Protein AF-0000000078267523 (afdb_homodimer)

Solvent-accessible surface area (backbone atoms only — not comparable to full-atom values): 20537 Å² total; per-residue (Å²): 127,81,77,72,89,49,56,43,57,51,33,45,69,64,46,47,78,36,63,54,32,31,98,45,80,74,54,69,67,59,55,50,52,24,51,49,39,18,60,44,37,68,32,66,91,68,55,65,40,46,35,38,35,40,23,37,68,65,48,26,46,52,48,18,49,51,38,39,59,53,18,70,79,46,56,67,56,54,17,58,54,30,40,52,49,17,51,22,37,53,38,20,49,34,31,38,34,37,30,32,55,49,54,49,38,63,55,44,52,71,53,39,86,57,58,67,69,58,33,49,55,50,32,47,52,40,47,47,28,21,48,23,20,15,49,42,34,24,49,44,37,32,36,66,70,68,33,28,32,29,86,41,50,71,56,51,83,47,26,68,60,50,24,54,74,68,71,40,82,68,53,42,62,58,37,37,33,26,30,26,37,52,66,61,92,79,79,60,81,85,63,77,60,64,78,79,34,49,45,79,83,126,82,77,71,88,51,56,42,58,52,32,46,69,64,48,46,77,35,64,55,30,32,99,45,80,73,54,68,66,58,53,48,51,23,50,49,40,18,60,43,36,69,31,65,90,69,54,64,43,46,38,38,36,40,21,36,69,64,48,25,45,51,48,18,48,50,38,40,60,54,19,70,79,44,56,69,55,56,18,56,53,28,40,52,49,17,51,23,37,54,38,21,49,34,30,39,35,36,31,32,56,47,53,50,39,62,55,43,50,73,53,40,86,56,56,67,69,59,34,49,56,50,33,48,51,40,46,47,29,21,48,24,20,14,49,42,34,24,49,44,40,32,38,66,70,68,33,28,31,29,86,43,52,70,56,50,82,47,27,68,60,49,25,54,76,68,71,41,80,68,51,42,62,58,36,38,33,26,31,26,37,50,66,63,92,79,79,62,81,85,62,78,60,63,80,78,34,50,46,79,82

InterPro domains:
  IPR000415 Nitroreductase-like [G3DSA:3.40.109.10] (6-201)
  IPR000415 Nitroreductase-like [SSF55469] (6-200)
  IPR029479 Nitroreductase [PF00881] (12-181)
  IPR050627 Nitroreductase/BluB [PTHR23026] (2-198)

Foldseek 3Di:
DPCPCDPLVVLVQQQAAFQAADPDADDPVLVVQLQVLLQPFDAVVSPSQKDKDKDADPLLLVVLVVLLVVLVVDDPPLSVLSNSNSSSSNRFRMKIWMFGQCPQLVVQCVPPPDDNVVSNVVRVVRSLVRSVRSVVSSSSSQSSVQKHKHWRQSCQVVFCVVCVSRVNNGTTTGTMMGMHHHPDDDDHDDDDDPVVVDDDD/DPCPCDPLVVLVQQQAAFQAADPDADDPVLVVQLQVLLQPFDAVVSPSQKDKDKDADPLLLVVLVVLLVVLVVDDPPLSVLSNSNSSSSNRFRMKIWMWGQCPQLVVQCVVPPDDNVVSNVVRVVRSLVRSVRSVVSSSSSQSSVQKHKHWRQSCQVVFCVVCVSRVNNGTTTGTMMGMHHHPDDDDHDDDDPPVVVDDDD

Radius of gyration: 20.14 Å; Cα contacts (8 Å, |Δi|>4): 789; chains: 2; bounding box: 50×58×43 Å

Structure (mmCIF, N/CA/C/O backbone):
data_AF-0000000078267523-model_v1
#
loop_
_entity.id
_entity.type
_entity.pdbx_description
1 polymer Nitroreductase
#
loop_
_atom_site.group_PDB
_atom_site.id
_atom_site.type_symbol
_atom_site.label_atom_id
_atom_site.label_alt_id
_atom_site.label_comp_id
_atom_site.label_asym_id
_atom_site.label_entity_id
_atom_site.label_seq_id
_atom_site.pdbx_PDB_ins_code
_atom_site.Cartn_x
_atom_site.Cartn_y
_atom_site.Cartn_z
_atom_site.occupancy
_atom_site.B_iso_or_equiv
_atom_site.auth_seq_id
_atom_site.auth_comp_id
_atom_site.auth_asym_id
_atom_site.auth_atom_id
_atom_site.pdbx_PDB_model_num
ATOM 1 N N . MET A 1 1 ? 23.984 17.078 3.061 1 28.72 1 MET A N 1
ATOM 2 C CA . MET A 1 1 ? 24.125 15.617 3.094 1 28.72 1 MET A CA 1
ATOM 3 C C . MET A 1 1 ? 24.125 15.039 1.682 1 28.72 1 MET A C 1
ATOM 5 O O . MET A 1 1 ? 23.234 15.328 0.885 1 28.72 1 MET A O 1
ATOM 9 N N . ASN A 1 2 ? 25.109 14.883 1.026 1 34.84 2 ASN A N 1
ATOM 10 C CA . ASN A 1 2 ? 25.312 14.414 -0.343 1 34.84 2 ASN A CA 1
ATOM 11 C C . ASN A 1 2 ? 24.438 13.211 -0.659 1 34.84 2 ASN A C 1
ATOM 13 O O . ASN A 1 2 ? 24.672 12.117 -0.144 1 34.84 2 ASN A O 1
ATOM 17 N N . HIS A 1 3 ? 23.141 13.266 -0.64 1 45.66 3 HIS A N 1
ATOM 18 C CA . HIS A 1 3 ? 22.281 12.086 -0.724 1 45.66 3 HIS A CA 1
ATOM 19 C C . HIS A 1 3 ? 22.797 11.109 -1.782 1 45.66 3 HIS A C 1
ATOM 21 O O . HIS A 1 3 ? 22.094 10.828 -2.758 1 45.66 3 HIS A O 1
ATOM 27 N N . SER A 1 4 ? 24.109 11.094 -2.139 1 52.91 4 SER A N 1
ATOM 28 C CA . SER A 1 4 ? 24.688 10.43 -3.299 1 52.91 4 SER A CA 1
ATOM 29 C C . SER A 1 4 ? 24.078 9.047 -3.51 1 52.91 4 SER A C 1
ATOM 31 O O . SER A 1 4 ? 23.578 8.742 -4.598 1 52.91 4 SER A O 1
ATOM 33 N N . HIS A 1 5 ? 24.484 7.848 -2.73 1 83.25 5 HIS A N 1
ATOM 34 C CA . HIS A 1 5 ? 23.969 6.559 -3.172 1 83.25 5 HIS A CA 1
ATOM 35 C C . HIS A 1 5 ? 22.891 6.043 -2.221 1 83.25 5 HIS A C 1
ATOM 37 O O . HIS A 1 5 ? 23.188 5.602 -1.11 1 83.25 5 HIS A O 1
ATOM 43 N N . ASN A 1 6 ? 21.594 6.602 -2.244 1 96.62 6 ASN A N 1
ATOM 44 C CA . ASN A 1 6 ? 20.484 6.082 -1.453 1 96.62 6 ASN A CA 1
ATOM 45 C C . ASN A 1 6 ? 19.969 4.758 -2.012 1 96.62 6 ASN A C 1
ATOM 47 O O . ASN A 1 6 ? 19.234 4.742 -3.004 1 96.62 6 ASN A O 1
ATOM 51 N N . GLU A 1 7 ? 20.328 3.746 -1.313 1 97.62 7 GLU A N 1
ATOM 52 C CA . GLU A 1 7 ? 20.016 2.41 -1.822 1 97.62 7 GLU A CA 1
ATOM 53 C C . GLU A 1 7 ? 18.531 2.129 -1.789 1 97.62 7 GLU A C 1
ATOM 55 O O . GLU A 1 7 ? 18 1.388 -2.627 1 97.62 7 GLU A O 1
ATOM 60 N N . THR A 1 8 ? 17.859 2.742 -0.815 1 98.69 8 THR A N 1
ATOM 61 C CA . THR A 1 8 ? 16.406 2.57 -0.739 1 98.69 8 THR A CA 1
ATOM 62 C C . THR A 1 8 ? 15.727 3.191 -1.954 1 98.69 8 THR A C 1
ATOM 64 O O . THR A 1 8 ? 14.891 2.553 -2.598 1 98.69 8 THR A O 1
ATOM 67 N N . LEU A 1 9 ? 16.109 4.406 -2.318 1 98.75 9 LEU A N 1
ATOM 68 C CA . LEU A 1 9 ? 15.547 5.051 -3.502 1 98.75 9 LEU A CA 1
ATOM 69 C C . LEU A 1 9 ? 15.891 4.27 -4.766 1 98.75 9 LEU A C 1
ATOM 71 O O . LEU A 1 9 ? 15.055 4.121 -5.66 1 98.75 9 LEU A O 1
ATOM 75 N N . ALA A 1 10 ? 17.125 3.797 -4.812 1 98.5 10 ALA A N 1
ATOM 76 C CA . ALA A 1 10 ? 17.531 3.004 -5.965 1 98.5 10 ALA A CA 1
ATOM 77 C C . ALA A 1 10 ? 16.688 1.746 -6.102 1 98.5 10 ALA A C 1
ATOM 79 O O . ALA A 1 10 ? 16.281 1.373 -7.211 1 98.5 10 ALA A O 1
ATOM 80 N N . THR A 1 11 ? 16.422 1.058 -4.965 1 98.69 11 THR A N 1
ATOM 81 C CA . THR A 1 11 ? 15.586 -0.141 -4.965 1 98.69 11 THR A CA 1
ATOM 82 C C . THR A 1 11 ? 14.172 0.178 -5.449 1 98.69 11 THR A C 1
ATOM 84 O O . THR A 1 11 ? 13.609 -0.559 -6.258 1 98.69 11 THR A O 1
ATOM 87 N N . ILE A 1 12 ? 13.609 1.291 -4.98 1 98.81 12 ILE A N 1
ATOM 88 C CA . ILE A 1 12 ? 12.273 1.711 -5.375 1 98.81 12 ILE A CA 1
ATOM 89 C C . ILE A 1 12 ? 12.219 1.928 -6.887 1 98.81 12 ILE A C 1
ATOM 91 O O . ILE A 1 12 ? 11.289 1.479 -7.555 1 98.81 12 ILE A O 1
ATOM 95 N N . HIS A 1 13 ? 13.195 2.492 -7.449 1 98.19 13 HIS A N 1
ATOM 96 C CA . HIS A 1 13 ? 13.227 2.787 -8.875 1 98.19 13 HIS A CA 1
ATOM 97 C C . HIS A 1 13 ? 13.461 1.524 -9.695 1 98.19 13 HIS A C 1
ATOM 99 O O . HIS A 1 13 ? 13.023 1.433 -10.844 1 98.19 13 HIS A O 1
ATOM 105 N N . ALA A 1 14 ? 14.109 0.586 -9.086 1 98.06 14 ALA A N 1
ATOM 106 C CA . ALA A 1 14 ? 14.453 -0.637 -9.812 1 98.06 14 ALA A CA 1
ATOM 107 C C . ALA A 1 14 ? 13.289 -1.627 -9.797 1 98.06 14 ALA A C 1
ATOM 109 O O . ALA A 1 14 ? 13.234 -2.539 -10.625 1 98.06 14 ALA A O 1
ATOM 110 N N . ARG A 1 15 ? 12.438 -1.496 -8.773 1 98.69 15 ARG A N 1
ATOM 111 C CA . ARG A 1 15 ? 11.352 -2.463 -8.625 1 98.69 15 ARG A CA 1
ATOM 112 C C . ARG A 1 15 ? 10.391 -2.396 -9.805 1 98.69 15 ARG A C 1
ATOM 114 O O . ARG A 1 15 ? 9.82 -1.343 -10.094 1 98.69 15 ARG A O 1
ATOM 121 N N . HIS A 1 16 ? 10.234 -3.467 -10.523 1 98.5 16 HIS A N 1
ATOM 122 C CA . HIS A 1 16 ? 9.195 -3.668 -11.523 1 98.5 16 HIS A CA 1
ATOM 123 C C . HIS A 1 16 ? 8.719 -5.117 -11.547 1 98.5 16 HIS A C 1
ATOM 125 O O . HIS A 1 16 ? 9.336 -5.984 -10.93 1 98.5 16 HIS A O 1
ATOM 131 N N . SER A 1 17 ? 7.609 -5.336 -12.242 1 98.62 17 SER A N 1
ATOM 132 C CA . SER A 1 17 ? 7.016 -6.668 -12.242 1 98.62 17 SER A CA 1
ATOM 133 C C . SER A 1 17 ? 7.859 -7.648 -13.055 1 98.62 17 SER A C 1
ATOM 135 O O . SER A 1 17 ? 8.164 -7.398 -14.219 1 98.62 17 SER A O 1
ATOM 137 N N . ILE A 1 18 ? 8.281 -8.68 -12.383 1 98.62 18 ILE A N 1
ATOM 138 C CA . ILE A 1 18 ? 8.922 -9.828 -13.016 1 98.62 18 ILE A CA 1
ATOM 139 C C . ILE A 1 18 ? 7.965 -11.016 -13.016 1 98.62 18 ILE A C 1
ATOM 141 O O . ILE A 1 18 ? 7.473 -11.43 -11.969 1 98.62 18 ILE A O 1
ATOM 145 N N . ARG A 1 19 ? 7.746 -11.625 -14.156 1 98.06 19 ARG A N 1
ATOM 146 C CA . ARG A 1 19 ? 6.648 -12.578 -14.258 1 98.06 19 ARG A CA 1
ATOM 147 C C . ARG A 1 19 ? 7.156 -13.953 -14.68 1 98.06 19 ARG A C 1
ATOM 149 O O . ARG A 1 19 ? 6.367 -14.883 -14.852 1 98.06 19 ARG A O 1
ATOM 156 N N . GLN A 1 20 ? 8.422 -14.039 -14.914 1 97.81 20 GLN A N 1
ATOM 157 C CA . GLN A 1 20 ? 9.07 -15.312 -15.234 1 97.81 20 GLN A CA 1
ATOM 158 C C . GLN A 1 20 ? 10.297 -15.539 -14.359 1 97.81 20 GLN A C 1
ATOM 160 O O . GLN A 1 20 ? 11.133 -14.641 -14.203 1 97.81 20 GLN A O 1
ATOM 165 N N . PHE A 1 21 ? 10.469 -16.766 -13.891 1 98.44 21 PHE A N 1
ATOM 166 C CA . PHE A 1 21 ? 11.484 -17.031 -12.875 1 98.44 21 PHE A CA 1
ATOM 167 C C . PHE A 1 21 ? 12.328 -18.234 -13.258 1 98.44 21 PHE A C 1
ATOM 169 O O . PHE A 1 21 ? 11.805 -19.203 -13.812 1 98.44 21 PHE A O 1
ATOM 176 N N . ALA A 1 22 ? 13.578 -18.141 -12.914 1 97.56 22 ALA A N 1
ATOM 177 C CA . ALA A 1 22 ? 14.492 -19.266 -13.109 1 97.56 22 ALA A CA 1
ATOM 178 C C . ALA A 1 22 ? 14.188 -20.391 -12.125 1 97.56 22 ALA A C 1
ATOM 180 O O . ALA A 1 22 ? 13.68 -20.156 -11.031 1 97.56 22 ALA A O 1
ATOM 181 N N . PRO A 1 23 ? 14.555 -21.594 -12.57 1 95.12 23 PRO A N 1
ATOM 182 C CA . PRO A 1 23 ? 14.328 -22.734 -11.68 1 95.12 23 PRO A CA 1
ATOM 183 C C . PRO A 1 23 ? 15.359 -22.812 -10.555 1 95.12 23 PRO A C 1
ATOM 185 O O . PRO A 1 23 ? 16.125 -23.781 -10.492 1 95.12 23 PRO A O 1
ATOM 188 N N . ARG A 1 24 ? 15.477 -21.875 -9.766 1 96.31 24 ARG A N 1
ATOM 189 C CA . ARG A 1 24 ? 16.359 -21.797 -8.609 1 96.31 24 ARG A CA 1
ATOM 190 C C . ARG A 1 24 ? 15.57 -21.531 -7.332 1 96.31 24 ARG A C 1
ATOM 192 O O . ARG A 1 24 ? 14.789 -20.578 -7.262 1 96.31 24 ARG A O 1
ATOM 199 N N . ASP A 1 25 ? 15.836 -22.391 -6.395 1 96.75 25 ASP A N 1
ATOM 200 C CA . ASP A 1 25 ? 15.094 -22.281 -5.145 1 96.75 25 ASP A CA 1
ATOM 201 C C . ASP A 1 25 ? 15.508 -21.031 -4.367 1 96.75 25 ASP A C 1
ATOM 203 O O . ASP A 1 25 ? 16.578 -20.469 -4.609 1 96.75 25 ASP A O 1
ATOM 207 N N . LEU A 1 26 ? 14.648 -20.609 -3.535 1 97.75 26 LEU A N 1
ATOM 208 C CA . LEU A 1 26 ? 14.984 -19.578 -2.559 1 97.75 26 LEU A CA 1
ATOM 209 C C . LEU A 1 26 ? 15.328 -20.203 -1.208 1 97.75 26 LEU A C 1
ATOM 211 O O . LEU A 1 26 ? 14.695 -21.172 -0.792 1 97.75 26 LEU A O 1
ATOM 215 N N . SER A 1 27 ? 16.266 -19.609 -0.563 1 97.25 27 SER A N 1
ATOM 216 C CA . SER A 1 27 ? 16.531 -20.047 0.799 1 97.25 27 SER A CA 1
ATOM 217 C C . SER A 1 27 ? 15.422 -19.625 1.749 1 97.25 27 SER A C 1
ATOM 219 O O . SER A 1 27 ? 14.727 -18.641 1.501 1 97.25 27 SER A O 1
ATOM 221 N N . GLU A 1 28 ? 15.305 -20.391 2.775 1 96.94 28 GLU A N 1
ATOM 222 C CA . GLU A 1 28 ? 14.328 -20.031 3.801 1 96.94 28 GLU A CA 1
ATOM 223 C C . GLU A 1 28 ? 14.602 -18.641 4.348 1 96.94 28 GLU A C 1
ATOM 225 O O . GLU A 1 28 ? 13.664 -17.891 4.633 1 96.94 28 GLU A O 1
ATOM 230 N N . ASP A 1 29 ? 15.828 -18.328 4.5 1 97.56 29 ASP A N 1
ATOM 231 C CA . ASP A 1 29 ? 16.219 -17.016 5.023 1 97.56 29 ASP A CA 1
ATOM 232 C C . ASP A 1 29 ? 15.719 -15.891 4.121 1 97.56 29 ASP A C 1
ATOM 234 O O . ASP A 1 29 ? 15.281 -14.852 4.605 1 97.56 29 ASP A O 1
ATOM 238 N N . MET A 1 30 ? 15.789 -16.062 2.811 1 97.75 30 MET A N 1
ATOM 239 C CA . MET A 1 30 ? 15.312 -15.055 1.858 1 97.75 30 MET A CA 1
ATOM 240 C C . MET A 1 30 ? 13.805 -14.867 1.983 1 97.75 30 MET A C 1
ATOM 242 O O . MET A 1 30 ? 13.32 -13.734 2.018 1 97.75 30 MET A O 1
ATOM 246 N N . VAL A 1 31 ? 13.125 -15.992 2.111 1 98.56 31 VAL A N 1
ATOM 247 C CA . VAL A 1 31 ? 11.672 -15.945 2.219 1 98.56 31 VAL A CA 1
ATOM 248 C C . VAL A 1 31 ? 11.273 -15.25 3.516 1 98.56 31 VAL A C 1
ATOM 250 O O . VAL A 1 31 ? 10.422 -14.359 3.51 1 98.56 31 VAL A O 1
ATOM 253 N N . MET A 1 32 ? 11.938 -15.578 4.574 1 98.56 32 MET A N 1
ATOM 254 C CA . MET A 1 32 ? 11.602 -15.008 5.875 1 98.56 32 MET A CA 1
ATOM 255 C C . MET A 1 32 ? 11.953 -13.523 5.926 1 98.56 32 MET A C 1
ATOM 257 O O . MET A 1 32 ? 11.242 -12.734 6.562 1 98.56 32 MET A O 1
ATOM 261 N N . ALA A 1 33 ? 13.031 -13.133 5.289 1 98.5 33 ALA A N 1
ATOM 262 C CA . ALA A 1 33 ? 13.398 -11.719 5.246 1 98.5 33 ALA A CA 1
ATOM 263 C C . ALA A 1 33 ? 12.336 -10.898 4.527 1 98.5 33 ALA A C 1
ATOM 265 O O . ALA A 1 33 ? 11.992 -9.797 4.961 1 98.5 33 ALA A O 1
ATOM 266 N N . MET A 1 34 ? 11.82 -11.414 3.436 1 98.75 34 MET A N 1
ATOM 267 C CA . MET A 1 34 ? 10.766 -10.734 2.697 1 98.75 34 MET A CA 1
ATOM 268 C C . MET A 1 34 ? 9.5 -10.609 3.547 1 98.75 34 MET A C 1
ATOM 270 O O . MET A 1 34 ? 8.883 -9.547 3.59 1 98.75 34 MET A O 1
ATOM 274 N N . LEU A 1 35 ? 9.18 -11.68 4.227 1 98.88 35 LEU A N 1
ATOM 275 C CA . LEU A 1 35 ? 7.961 -11.688 5.031 1 98.88 35 LEU A CA 1
ATOM 276 C C . LEU A 1 35 ? 8.117 -10.812 6.27 1 98.88 35 LEU A C 1
ATOM 278 O O . LEU A 1 35 ? 7.156 -10.18 6.711 1 98.88 35 LEU A O 1
ATOM 282 N N . ASP A 1 36 ? 9.289 -10.852 6.812 1 98.75 36 ASP A N 1
ATOM 283 C CA . ASP A 1 36 ? 9.562 -9.938 7.918 1 98.75 36 ASP A CA 1
ATOM 284 C C . ASP A 1 36 ? 9.422 -8.484 7.477 1 98.75 36 ASP A C 1
ATOM 286 O O . ASP A 1 36 ? 8.836 -7.664 8.195 1 98.75 36 ASP A O 1
ATOM 290 N N . ALA A 1 37 ? 9.969 -8.117 6.305 1 98.88 37 ALA A N 1
ATOM 291 C CA . ALA A 1 37 ? 9.812 -6.773 5.758 1 98.88 37 ALA A CA 1
ATOM 292 C C . ALA A 1 37 ? 8.336 -6.418 5.586 1 98.88 37 ALA A C 1
ATOM 294 O O . ALA A 1 37 ? 7.914 -5.316 5.941 1 98.88 37 ALA A O 1
ATOM 295 N N . ALA A 1 38 ? 7.57 -7.34 5.059 1 98.94 38 ALA A N 1
ATOM 296 C CA . ALA A 1 38 ? 6.133 -7.129 4.91 1 98.94 38 ALA A CA 1
ATOM 297 C C . ALA A 1 38 ? 5.477 -6.852 6.262 1 98.94 38 ALA A C 1
ATOM 299 O O . ALA A 1 38 ? 4.66 -5.934 6.387 1 98.94 38 ALA A O 1
ATOM 300 N N . ASN A 1 39 ? 5.879 -7.59 7.227 1 98.81 39 ASN A N 1
ATOM 301 C CA . ASN A 1 39 ? 5.285 -7.527 8.555 1 98.81 39 ASN A CA 1
ATOM 302 C C . ASN A 1 39 ? 5.641 -6.227 9.273 1 98.81 39 ASN A C 1
ATOM 304 O O . ASN A 1 39 ? 5.062 -5.906 10.312 1 98.81 39 ASN A O 1
ATOM 308 N N . GLN A 1 40 ? 6.578 -5.465 8.742 1 98.75 40 GLN A N 1
ATOM 309 C CA . GLN A 1 40 ? 6.984 -4.199 9.352 1 98.75 40 GLN A CA 1
ATOM 310 C C . GLN A 1 40 ? 6.16 -3.039 8.805 1 98.75 40 GLN A C 1
ATOM 312 O O . GLN A 1 40 ? 6.359 -1.889 9.195 1 98.75 40 GLN A O 1
ATOM 317 N N . ALA A 1 41 ? 5.238 -3.316 7.902 1 98.88 41 ALA A N 1
ATOM 318 C CA . ALA A 1 41 ? 4.461 -2.256 7.27 1 98.88 41 ALA A CA 1
ATOM 319 C C . ALA A 1 41 ? 3.633 -1.493 8.297 1 98.88 41 ALA A C 1
ATOM 321 O O . ALA A 1 41 ? 3.301 -2.027 9.359 1 98.88 41 ALA A O 1
ATOM 322 N N . PRO A 1 42 ? 3.354 -0.196 8.031 1 98.75 42 PRO A N 1
ATOM 323 C CA . PRO A 1 42 ? 2.33 0.465 8.844 1 98.75 42 PRO A CA 1
ATOM 324 C C . PRO A 1 42 ? 0.96 -0.201 8.719 1 98.75 42 PRO A C 1
ATOM 326 O O . PRO A 1 42 ? 0.658 -0.816 7.695 1 98.75 42 PRO A O 1
ATOM 329 N N . SER A 1 43 ? 0.208 -0.122 9.773 1 98.31 43 SER A N 1
ATOM 330 C CA . SER A 1 43 ? -1.17 -0.603 9.766 1 98.31 43 SER A CA 1
ATOM 331 C C . SER A 1 43 ? -2.072 0.291 10.609 1 98.31 43 SER A C 1
ATOM 333 O O . SER A 1 43 ? -1.655 0.794 11.656 1 98.31 43 SER A O 1
ATOM 335 N N . ALA A 1 44 ? -3.271 0.506 10.055 1 97.12 44 ALA A N 1
ATOM 336 C CA . ALA A 1 44 ? -4.238 1.33 10.773 1 97.12 44 ALA A CA 1
ATOM 337 C C . ALA A 1 44 ? -4.453 0.809 12.195 1 97.12 44 ALA A C 1
ATOM 339 O O . ALA A 1 44 ? -4.73 -0.377 12.391 1 97.12 44 ALA A O 1
ATOM 340 N N . HIS A 1 45 ? -4.23 1.767 13.148 1 93.69 45 HIS A N 1
ATOM 341 C CA . HIS A 1 45 ? -4.395 1.457 14.57 1 93.69 45 HIS A CA 1
ATOM 342 C C . HIS A 1 45 ? -3.457 0.333 15 1 93.69 45 HIS A C 1
ATOM 344 O O . HIS A 1 45 ? -3.748 -0.392 15.953 1 93.69 45 HIS A O 1
ATOM 350 N N . ASN A 1 46 ? -2.42 0.101 14.211 1 95.94 46 ASN A N 1
ATOM 351 C CA . ASN A 1 46 ? -1.449 -0.966 14.438 1 95.94 46 ASN A CA 1
ATOM 352 C C . ASN A 1 46 ? -2.135 -2.318 14.602 1 95.94 46 ASN A C 1
ATOM 354 O O . ASN A 1 46 ? -1.707 -3.139 15.422 1 95.94 46 ASN A O 1
ATOM 358 N N . ARG A 1 47 ? -3.129 -2.525 13.852 1 96.06 47 ARG A N 1
ATOM 359 C CA . ARG A 1 47 ? -3.912 -3.744 14.016 1 96.06 47 ARG A CA 1
ATOM 360 C C . ARG A 1 47 ? -3.236 -4.926 13.328 1 96.06 47 ARG A C 1
ATOM 362 O O . ARG A 1 47 ? -3.492 -6.082 13.664 1 96.06 47 ARG A O 1
ATOM 369 N N . GLN A 1 48 ? -2.445 -4.566 12.297 1 97.94 48 GLN A N 1
ATOM 370 C CA . GLN A 1 48 ? -1.679 -5.605 11.617 1 97.94 48 GLN A CA 1
ATOM 371 C C . GLN A 1 48 ? -2.582 -6.754 11.172 1 97.94 48 GLN A C 1
ATOM 373 O O . GLN A 1 48 ? -2.295 -7.918 11.445 1 97.94 48 GLN A O 1
ATOM 378 N N . SER A 1 49 ? -3.682 -6.379 10.477 1 96.88 49 SER A N 1
ATOM 379 C CA . SER A 1 49 ? -4.746 -7.305 10.102 1 96.88 49 SER A CA 1
ATOM 380 C C . SER A 1 49 ? -4.418 -8.023 8.797 1 96.88 49 SER A C 1
ATOM 382 O O . SER A 1 49 ? -5.184 -7.945 7.832 1 96.88 49 SER A O 1
ATOM 384 N N . TRP A 1 50 ? -3.311 -8.703 8.75 1 98.38 50 TRP A N 1
ATOM 385 C CA . TRP A 1 50 ? -2.898 -9.445 7.566 1 98.38 50 TRP A CA 1
ATOM 386 C C . TRP A 1 50 ? -2.451 -10.859 7.93 1 98.38 50 TRP A C 1
ATOM 388 O O . TRP A 1 50 ? -2.125 -11.133 9.086 1 98.38 50 TRP A O 1
ATOM 398 N N . LYS A 1 51 ? -2.51 -11.727 6.992 1 98.31 51 LYS A N 1
ATOM 399 C CA . LYS A 1 51 ? -1.923 -13.062 7.004 1 98.31 51 LYS A CA 1
ATOM 400 C C . LYS A 1 51 ? -1.179 -13.344 5.699 1 98.31 51 LYS A C 1
ATOM 402 O O . LYS A 1 51 ? -1.65 -12.992 4.617 1 98.31 51 LYS A O 1
ATOM 407 N N . PHE A 1 52 ? -0.057 -13.945 5.863 1 98.81 52 PHE A N 1
ATOM 408 C CA . PHE A 1 52 ? 0.746 -14.359 4.719 1 98.81 52 PHE A CA 1
ATOM 409 C C . PHE A 1 52 ? 0.766 -15.875 4.598 1 98.81 52 PHE A C 1
ATOM 411 O O . PHE A 1 52 ? 1.146 -16.578 5.539 1 98.81 52 PHE A O 1
ATOM 418 N N . VAL A 1 53 ? 0.406 -16.375 3.465 1 98.81 53 VAL A N 1
ATOM 419 C CA . VAL A 1 53 ? 0.422 -17.812 3.232 1 98.81 53 VAL A CA 1
ATOM 420 C C . VAL A 1 53 ? 1.508 -18.156 2.217 1 98.81 53 VAL A C 1
ATOM 422 O O . VAL A 1 53 ? 1.496 -17.656 1.09 1 98.81 53 VAL A O 1
ATOM 425 N N . ILE A 1 54 ? 2.389 -19 2.592 1 98.81 54 ILE A N 1
ATOM 426 C CA . ILE A 1 54 ? 3.504 -19.422 1.747 1 98.81 54 ILE A CA 1
ATOM 427 C C . ILE A 1 54 ? 3.133 -20.688 0.989 1 98.81 54 ILE A C 1
ATOM 429 O O . ILE A 1 54 ? 2.75 -21.688 1.597 1 98.81 54 ILE A O 1
ATOM 433 N N . LEU A 1 55 ? 3.209 -20.609 -0.292 1 98.62 55 LEU A N 1
ATOM 434 C CA . LEU A 1 55 ? 2.955 -21.781 -1.134 1 98.62 55 LEU A CA 1
ATOM 435 C C . LEU A 1 55 ? 4.211 -22.188 -1.899 1 98.62 55 LEU A C 1
ATOM 437 O O . LEU A 1 55 ? 4.785 -21.375 -2.627 1 98.62 55 LEU A O 1
ATOM 441 N N . GLU A 1 56 ? 4.621 -23.438 -1.782 1 97.25 56 GLU A N 1
ATOM 442 C CA . GLU A 1 56 ? 5.758 -24.031 -2.486 1 97.25 56 GLU A CA 1
ATOM 443 C C . GLU A 1 56 ? 5.418 -25.438 -3 1 97.25 56 GLU A C 1
ATOM 445 O O . GLU A 1 56 ? 4.402 -26.016 -2.611 1 97.25 56 GLU A O 1
ATOM 450 N N . GLY A 1 57 ? 6.191 -25.891 -3.969 1 96.44 57 GLY A N 1
ATOM 451 C CA . GLY A 1 57 ? 6.027 -27.25 -4.461 1 96.44 57 GLY A CA 1
ATOM 452 C C . GLY A 1 57 ? 4.629 -27.531 -4.984 1 96.44 57 GLY A C 1
ATOM 453 O O . GLY A 1 57 ? 4.113 -26.781 -5.82 1 96.44 57 GLY A O 1
ATOM 454 N N . GLU A 1 58 ? 4.047 -28.516 -4.414 1 97.75 58 GLU A N 1
ATOM 455 C CA . GLU A 1 58 ? 2.752 -28.969 -4.902 1 97.75 58 GLU A CA 1
ATOM 456 C C . GLU A 1 58 ? 1.664 -27.938 -4.66 1 97.75 58 GLU A C 1
ATOM 458 O O . GLU A 1 58 ? 0.788 -27.734 -5.504 1 97.75 58 GLU A O 1
ATOM 463 N N . ALA A 1 59 ? 1.717 -27.312 -3.498 1 98 59 ALA A N 1
ATOM 464 C CA . ALA A 1 59 ? 0.707 -26.297 -3.188 1 98 59 ALA A CA 1
ATOM 465 C C . ALA A 1 59 ? 0.714 -25.188 -4.223 1 98 59 ALA A C 1
ATOM 467 O O . ALA A 1 59 ? -0.345 -24.734 -4.668 1 98 59 ALA A O 1
ATOM 468 N N . ARG A 1 60 ? 1.878 -24.75 -4.543 1 97.94 60 ARG A N 1
ATOM 469 C CA . ARG A 1 60 ? 2.023 -23.719 -5.559 1 97.94 60 ARG A CA 1
ATOM 470 C C . ARG A 1 60 ? 1.512 -24.203 -6.91 1 97.94 60 ARG A C 1
ATOM 472 O O . ARG A 1 60 ? 0.795 -23.469 -7.605 1 97.94 60 ARG A O 1
ATOM 479 N N . SER A 1 61 ? 1.871 -25.406 -7.297 1 98.12 61 SER A N 1
ATOM 480 C CA . SER A 1 61 ? 1.429 -25.984 -8.57 1 98.12 61 SER A CA 1
ATOM 481 C C . SER A 1 61 ? -0.09 -26.109 -8.609 1 98.12 61 SER A C 1
ATOM 483 O O . SER A 1 61 ? -0.714 -25.844 -9.641 1 98.12 61 SER A O 1
ATOM 485 N N . ASN A 1 62 ? -0.642 -26.562 -7.508 1 98.62 62 ASN A N 1
ATOM 486 C CA . ASN A 1 62 ? -2.092 -26.703 -7.422 1 98.62 62 ASN A CA 1
ATOM 487 C C . ASN A 1 62 ? -2.799 -25.359 -7.535 1 98.62 62 ASN A C 1
ATOM 489 O O . ASN A 1 62 ? -3.877 -25.266 -8.125 1 98.62 62 ASN A O 1
ATOM 493 N N . LEU A 1 63 ? -2.244 -24.312 -6.957 1 98.75 63 LEU A N 1
ATOM 494 C CA . LEU A 1 63 ? -2.812 -22.969 -7.102 1 98.75 63 LEU A CA 1
ATOM 495 C C . LEU A 1 63 ? -2.791 -22.531 -8.562 1 98.75 63 LEU A C 1
ATOM 497 O O . LEU A 1 63 ? -3.781 -21.984 -9.062 1 98.75 63 LEU A O 1
ATOM 501 N N . ALA A 1 64 ? -1.662 -22.719 -9.188 1 98.81 64 ALA A N 1
ATOM 502 C CA . ALA A 1 64 ? -1.55 -22.359 -10.602 1 98.81 64 ALA A CA 1
ATOM 503 C C . ALA A 1 64 ? -2.617 -23.062 -11.43 1 98.81 64 ALA A C 1
ATOM 505 O O . ALA A 1 64 ? -3.229 -22.453 -12.312 1 98.81 64 ALA A O 1
ATOM 506 N N . GLU A 1 65 ? -2.832 -24.297 -11.148 1 98.75 65 GLU A N 1
ATOM 507 C CA . GLU A 1 65 ? -3.838 -25.062 -11.859 1 98.75 65 GLU A CA 1
ATOM 508 C C . GLU A 1 65 ? -5.242 -24.531 -11.602 1 98.75 65 GLU A C 1
ATOM 510 O O . GLU A 1 65 ? -6.062 -24.453 -12.516 1 98.75 65 GLU A O 1
ATOM 515 N N . LEU A 1 66 ? -5.508 -24.25 -10.352 1 98.69 66 LEU A N 1
ATOM 516 C CA . LEU A 1 66 ? -6.801 -23.672 -9.992 1 98.69 66 LEU A CA 1
ATOM 517 C C . LEU A 1 66 ? -7.059 -22.391 -10.773 1 98.69 66 LEU A C 1
ATOM 519 O O . LEU A 1 66 ? -8.141 -22.203 -11.328 1 98.69 66 LEU A O 1
ATOM 523 N N . VAL A 1 67 ? -6.066 -21.531 -10.805 1 98.75 67 VAL A N 1
ATOM 524 C CA . VAL A 1 67 ? -6.191 -20.25 -11.477 1 98.75 67 VAL A CA 1
ATOM 525 C C . VAL A 1 67 ? -6.375 -20.453 -12.977 1 98.75 67 VAL A C 1
ATOM 527 O O . VAL A 1 67 ? -7.215 -19.812 -13.602 1 98.75 67 VAL A O 1
ATOM 530 N N . SER A 1 68 ? -5.625 -21.375 -13.508 1 98.69 68 SER A N 1
ATOM 531 C CA . SER A 1 68 ? -5.754 -21.703 -14.922 1 98.69 68 SER A CA 1
ATOM 532 C C . SER A 1 68 ? -7.152 -22.219 -15.242 1 98.69 68 SER A C 1
ATOM 534 O O . SER A 1 68 ? -7.754 -21.812 -16.234 1 98.69 68 SER A O 1
ATOM 536 N N . SER A 1 69 ? -7.625 -23.078 -14.461 1 98.62 69 SER A N 1
ATOM 537 C CA . SER A 1 69 ? -8.961 -23.641 -14.672 1 98.62 69 SER A CA 1
ATOM 538 C C . SER A 1 69 ? -10.031 -22.562 -14.562 1 98.62 69 SER A C 1
ATOM 540 O O . SER A 1 69 ? -10.969 -22.531 -15.359 1 98.62 69 SER A O 1
ATOM 542 N N . ALA A 1 70 ? -9.883 -21.719 -13.578 1 97.88 70 ALA A N 1
ATOM 543 C CA . ALA A 1 70 ? -10.852 -20.656 -13.359 1 97.88 70 ALA A CA 1
ATOM 544 C C . ALA A 1 70 ? -10.867 -19.688 -14.539 1 97.88 70 ALA A C 1
ATOM 546 O O . ALA A 1 70 ? -11.906 -19.094 -14.859 1 97.88 70 ALA A O 1
ATOM 547 N N . SER A 1 71 ? -9.734 -19.516 -15.172 1 97.75 71 SER A N 1
ATOM 548 C CA . SER A 1 71 ? -9.633 -18.578 -16.297 1 97.75 71 SER A CA 1
ATOM 549 C C . SER A 1 71 ? -10.633 -18.938 -17.391 1 97.75 71 SER A C 1
ATOM 551 O O . SER A 1 71 ? -11.102 -18.047 -18.109 1 97.75 71 SER A O 1
ATOM 553 N N . LYS A 1 72 ? -11.031 -20.141 -17.484 1 97.56 72 LYS A N 1
ATOM 554 C CA . LYS 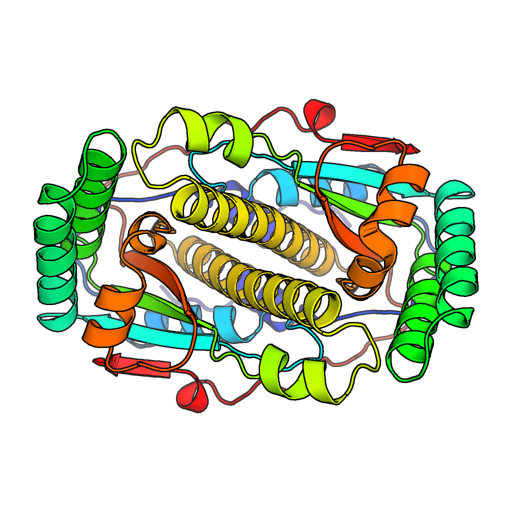A 1 72 ? -11.914 -20.625 -18.531 1 97.56 72 LYS A CA 1
ATOM 555 C C . LYS A 1 72 ? -13.344 -20.125 -18.328 1 97.56 72 LYS A C 1
ATOM 557 O O . LYS A 1 72 ? -14.164 -20.172 -19.25 1 97.56 72 LYS A O 1
ATOM 562 N N . THR A 1 73 ? -13.664 -19.703 -17.172 1 95.31 73 THR A N 1
ATOM 563 C CA . THR A 1 73 ? -15.023 -19.266 -16.875 1 95.31 73 THR A CA 1
ATOM 564 C C . THR A 1 73 ? -15.188 -17.781 -17.125 1 95.31 73 THR A C 1
ATOM 566 O O . THR A 1 73 ? -16.266 -17.219 -16.938 1 95.31 73 THR A O 1
ATOM 569 N N . PHE A 1 74 ? -14.141 -17.125 -17.5 1 95.19 74 PHE A N 1
ATOM 570 C CA . PHE A 1 74 ? -14.172 -15.695 -17.797 1 95.19 74 PHE A CA 1
ATOM 571 C C . PHE A 1 74 ? -13.938 -15.43 -19.281 1 95.19 74 PHE A C 1
ATOM 573 O O . PHE A 1 74 ? -13.414 -16.281 -19.984 1 95.19 74 PHE A O 1
ATOM 580 N N . GLN A 1 75 ? -14.352 -14.281 -19.703 1 94.06 75 GLN A N 1
ATOM 581 C CA . GLN A 1 75 ? -14.023 -13.805 -21.047 1 94.06 75 GLN A CA 1
ATOM 582 C C . GLN A 1 75 ? -12.82 -12.875 -21.016 1 94.06 75 GLN A C 1
ATOM 584 O O . GLN A 1 75 ? -12.383 -12.445 -19.953 1 94.06 75 GLN A O 1
ATOM 589 N N . LYS A 1 76 ? -12.328 -12.594 -22.172 1 93.19 76 LYS A N 1
ATOM 590 C CA . LYS A 1 76 ? -11.258 -11.609 -22.266 1 93.19 76 LYS A CA 1
ATOM 591 C C . LYS A 1 76 ? -11.742 -10.227 -21.844 1 93.19 76 LYS A C 1
ATOM 593 O O . LYS A 1 76 ? -12.883 -9.852 -22.125 1 93.19 76 LYS A O 1
ATOM 598 N N . PRO A 1 77 ? -10.852 -9.562 -21.234 1 93.62 77 PRO A N 1
ATOM 599 C CA . PRO A 1 77 ? -9.422 -9.797 -21.031 1 93.62 77 PRO A CA 1
ATOM 600 C C . PRO A 1 77 ? -9.133 -10.57 -19.75 1 93.62 77 PRO A C 1
ATOM 602 O O . PRO A 1 77 ? -7.988 -10.977 -19.516 1 93.62 77 PRO A O 1
ATOM 605 N N . ALA A 1 78 ? -10.164 -10.766 -18.891 1 94.62 78 ALA A N 1
ATOM 606 C CA . ALA A 1 78 ? -9.969 -11.422 -17.609 1 94.62 78 ALA A CA 1
ATOM 607 C C . ALA A 1 78 ? -9.375 -12.82 -17.781 1 94.62 78 ALA A C 1
ATOM 609 O O . ALA A 1 78 ? -8.469 -13.211 -17.047 1 94.62 78 ALA A O 1
ATOM 610 N N . SER A 1 79 ? -9.867 -13.531 -18.719 1 96.75 79 SER A N 1
ATOM 611 C CA . SER A 1 79 ? -9.375 -14.883 -18.969 1 96.75 79 SER A CA 1
ATOM 612 C C . SER A 1 79 ? -7.887 -14.891 -19.281 1 96.75 79 SER A C 1
ATOM 614 O O . SER A 1 79 ? -7.133 -15.703 -18.734 1 96.75 79 SER A O 1
ATOM 616 N N . SER A 1 80 ? -7.43 -13.977 -20.078 1 97.31 80 SER A N 1
ATOM 617 C CA . SER A 1 80 ? -6.031 -13.891 -20.469 1 97.31 80 SER A CA 1
ATOM 618 C C . SER A 1 80 ? -5.145 -13.516 -19.281 1 97.31 80 SER A C 1
ATOM 620 O O . SER A 1 80 ? -4.059 -14.078 -19.109 1 97.31 80 SER A O 1
ATOM 622 N N . LEU A 1 81 ? -5.566 -12.594 -18.516 1 97.06 81 LEU A N 1
ATOM 623 C CA . LEU A 1 81 ? -4.801 -12.141 -17.375 1 97.06 81 LEU A CA 1
ATOM 624 C C . LEU A 1 81 ? -4.684 -13.25 -16.328 1 97.06 81 LEU A C 1
ATOM 626 O O . LEU A 1 81 ? -3.631 -13.414 -15.703 1 97.06 81 LEU A O 1
ATOM 630 N N . LEU A 1 82 ? -5.742 -13.984 -16.125 1 98.06 82 LEU A N 1
ATOM 631 C CA . LEU A 1 82 ? -5.711 -15.117 -15.203 1 98.06 82 LEU A CA 1
ATOM 632 C C . LEU A 1 82 ? -4.742 -16.188 -15.695 1 98.06 82 LEU A C 1
ATOM 634 O O . LEU A 1 82 ? -4 -16.766 -14.898 1 98.06 82 LEU A O 1
ATOM 638 N N . ARG A 1 83 ? -4.723 -16.438 -16.922 1 98.5 83 ARG A N 1
ATOM 639 C CA . ARG A 1 83 ? -3.799 -17.422 -17.484 1 98.5 83 ARG A CA 1
ATOM 640 C C . ARG A 1 83 ? -2.352 -16.969 -17.312 1 98.5 83 ARG A C 1
ATOM 642 O O . ARG A 1 83 ? -1.479 -17.781 -16.984 1 98.5 83 ARG A O 1
ATOM 649 N N . MET A 1 84 ? -2.152 -15.727 -17.562 1 98.25 84 MET A N 1
ATOM 650 C CA . MET A 1 84 ? -0.817 -15.172 -17.359 1 98.25 84 MET A CA 1
ATOM 651 C C . MET A 1 84 ? -0.393 -15.297 -15.898 1 98.25 84 MET A C 1
ATOM 653 O O . MET A 1 84 ? 0.756 -15.641 -15.609 1 98.25 84 MET A O 1
ATOM 657 N N . ALA A 1 85 ? -1.332 -15.016 -15.039 1 98.75 85 ALA A N 1
ATOM 658 C CA . ALA A 1 85 ? -1.055 -15.156 -13.609 1 98.75 85 ALA A CA 1
ATOM 659 C C . ALA A 1 85 ? -0.695 -16.594 -13.258 1 98.75 85 ALA A C 1
ATOM 661 O O . ALA A 1 85 ? 0.25 -16.844 -12.508 1 98.75 85 ALA A O 1
ATOM 662 N N . ALA A 1 86 ? -1.426 -17.516 -13.82 1 98.88 86 ALA A N 1
ATOM 663 C CA . ALA A 1 86 ? -1.163 -18.938 -13.57 1 98.88 86 ALA A CA 1
ATOM 664 C C . ALA A 1 86 ? 0.253 -19.312 -13.992 1 98.88 86 ALA A C 1
ATOM 666 O O . ALA A 1 86 ? 0.941 -20.06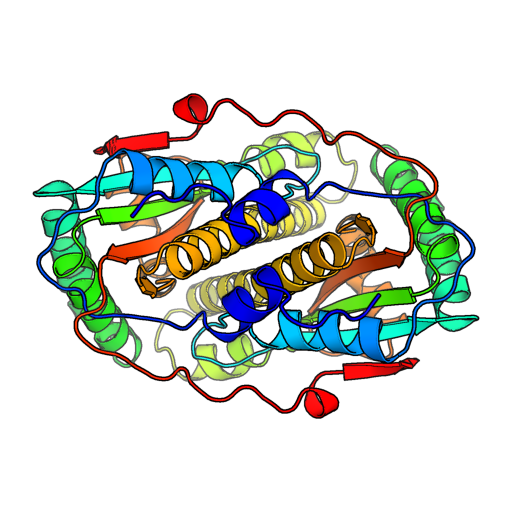2 -13.289 1 98.88 86 ALA A O 1
ATOM 667 N N . ARG A 1 87 ? 0.687 -18.797 -15.055 1 98.62 87 ARG A N 1
ATOM 668 C CA . ARG A 1 87 ? 2.023 -19.094 -15.562 1 98.62 87 ARG A CA 1
ATOM 669 C C . ARG A 1 87 ? 3.096 -18.516 -14.641 1 98.62 87 ARG A C 1
ATOM 671 O O . ARG A 1 87 ? 4.117 -19.156 -14.391 1 98.62 87 ARG A O 1
ATOM 678 N N . SER A 1 88 ? 2.873 -17.297 -14.188 1 98.75 88 SER A N 1
ATOM 679 C CA . SER A 1 88 ? 3.814 -16.688 -13.258 1 98.75 88 SER A CA 1
ATOM 680 C C . SER A 1 88 ? 3.914 -17.5 -11.969 1 98.75 88 SER A C 1
ATOM 682 O O . SER A 1 88 ? 5.016 -17.734 -11.469 1 98.75 88 SER A O 1
ATOM 684 N N . ILE A 1 89 ? 2.752 -17.906 -11.453 1 98.81 89 ILE A N 1
ATOM 685 C CA . ILE A 1 89 ? 2.719 -18.703 -10.234 1 98.81 89 ILE A CA 1
ATOM 686 C C . ILE A 1 89 ? 3.465 -20.016 -10.461 1 98.81 89 ILE A C 1
ATOM 688 O O . ILE A 1 89 ? 4.277 -20.422 -9.625 1 98.81 89 ILE A O 1
ATOM 692 N N . ALA A 1 90 ? 3.277 -20.625 -11.555 1 98.38 90 ALA A N 1
ATOM 693 C CA . ALA A 1 90 ? 3.863 -21.922 -11.859 1 98.38 90 ALA A CA 1
ATOM 694 C C . ALA A 1 90 ? 5.383 -21.828 -11.969 1 98.38 90 ALA A C 1
ATOM 696 O O . ALA A 1 90 ? 6.098 -22.766 -11.602 1 98.38 90 ALA A O 1
ATOM 697 N N . SER A 1 91 ? 5.879 -20.766 -12.453 1 98 91 SER A N 1
ATOM 698 C CA . SER A 1 91 ? 7.305 -20.656 -12.734 1 98 91 SER A CA 1
ATOM 699 C C . SER A 1 91 ? 8.078 -20.234 -11.484 1 98 91 SER A C 1
ATOM 701 O O . SER A 1 91 ? 9.305 -20.344 -11.445 1 98 91 SER A O 1
ATOM 703 N N . ALA A 1 92 ? 7.414 -19.656 -10.469 1 98.56 92 ALA A N 1
ATOM 704 C CA . ALA A 1 92 ? 8.078 -19.156 -9.273 1 98.56 92 ALA A CA 1
ATOM 705 C C . ALA A 1 92 ? 8.352 -20.281 -8.281 1 98.56 92 ALA A C 1
ATOM 707 O O . ALA A 1 92 ? 7.508 -21.172 -8.094 1 98.56 92 ALA A O 1
ATOM 708 N N . PRO A 1 93 ? 9.484 -20.297 -7.613 1 98.44 93 PRO A N 1
ATOM 709 C CA . PRO A 1 93 ? 9.734 -21.312 -6.594 1 98.44 93 PRO A CA 1
ATOM 710 C C . PRO A 1 93 ? 8.883 -21.125 -5.344 1 98.44 93 PRO A C 1
ATOM 712 O O . PRO A 1 93 ? 8.617 -22.078 -4.617 1 98.44 93 PRO A O 1
ATOM 715 N N . VAL A 1 94 ? 8.5 -19.875 -5.047 1 98.5 94 VAL A N 1
ATOM 716 C CA . VAL A 1 94 ? 7.668 -19.547 -3.9 1 98.5 94 VAL A CA 1
ATOM 717 C C . VAL A 1 94 ? 6.586 -18.547 -4.324 1 98.5 94 VAL A C 1
ATOM 719 O O . VAL A 1 94 ? 6.84 -17.641 -5.125 1 98.5 94 VAL A O 1
ATOM 722 N N . THR A 1 95 ? 5.422 -18.719 -3.834 1 98.81 95 THR A N 1
ATOM 723 C CA . THR A 1 95 ? 4.32 -17.781 -3.98 1 98.81 95 THR A CA 1
ATOM 724 C C . THR A 1 95 ? 3.738 -17.422 -2.617 1 98.81 95 THR A C 1
ATOM 726 O O . THR A 1 95 ? 3.492 -18.297 -1.788 1 98.81 95 THR A O 1
ATOM 729 N N . ILE A 1 96 ? 3.582 -16.156 -2.389 1 98.94 96 ILE A N 1
ATOM 730 C CA . ILE A 1 96 ? 3.02 -15.68 -1.131 1 98.94 96 ILE A CA 1
ATOM 731 C C . ILE A 1 96 ? 1.62 -15.117 -1.37 1 98.94 96 ILE A C 1
ATOM 733 O O . ILE A 1 96 ? 1.437 -14.219 -2.197 1 98.94 96 ILE A O 1
ATOM 737 N N . ALA A 1 97 ? 0.627 -15.633 -0.708 1 98.88 97 ALA A N 1
ATOM 738 C CA . ALA A 1 97 ? -0.718 -15.062 -0.719 1 98.88 97 ALA A CA 1
ATOM 739 C C . ALA A 1 97 ? -0.931 -14.133 0.473 1 98.88 97 ALA A C 1
ATOM 741 O O . ALA A 1 97 ? -0.442 -14.406 1.573 1 98.88 97 ALA A O 1
ATOM 742 N N . VAL A 1 98 ? -1.636 -13.109 0.277 1 98.88 98 VAL A N 1
ATOM 743 C CA . VAL A 1 98 ? -1.9 -12.117 1.314 1 98.88 98 VAL A CA 1
ATOM 744 C C . VAL A 1 98 ? -3.404 -12.008 1.556 1 98.88 98 VAL A C 1
ATOM 746 O O . VAL A 1 98 ? -4.184 -11.852 0.61 1 98.88 98 VAL A O 1
ATOM 749 N N . ILE A 1 99 ? -3.801 -12.086 2.77 1 98.62 99 ILE A N 1
ATOM 750 C CA . ILE A 1 99 ? -5.195 -12.055 3.191 1 98.62 99 ILE A CA 1
ATOM 751 C C . ILE A 1 99 ? -5.379 -11 4.285 1 98.62 99 ILE A C 1
ATOM 753 O O . ILE A 1 99 ? -4.555 -10.898 5.195 1 98.62 99 ILE A O 1
ATOM 757 N N . ASN A 1 100 ? -6.371 -10.172 4.125 1 98.44 100 ASN A N 1
ATOM 758 C CA . ASN A 1 100 ? -6.824 -9.359 5.25 1 98.44 100 ASN A CA 1
ATOM 759 C C . ASN A 1 100 ? -7.711 -10.164 6.199 1 98.44 100 ASN A C 1
ATOM 761 O O . ASN A 1 100 ? -8.664 -10.812 5.766 1 98.44 100 ASN A O 1
ATOM 765 N N . THR A 1 101 ? -7.508 -10.086 7.469 1 97 101 THR A N 1
ATOM 766 C CA . THR A 1 101 ? -8.203 -10.938 8.43 1 97 101 THR A CA 1
ATOM 767 C C . THR A 1 101 ? -9.57 -10.359 8.766 1 97 101 THR A C 1
ATOM 769 O O . THR A 1 101 ? -10.445 -11.07 9.273 1 97 101 THR A O 1
ATOM 772 N N . GLY A 1 102 ? -9.734 -9.047 8.57 1 95.75 102 GLY A N 1
ATOM 773 C CA . GLY A 1 102 ? -10.977 -8.398 8.969 1 95.75 102 GLY A CA 1
ATOM 774 C C . GLY A 1 102 ? -10.977 -7.949 10.414 1 95.75 102 GLY A C 1
ATOM 775 O O . GLY A 1 102 ? -11.984 -7.426 10.906 1 95.75 102 GLY A O 1
ATOM 776 N N . ASP A 1 103 ? -9.875 -8.078 11.031 1 94.38 103 ASP A N 1
ATOM 777 C CA . ASP A 1 103 ? -9.789 -7.766 12.453 1 94.38 103 ASP A CA 1
ATOM 778 C C . ASP A 1 103 ? -10.062 -6.285 12.711 1 94.38 103 ASP A C 1
ATOM 780 O O . ASP A 1 103 ? -10.758 -5.938 13.672 1 94.38 103 ASP A O 1
ATOM 784 N N . LEU A 1 104 ? -9.555 -5.457 11.898 1 94.12 104 LEU A N 1
ATOM 785 C CA . LEU A 1 104 ? -9.773 -4.023 12.055 1 94.12 104 LEU A CA 1
ATOM 786 C C . LEU A 1 104 ? -11.234 -3.67 11.828 1 94.12 104 LEU A C 1
ATOM 788 O O . LEU A 1 104 ? -11.805 -2.85 12.555 1 94.12 104 LEU A O 1
ATOM 792 N N . ILE A 1 105 ? -11.797 -4.258 10.852 1 93.44 105 ILE A N 1
ATOM 793 C CA . ILE A 1 105 ? -13.195 -4 10.539 1 93.44 105 ILE A CA 1
ATOM 794 C C . ILE A 1 105 ? -14.07 -4.391 11.727 1 93.44 105 ILE A C 1
ATOM 796 O O . ILE A 1 105 ? -14.922 -3.611 12.164 1 93.44 105 ILE A O 1
ATOM 800 N N . SER A 1 106 ? -13.867 -5.574 12.227 1 90.81 106 SER A N 1
ATOM 801 C CA . SER A 1 106 ? -14.664 -6.086 13.336 1 90.81 106 SER A CA 1
ATOM 802 C C . SER A 1 106 ? -14.508 -5.215 14.578 1 90.81 106 SER A C 1
ATOM 804 O O . SER A 1 106 ? -15.5 -4.828 15.203 1 90.81 106 SER A O 1
ATOM 806 N N . HIS A 1 107 ? -13.336 -4.801 14.922 1 88.88 107 HIS A N 1
ATOM 807 C CA . HIS A 1 107 ? -13.07 -4.035 16.125 1 88.88 107 HIS A CA 1
ATOM 808 C C . HIS A 1 107 ? -13.414 -2.561 15.938 1 88.88 107 HIS A C 1
ATOM 810 O O . HIS A 1 107 ? -13.914 -1.911 16.859 1 88.88 107 HIS A O 1
ATOM 816 N N . GLY A 1 108 ? -13.117 -2.061 14.773 1 87.12 108 GLY A N 1
ATOM 817 C CA . GLY A 1 108 ? -13.32 -0.646 14.508 1 87.12 108 GLY A CA 1
ATOM 818 C C . GLY A 1 108 ? -14.789 -0.253 14.461 1 87.12 108 GLY A C 1
ATOM 819 O O . GLY A 1 108 ? -15.18 0.755 15.047 1 87.12 108 GLY A O 1
ATOM 820 N N . THR A 1 109 ? -15.562 -1.063 13.828 1 83.06 109 THR A N 1
ATOM 821 C CA . THR A 1 109 ? -16.984 -0.764 13.68 1 83.06 109 THR A CA 1
ATOM 822 C C . THR A 1 109 ? -17.688 -0.742 15.039 1 83.06 109 THR A C 1
ATOM 824 O O . THR A 1 109 ? -18.641 0.002 15.234 1 83.06 109 THR A O 1
ATOM 827 N N . GLU A 1 110 ? -17.172 -1.407 15.922 1 81.06 110 GLU A N 1
ATOM 828 C CA . GLU A 1 110 ? -17.734 -1.447 17.266 1 81.06 110 GLU A CA 1
ATOM 829 C C . GLU A 1 110 ? -17.328 -0.215 18.062 1 81.06 110 GLU A C 1
ATOM 831 O O . GLU A 1 110 ? -18.094 0.262 18.906 1 81.06 110 GLU A O 1
ATOM 836 N N . LEU A 1 111 ? -16.25 0.299 17.719 1 81.75 111 LEU A N 1
ATOM 837 C CA . LEU A 1 111 ? -15.672 1.331 18.562 1 81.75 111 LEU A CA 1
ATOM 838 C C . LEU A 1 111 ? -16 2.723 18.031 1 81.75 111 LEU A C 1
ATOM 840 O O . LEU A 1 111 ? -16.109 3.676 18.812 1 81.75 111 LEU A O 1
ATOM 844 N N . PHE A 1 112 ? -16.172 2.717 16.766 1 83.25 112 PHE A N 1
ATOM 845 C CA . PHE A 1 112 ? -16.344 4.027 16.156 1 83.25 112 PHE A CA 1
ATOM 846 C C . PHE A 1 112 ? -17.828 4.395 16.078 1 83.25 112 PHE A C 1
ATOM 848 O O . PHE A 1 112 ? -18.656 3.576 15.656 1 83.25 112 PHE A O 1
ATOM 855 N N . HIS A 1 113 ? -18.391 5.211 16.656 1 83.12 113 HIS A N 1
ATOM 856 C CA . HIS A 1 113 ? -19.766 5.684 16.719 1 83.12 113 HIS A CA 1
ATOM 857 C C . HIS A 1 113 ? -20.141 6.445 15.445 1 83.12 113 HIS A C 1
ATOM 859 O O . HIS A 1 113 ? -20.641 7.566 15.523 1 83.12 113 HIS A O 1
ATOM 865 N N . VAL A 1 114 ? -19.891 5.816 14.32 1 85.25 114 VAL A N 1
ATOM 866 C CA . VAL A 1 114 ? -20.297 6.359 13.023 1 85.25 114 VAL A CA 1
ATOM 867 C C . VAL A 1 114 ? -21.312 5.422 12.375 1 85.25 114 VAL A C 1
ATOM 869 O O . VAL A 1 114 ? -21.5 4.289 12.82 1 85.25 114 VAL A O 1
ATOM 872 N N . ASP A 1 115 ? -21.938 5.926 11.367 1 88.19 115 ASP A N 1
ATOM 873 C CA . ASP A 1 115 ? -22.875 5.105 10.602 1 88.19 115 ASP A CA 1
ATOM 874 C C . ASP A 1 115 ? -22.219 3.812 10.133 1 88.19 115 ASP A C 1
ATOM 876 O O . ASP A 1 115 ? -21.031 3.803 9.797 1 88.19 115 ASP A O 1
ATOM 880 N N . ARG A 1 116 ? -22.984 2.75 10.18 1 87.81 116 ARG A N 1
ATOM 881 C CA . ARG A 1 116 ? -22.469 1.41 9.914 1 87.81 116 ARG A CA 1
ATOM 882 C C . ARG A 1 116 ? -21.812 1.329 8.539 1 87.81 116 ARG A C 1
ATOM 884 O O . ARG A 1 116 ? -20.75 0.731 8.375 1 87.81 116 ARG A O 1
ATOM 891 N N . GLU A 1 117 ? -22.453 1.857 7.59 1 91.31 117 GLU A N 1
ATOM 892 C CA . GLU A 1 117 ? -21.953 1.802 6.223 1 91.31 117 GLU A CA 1
ATOM 893 C C . GLU A 1 117 ? -20.672 2.627 6.078 1 91.31 117 GLU A C 1
ATOM 895 O O . GLU A 1 117 ? -19.719 2.193 5.43 1 91.31 117 GLU A O 1
ATOM 900 N N . MET A 1 118 ? -20.672 3.768 6.703 1 90.56 118 MET A N 1
ATOM 901 C CA . MET A 1 118 ? -19.5 4.625 6.711 1 90.56 118 MET A CA 1
ATOM 902 C C . MET A 1 118 ? -18.344 3.953 7.438 1 90.56 118 MET A C 1
ATOM 904 O O . MET A 1 118 ? -17.203 3.984 6.969 1 90.56 118 MET A O 1
ATOM 908 N N . GLY A 1 119 ? -18.688 3.363 8.492 1 92.56 119 GLY A N 1
ATOM 909 C CA . GLY A 1 119 ? -17.688 2.654 9.258 1 92.56 119 GLY A CA 1
ATOM 910 C C . GLY A 1 119 ? -17.062 1.497 8.5 1 92.56 119 GLY A C 1
ATOM 911 O O . GLY A 1 119 ? -15.836 1.35 8.484 1 92.56 119 GLY A O 1
ATOM 912 N N . PHE A 1 120 ? -17.875 0.705 7.883 1 93.88 120 PHE A N 1
ATOM 913 C CA . PHE A 1 120 ? -17.375 -0.432 7.113 1 93.88 120 PHE A CA 1
ATOM 914 C C . PHE A 1 120 ? -16.484 0.033 5.977 1 93.88 120 PHE A C 1
ATOM 916 O O . PHE A 1 120 ? -15.398 -0.516 5.77 1 93.88 120 PHE A O 1
ATOM 923 N N . ASP A 1 121 ? -16.922 1.014 5.215 1 95.75 121 ASP A N 1
ATOM 924 C CA . ASP A 1 121 ? -16.141 1.543 4.105 1 95.75 121 ASP A CA 1
ATOM 925 C C . ASP A 1 121 ? -14.789 2.08 4.59 1 95.75 121 ASP A C 1
ATOM 927 O O . ASP A 1 121 ? -13.758 1.815 3.98 1 95.75 121 ASP A O 1
ATOM 931 N N . PHE A 1 122 ? -14.875 2.754 5.695 1 96.31 122 PHE A N 1
ATOM 932 C CA . PHE A 1 122 ? -13.695 3.35 6.309 1 96.31 122 PHE A CA 1
ATOM 933 C C . PHE A 1 122 ? -12.695 2.273 6.73 1 96.31 122 PHE A C 1
ATOM 935 O O . PHE A 1 122 ? -11.547 2.27 6.285 1 96.31 122 PHE A O 1
ATOM 942 N N . PHE A 1 123 ? -13.07 1.294 7.453 1 96.81 123 PHE A N 1
ATOM 943 C CA . PHE A 1 123 ? -12.18 0.298 8.023 1 96.81 123 PHE A CA 1
ATOM 944 C C . PHE A 1 123 ? -11.711 -0.69 6.961 1 96.81 123 PHE A C 1
ATOM 946 O O . PHE A 1 123 ? -10.578 -1.165 7 1 96.81 123 PHE A O 1
ATOM 953 N N . ARG A 1 124 ? -12.562 -1.009 6.039 1 97.62 124 ARG A N 1
ATOM 954 C CA . ARG A 1 124 ? -12.133 -1.878 4.949 1 97.62 124 ARG A CA 1
ATOM 955 C C . ARG A 1 124 ? -11.062 -1.203 4.102 1 97.62 124 ARG A C 1
ATOM 957 O O . ARG A 1 124 ? -10.07 -1.834 3.729 1 97.62 124 ARG A O 1
ATOM 964 N N . THR A 1 125 ? -11.289 0.102 3.791 1 98.38 125 THR A N 1
ATOM 965 C CA . THR A 1 125 ? -10.289 0.85 3.037 1 98.38 125 THR A CA 1
ATOM 966 C C . THR A 1 125 ? -8.945 0.858 3.771 1 98.38 125 THR A C 1
ATOM 968 O O . THR A 1 125 ? -7.902 0.613 3.168 1 98.38 125 THR A O 1
ATOM 971 N N . MET A 1 126 ? -9 1.028 5.039 1 98.06 126 MET A N 1
ATOM 972 C CA . MET A 1 126 ? -7.785 1.062 5.848 1 98.06 126 MET A CA 1
ATOM 973 C C . MET A 1 126 ? -7.102 -0.302 5.859 1 98.06 126 MET A C 1
ATOM 975 O O . MET A 1 126 ? -5.871 -0.387 5.809 1 98.06 126 MET A O 1
ATOM 979 N N . GLU A 1 127 ? -7.867 -1.327 5.957 1 98.06 127 GLU A N 1
ATOM 980 C CA . GLU A 1 127 ? -7.285 -2.668 5.957 1 98.06 127 GLU A CA 1
ATOM 981 C C . GLU A 1 127 ? -6.641 -2.99 4.613 1 98.06 127 GLU A C 1
ATOM 983 O O . GLU A 1 127 ? -5.566 -3.596 4.566 1 98.06 127 GLU A O 1
ATOM 988 N N . ILE A 1 128 ? -7.297 -2.607 3.541 1 98.81 128 ILE A N 1
ATOM 989 C CA . ILE A 1 128 ? -6.738 -2.795 2.207 1 98.81 128 ILE A CA 1
ATOM 990 C C . ILE A 1 128 ? -5.426 -2.021 2.086 1 98.81 128 ILE A C 1
ATOM 992 O O . ILE A 1 128 ? -4.43 -2.551 1.589 1 98.81 128 ILE A O 1
ATOM 996 N N . GLN A 1 129 ? -5.414 -0.828 2.564 1 98.94 129 GLN A N 1
ATOM 997 C CA . GLN A 1 129 ? -4.211 -0.003 2.516 1 98.94 129 GLN A CA 1
ATOM 998 C C . GLN A 1 129 ? -3.08 -0.634 3.32 1 98.94 129 GLN A C 1
ATOM 1000 O O . GLN A 1 129 ? -1.93 -0.65 2.875 1 98.94 129 GLN A O 1
ATOM 1005 N N . SER A 1 130 ? -3.422 -1.14 4.484 1 98.81 130 SER A N 1
ATOM 1006 C CA . SER A 1 130 ? -2.416 -1.741 5.352 1 98.81 130 SER A CA 1
ATOM 1007 C C . SER A 1 130 ? -1.739 -2.93 4.676 1 98.81 130 SER A C 1
ATOM 1009 O O . SER A 1 130 ? -0.509 -3.006 4.629 1 98.81 130 SER A O 1
ATOM 1011 N N . SER A 1 131 ? -2.514 -3.82 4.18 1 98.81 131 SER A N 1
ATOM 1012 C CA . SER A 1 131 ? -1.927 -5 3.555 1 98.81 131 SER A CA 1
ATOM 1013 C C . SER A 1 131 ? -1.199 -4.641 2.266 1 98.81 131 SER A C 1
ATOM 1015 O O . SER A 1 131 ? -0.206 -5.273 1.907 1 98.81 131 SER A O 1
ATOM 1017 N N . ALA A 1 132 ? -1.685 -3.6 1.557 1 98.94 132 ALA A N 1
ATOM 1018 C CA . ALA A 1 132 ? -0.994 -3.145 0.353 1 98.94 132 ALA A CA 1
ATOM 1019 C C . ALA A 1 132 ? 0.388 -2.59 0.689 1 98.94 132 ALA A C 1
ATOM 1021 O O . ALA A 1 132 ? 1.348 -2.805 -0.055 1 98.94 132 ALA A O 1
ATOM 1022 N N . ALA A 1 133 ? 0.481 -1.875 1.766 1 98.94 133 ALA A N 1
ATOM 1023 C CA . ALA A 1 133 ? 1.784 -1.411 2.236 1 98.94 133 ALA A CA 1
ATOM 1024 C C . ALA A 1 133 ? 2.705 -2.588 2.547 1 98.94 133 ALA A C 1
ATOM 1026 O O . ALA A 1 133 ? 3.898 -2.547 2.242 1 98.94 133 ALA A O 1
ATOM 1027 N N . ALA A 1 134 ? 2.145 -3.605 3.15 1 98.94 134 ALA A N 1
ATOM 1028 C CA . ALA A 1 134 ? 2.914 -4.809 3.455 1 98.94 134 ALA A CA 1
ATOM 1029 C C . ALA A 1 134 ? 3.418 -5.477 2.178 1 98.94 134 ALA A C 1
ATOM 1031 O O . ALA A 1 134 ? 4.57 -5.906 2.109 1 98.94 134 ALA A O 1
ATOM 1032 N N . VAL A 1 135 ? 2.57 -5.559 1.19 1 98.94 135 VAL A N 1
ATOM 1033 C CA . VAL A 1 135 ? 2.953 -6.152 -0.086 1 98.94 135 VAL A CA 1
ATOM 1034 C C . VAL A 1 135 ? 4.07 -5.328 -0.726 1 98.94 135 VAL A C 1
ATOM 1036 O O . VAL A 1 135 ? 5.027 -5.887 -1.267 1 98.94 135 VAL A O 1
ATOM 1039 N N . GLU A 1 136 ? 3.957 -4.004 -0.678 1 98.94 136 GLU A N 1
ATOM 1040 C CA . GLU A 1 136 ? 5 -3.174 -1.271 1 98.94 136 GLU A CA 1
ATOM 1041 C C . GLU A 1 136 ? 6.332 -3.365 -0.553 1 98.94 136 GLU A C 1
ATOM 1043 O O . GLU A 1 136 ? 7.383 -3.43 -1.192 1 98.94 136 GLU A O 1
ATOM 1048 N N . ASN A 1 137 ? 6.305 -3.467 0.787 1 98.94 137 ASN A N 1
ATOM 1049 C CA . ASN A 1 137 ? 7.512 -3.82 1.525 1 98.94 137 ASN A CA 1
ATOM 1050 C C . ASN A 1 137 ? 8.117 -5.129 1.021 1 98.94 137 ASN A C 1
ATOM 1052 O O . ASN A 1 137 ? 9.328 -5.223 0.833 1 98.94 137 ASN A O 1
ATOM 1056 N N . LEU A 1 138 ? 7.273 -6.109 0.841 1 98.94 138 LEU A N 1
ATOM 1057 C CA . LEU A 1 138 ? 7.715 -7.41 0.355 1 98.94 138 LEU A CA 1
ATOM 1058 C C . LEU A 1 138 ? 8.391 -7.285 -1.007 1 98.94 138 LEU A C 1
ATOM 1060 O O . LEU A 1 138 ? 9.469 -7.844 -1.227 1 98.94 138 LEU A O 1
ATOM 1064 N N . LEU A 1 139 ? 7.785 -6.547 -1.894 1 98.94 139 LEU A N 1
ATOM 1065 C CA . LEU A 1 139 ? 8.312 -6.359 -3.24 1 98.94 139 LEU A CA 1
ATOM 1066 C C . LEU A 1 139 ? 9.664 -5.648 -3.199 1 98.94 139 LEU A C 1
ATOM 1068 O O . LEU A 1 139 ? 10.594 -6.027 -3.916 1 98.94 139 LEU A O 1
ATOM 1072 N N . LEU A 1 140 ? 9.789 -4.656 -2.379 1 98.94 140 LEU A N 1
ATOM 1073 C CA . LEU A 1 140 ? 11.039 -3.91 -2.266 1 98.94 140 LEU A CA 1
ATOM 1074 C C . LEU A 1 140 ? 12.125 -4.766 -1.624 1 98.94 140 LEU A C 1
ATOM 1076 O O . LEU A 1 140 ? 13.289 -4.703 -2.023 1 98.94 140 LEU A O 1
ATOM 1080 N N . ALA A 1 141 ? 11.703 -5.523 -0.631 1 98.94 141 ALA A N 1
ATOM 1081 C CA . ALA A 1 141 ? 12.648 -6.457 -0.032 1 98.94 141 ALA A CA 1
ATOM 1082 C C . ALA A 1 141 ? 13.18 -7.441 -1.07 1 98.94 141 ALA A C 1
ATOM 1084 O O . ALA A 1 141 ? 14.391 -7.656 -1.171 1 98.94 141 ALA A O 1
ATOM 1085 N N . ALA A 1 142 ? 12.305 -8.039 -1.854 1 98.88 142 ALA A N 1
ATOM 1086 C CA . ALA A 1 142 ? 12.711 -8.953 -2.914 1 98.88 142 ALA A CA 1
ATOM 1087 C C . ALA A 1 142 ? 13.695 -8.289 -3.869 1 98.88 142 ALA A C 1
ATOM 1089 O O . ALA A 1 142 ? 14.773 -8.828 -4.137 1 98.88 142 ALA A O 1
ATOM 1090 N N . THR A 1 143 ? 13.344 -7.113 -4.305 1 98.69 143 THR A N 1
ATOM 1091 C CA . THR A 1 143 ? 14.172 -6.375 -5.25 1 98.69 143 THR A CA 1
ATOM 1092 C C . THR A 1 143 ? 15.547 -6.086 -4.652 1 98.69 143 THR A C 1
ATOM 1094 O O . THR A 1 143 ? 16.578 -6.25 -5.324 1 98.69 143 THR A O 1
ATOM 1097 N N . SER A 1 144 ? 15.578 -5.75 -3.395 1 98.69 144 SER A N 1
ATOM 1098 C CA . SER A 1 144 ? 16.828 -5.391 -2.729 1 98.69 144 SER A CA 1
ATOM 1099 C C . SER A 1 144 ? 17.734 -6.602 -2.564 1 98.69 144 SER A C 1
ATOM 1101 O O . SER A 1 144 ? 18.938 -6.457 -2.354 1 98.69 144 SER A O 1
ATOM 1103 N N . MET A 1 145 ? 17.141 -7.766 -2.662 1 98.31 145 MET A N 1
ATOM 1104 C CA . MET A 1 145 ? 17.906 -9 -2.494 1 98.31 145 MET A CA 1
ATOM 1105 C C . MET A 1 145 ? 18.203 -9.641 -3.844 1 98.31 145 MET A C 1
ATOM 1107 O O . MET A 1 145 ? 18.641 -10.789 -3.904 1 98.31 145 MET A O 1
ATOM 1111 N N . GLY A 1 146 ? 17.891 -8.898 -4.91 1 97.44 146 GLY A N 1
ATOM 1112 C CA . GLY A 1 146 ? 18.188 -9.367 -6.254 1 97.44 146 GLY A CA 1
ATOM 1113 C C . GLY A 1 146 ? 17.156 -10.336 -6.801 1 97.44 146 GLY A C 1
ATOM 1114 O O . GLY A 1 146 ? 17.406 -11.039 -7.781 1 97.44 146 GLY A O 1
ATOM 1115 N N . LEU A 1 147 ? 16.031 -10.43 -6.156 1 98.56 147 LEU A N 1
ATOM 1116 C CA . LEU A 1 147 ? 14.93 -11.281 -6.594 1 98.56 147 LEU A CA 1
ATOM 1117 C C . LEU A 1 147 ? 13.922 -10.492 -7.414 1 98.56 147 LEU A C 1
ATOM 1119 O O . LEU A 1 147 ? 13.969 -9.258 -7.441 1 98.56 147 LEU A O 1
ATOM 1123 N N . GLY A 1 148 ? 13.125 -11.227 -8.18 1 98.5 148 GLY A N 1
ATOM 1124 C CA . GLY A 1 148 ? 11.969 -10.68 -8.875 1 98.5 148 GLY A CA 1
ATOM 1125 C C . GLY A 1 148 ? 10.648 -11.102 -8.25 1 98.5 148 GLY A C 1
ATOM 1126 O O . GLY A 1 148 ? 10.578 -12.133 -7.57 1 98.5 148 GLY A O 1
ATOM 1127 N N . ALA A 1 149 ? 9.641 -10.344 -8.453 1 98.81 149 ALA A N 1
ATOM 1128 C CA . ALA A 1 149 ? 8.289 -10.625 -7.969 1 98.81 149 ALA A CA 1
ATOM 1129 C C . ALA A 1 149 ? 7.242 -9.875 -8.789 1 98.81 149 ALA A C 1
ATOM 1131 O O . ALA A 1 149 ? 7.566 -8.906 -9.484 1 98.81 149 ALA A O 1
ATOM 1132 N N . VAL A 1 150 ? 6.059 -10.32 -8.703 1 98.81 150 VAL A N 1
ATOM 1133 C CA . VAL A 1 150 ? 4.949 -9.602 -9.328 1 98.81 150 VAL A CA 1
ATOM 1134 C C . VAL A 1 150 ? 3.727 -9.648 -8.414 1 98.81 150 VAL A C 1
ATOM 1136 O O . VAL A 1 150 ? 3.455 -10.672 -7.781 1 98.81 150 VAL A O 1
ATOM 1139 N N . TRP A 1 151 ? 3.09 -8.5 -8.234 1 98.88 151 TRP A N 1
ATOM 1140 C CA . TRP A 1 151 ? 1.821 -8.367 -7.527 1 98.88 151 TRP A CA 1
ATOM 1141 C C . TRP A 1 151 ? 0.658 -8.805 -8.414 1 98.88 151 TRP A C 1
ATOM 1143 O O . TRP A 1 151 ? 0.219 -8.055 -9.289 1 98.88 151 TRP A O 1
ATOM 1153 N N . LEU A 1 152 ? 0.106 -10 -8.203 1 98.75 152 LEU A N 1
ATOM 1154 C CA . LEU A 1 152 ? -1.019 -10.508 -8.977 1 98.75 152 LEU A CA 1
ATOM 1155 C C . LEU A 1 152 ? -2.34 -10.234 -8.266 1 98.75 152 LEU A C 1
ATOM 1157 O O . LEU A 1 152 ? -2.732 -10.984 -7.371 1 98.75 152 LEU A O 1
ATOM 1161 N N . GLY A 1 153 ? -2.979 -9.188 -8.703 1 97.56 153 GLY A N 1
ATOM 1162 C CA . GLY A 1 153 ? -4.266 -8.812 -8.148 1 97.56 153 GLY A CA 1
ATOM 1163 C C . GLY A 1 153 ? -5.438 -9.438 -8.875 1 97.56 153 GLY A C 1
ATOM 1164 O O . GLY A 1 153 ? -6.555 -9.484 -8.352 1 97.56 153 GLY A O 1
ATOM 1165 N N . ILE A 1 154 ? -5.223 -10.016 -10.07 1 97.19 154 ILE A N 1
ATOM 1166 C CA . ILE A 1 154 ? -6.293 -10.484 -10.938 1 97.19 154 ILE A CA 1
ATOM 1167 C C . ILE A 1 154 ? -7.043 -11.633 -10.258 1 97.19 154 ILE A C 1
ATOM 1169 O O . ILE A 1 154 ? -8.234 -11.836 -10.508 1 97.19 154 ILE A O 1
ATOM 1173 N N . LEU A 1 155 ? -6.41 -12.305 -9.344 1 98.19 155 LEU A N 1
ATOM 1174 C CA . LEU A 1 155 ? -7.031 -13.43 -8.656 1 98.19 155 LEU A CA 1
ATOM 1175 C C . LEU A 1 155 ? -8.148 -12.945 -7.734 1 98.19 155 LEU A C 1
ATOM 1177 O O . LEU A 1 155 ? -8.945 -13.75 -7.246 1 98.19 155 LEU A O 1
ATOM 1181 N N . TYR A 1 156 ? -8.18 -11.664 -7.488 1 98 156 TYR A N 1
ATOM 1182 C CA . TYR A 1 156 ? -9.266 -11.117 -6.684 1 98 156 TYR A CA 1
ATOM 1183 C C . TYR A 1 156 ? -10.625 -11.445 -7.301 1 98 156 TYR A C 1
ATOM 1185 O O . TYR A 1 156 ? -11.625 -11.539 -6.59 1 98 156 TYR A O 1
ATOM 1193 N N . LEU A 1 157 ? -10.719 -11.68 -8.602 1 96.19 157 LEU A N 1
ATOM 1194 C CA . LEU A 1 157 ? -11.961 -12.023 -9.289 1 96.19 157 LEU A CA 1
ATOM 1195 C C . LEU A 1 157 ? -12.484 -13.375 -8.828 1 96.19 157 LEU A C 1
ATOM 1197 O O . LEU A 1 157 ? -13.664 -13.68 -9 1 96.19 157 LEU A O 1
ATOM 1201 N N . ILE A 1 158 ? -11.633 -14.211 -8.312 1 97.19 158 ILE A N 1
ATOM 1202 C CA . ILE A 1 158 ? -12.016 -15.523 -7.816 1 97.19 158 ILE A CA 1
ATOM 1203 C C . ILE A 1 158 ? -11.602 -15.664 -6.352 1 97.19 158 ILE A C 1
ATOM 1205 O O . ILE A 1 158 ? -11.117 -16.719 -5.934 1 97.19 158 ILE A O 1
ATOM 1209 N N . LYS A 1 159 ? -11.734 -14.547 -5.633 1 97.5 159 LYS A N 1
ATOM 1210 C CA . LYS A 1 159 ? -11.227 -14.43 -4.27 1 97.5 159 LYS A CA 1
ATOM 1211 C C . LYS A 1 159 ? -11.82 -15.5 -3.363 1 97.5 159 LYS A C 1
ATOM 1213 O O . LYS A 1 159 ? -11.141 -16.031 -2.484 1 97.5 159 LYS A O 1
ATOM 1218 N N . ASP A 1 160 ? -13.047 -15.875 -3.502 1 96.44 160 ASP A N 1
ATOM 1219 C CA . ASP A 1 160 ? -13.672 -16.875 -2.633 1 96.44 160 ASP A CA 1
ATOM 1220 C C . ASP A 1 160 ? -13.07 -18.25 -2.869 1 96.44 160 ASP A C 1
ATOM 1222 O O . ASP A 1 160 ? -12.836 -19 -1.919 1 96.44 160 ASP A O 1
ATOM 1226 N N . GLU A 1 161 ? -12.828 -18.609 -4.113 1 97 161 GLU A N 1
ATOM 1227 C CA . GLU A 1 161 ? -12.164 -19.875 -4.438 1 97 161 GLU A CA 1
ATOM 1228 C C . GLU A 1 161 ? -10.75 -19.922 -3.855 1 97 161 GLU A C 1
ATOM 1230 O O . GLU A 1 161 ? -10.312 -20.953 -3.352 1 97 161 GLU A O 1
ATOM 1235 N N . ILE A 1 162 ? -10.062 -18.781 -3.904 1 98.12 162 ILE A N 1
ATOM 1236 C CA . ILE A 1 162 ? -8.703 -18.719 -3.391 1 98.12 162 ILE A CA 1
ATOM 1237 C C . ILE A 1 162 ? -8.711 -18.906 -1.875 1 98.12 162 ILE A C 1
ATOM 1239 O O . ILE A 1 162 ? -7.895 -19.656 -1.334 1 98.12 162 ILE A O 1
ATOM 1243 N N . LEU A 1 163 ? -9.641 -18.219 -1.215 1 97.94 163 LEU A N 1
ATOM 1244 C CA . LEU A 1 163 ? -9.727 -18.359 0.235 1 97.94 163 LEU A CA 1
ATOM 1245 C C . LEU A 1 163 ? -9.992 -19.812 0.627 1 97.94 163 LEU A C 1
ATOM 1247 O O . LEU A 1 163 ? -9.414 -20.312 1.589 1 97.94 163 LEU A O 1
ATOM 1251 N N . THR A 1 164 ? -10.867 -20.469 -0.102 1 97.06 164 THR A N 1
ATOM 1252 C CA . THR A 1 164 ? -11.156 -21.875 0.139 1 97.06 164 THR A CA 1
ATOM 1253 C C . THR A 1 164 ? -9.906 -22.734 -0.078 1 97.06 164 THR A C 1
ATOM 1255 O O . THR A 1 164 ? -9.578 -23.578 0.752 1 97.06 164 THR A O 1
ATOM 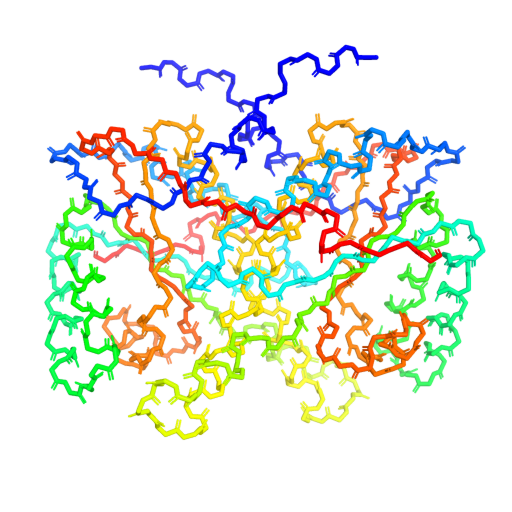1258 N N . PHE A 1 165 ? -9.203 -22.484 -1.126 1 97.75 165 PHE A N 1
ATOM 1259 C CA . PHE A 1 165 ? -7.98 -23.203 -1.458 1 97.75 165 PHE A CA 1
ATOM 1260 C C . PHE A 1 165 ? -6.949 -23.062 -0.346 1 97.75 165 PHE A C 1
ATOM 1262 O O . PHE A 1 165 ? -6.266 -24.031 0.001 1 97.75 165 PHE A O 1
ATOM 1269 N N . LEU A 1 166 ? -6.914 -21.828 0.217 1 97.56 166 LEU A N 1
ATOM 1270 C CA . LEU A 1 166 ? -5.918 -21.5 1.236 1 97.56 166 LEU A CA 1
ATOM 1271 C C . LEU A 1 166 ? -6.379 -21.969 2.611 1 97.56 166 LEU A C 1
ATOM 1273 O O . LEU A 1 166 ? -5.645 -21.844 3.594 1 97.56 166 LEU A O 1
ATOM 1277 N N . GLN A 1 167 ? -7.566 -22.438 2.721 1 95.38 167 GLN A N 1
ATOM 1278 C CA . GLN A 1 167 ? -8.156 -22.875 3.98 1 95.38 167 GLN A CA 1
ATOM 1279 C C . GLN A 1 167 ? -8.273 -21.719 4.965 1 95.38 167 GLN A C 1
ATOM 1281 O O . GLN A 1 167 ? -7.922 -21.859 6.141 1 95.38 167 GLN A O 1
ATOM 1286 N N . GLU A 1 168 ? -8.562 -20.578 4.422 1 93.06 168 GLU A N 1
ATOM 1287 C CA . GLU A 1 168 ? -8.797 -19.344 5.172 1 93.06 168 GLU A CA 1
ATOM 1288 C C . GLU A 1 168 ? -10.172 -18.766 4.859 1 93.06 168 GLU A C 1
ATOM 1290 O O . GLU A 1 168 ? -10.273 -17.688 4.285 1 93.06 168 GLU A O 1
ATOM 1295 N N . PRO A 1 169 ? -11.148 -19.375 5.316 1 84.19 169 PRO A N 1
ATOM 1296 C CA . PRO A 1 169 ? -12.492 -18.984 4.875 1 84.19 169 PRO A CA 1
ATOM 1297 C C . PRO A 1 169 ? -12.922 -17.625 5.434 1 84.19 169 PRO A C 1
ATOM 1299 O O . PRO A 1 169 ? -13.875 -17.031 4.93 1 84.19 169 PRO A O 1
ATOM 1302 N N . LYS A 1 170 ? -12.25 -17.25 6.461 1 89.31 170 LYS A N 1
ATOM 1303 C CA . LYS A 1 170 ? -12.555 -15.93 6.992 1 89.31 170 LYS A CA 1
ATOM 1304 C C . LYS A 1 170 ? -11.594 -14.883 6.457 1 89.31 170 LYS A C 1
ATOM 1306 O O . LYS A 1 170 ? -10.508 -15.219 5.98 1 89.31 170 LYS A O 1
ATOM 1311 N N . GLY A 1 171 ? -12.016 -13.633 6.234 1 94.31 171 GLY A N 1
ATOM 1312 C CA . GLY A 1 171 ? -11.18 -12.547 5.746 1 94.31 171 GLY A CA 1
ATOM 1313 C C . GLY A 1 171 ? -11.445 -12.188 4.297 1 94.31 171 GLY A C 1
ATOM 1314 O O . GLY A 1 171 ? -12.531 -12.461 3.775 1 94.31 171 GLY A O 1
ATOM 1315 N N . GLU A 1 172 ? -10.508 -11.523 3.779 1 97.69 172 GLU A N 1
ATOM 1316 C CA . GLU A 1 172 ? -10.609 -11.094 2.387 1 97.69 172 GLU A CA 1
ATOM 1317 C C . GLU A 1 172 ? -9.281 -11.281 1.656 1 97.69 172 GLU A C 1
ATOM 1319 O O . GLU A 1 172 ? -8.242 -10.789 2.109 1 97.69 172 GLU A O 1
ATOM 1324 N N . PHE A 1 173 ? -9.312 -12.055 0.574 1 98.12 173 PHE A N 1
ATOM 1325 C CA . PHE A 1 173 ? -8.133 -12.227 -0.26 1 98.12 173 PHE A CA 1
ATOM 1326 C C . PHE A 1 173 ? -7.688 -10.891 -0.856 1 98.12 173 PHE A C 1
ATOM 1328 O O . PHE A 1 173 ? -8.523 -10.086 -1.266 1 98.12 173 PHE A O 1
ATOM 1335 N N . MET A 1 174 ? -6.348 -10.711 -0.959 1 98.5 174 MET A N 1
ATOM 1336 C CA . MET A 1 174 ? -5.852 -9.43 -1.452 1 98.5 174 MET A CA 1
ATOM 1337 C C . MET A 1 174 ? -4.953 -9.625 -2.668 1 98.5 174 MET A C 1
ATOM 1339 O O . MET A 1 174 ? -5.09 -8.922 -3.668 1 98.5 174 MET A O 1
ATOM 1343 N N . ALA A 1 175 ? -3.998 -10.586 -2.564 1 97.81 175 ALA A N 1
ATOM 1344 C CA . ALA A 1 175 ? -3.041 -10.727 -3.658 1 97.81 175 ALA A CA 1
ATOM 1345 C C . ALA A 1 175 ? -2.248 -12.023 -3.527 1 97.81 175 ALA A C 1
ATOM 1347 O O . ALA A 1 175 ? -2.213 -12.633 -2.455 1 97.81 175 ALA A O 1
ATOM 1348 N N . VAL A 1 176 ? -1.674 -12.391 -4.629 1 98.69 176 VAL A N 1
ATOM 1349 C CA . VAL A 1 176 ? -0.607 -13.383 -4.66 1 98.69 176 VAL A CA 1
ATOM 1350 C C . VAL A 1 176 ? 0.661 -12.766 -5.246 1 98.69 176 VAL A C 1
ATOM 1352 O O . VAL A 1 176 ? 0.596 -11.984 -6.199 1 98.69 176 VAL A O 1
ATOM 1355 N N . ILE A 1 177 ? 1.778 -13.195 -4.668 1 98.94 177 ILE A N 1
ATOM 1356 C CA . ILE A 1 177 ? 3.062 -12.664 -5.102 1 98.94 177 ILE A CA 1
ATOM 1357 C C . ILE A 1 177 ? 4.027 -13.805 -5.395 1 98.94 177 ILE A C 1
ATOM 1359 O O . ILE A 1 177 ? 4.746 -14.266 -4.5 1 98.94 177 ILE A O 1
ATOM 1363 N N . PRO A 1 178 ? 4.07 -14.273 -6.629 1 98.88 178 PRO A N 1
ATOM 1364 C CA . PRO A 1 178 ? 5.184 -15.148 -7.008 1 98.88 178 PRO A CA 1
ATOM 1365 C C . PRO A 1 178 ? 6.539 -14.445 -6.922 1 98.88 178 PRO A C 1
ATOM 1367 O O . PRO A 1 178 ? 6.66 -13.273 -7.285 1 98.88 178 PRO A O 1
ATOM 1370 N N . VAL A 1 179 ? 7.496 -15.164 -6.398 1 98.81 179 VAL A N 1
ATOM 1371 C CA . VAL A 1 179 ? 8.828 -14.602 -6.195 1 98.81 179 VAL A CA 1
ATOM 1372 C C . VAL A 1 179 ? 9.891 -15.617 -6.625 1 98.81 179 VAL A C 1
ATOM 1374 O O . VAL A 1 179 ? 9.734 -16.812 -6.395 1 98.81 179 VAL A O 1
ATOM 1377 N N . GLY A 1 180 ? 10.945 -15.133 -7.211 1 98.75 180 GLY A N 1
ATOM 1378 C CA . GLY A 1 180 ? 12.07 -15.961 -7.621 1 98.75 180 GLY A CA 1
ATOM 1379 C C . GLY A 1 180 ? 13.18 -15.18 -8.297 1 98.75 180 GLY A C 1
ATOM 1380 O O . GLY A 1 180 ? 13.148 -13.945 -8.305 1 98.75 180 GLY A O 1
ATOM 1381 N N . HIS A 1 181 ? 14.156 -15.914 -8.719 1 98.56 181 HIS A N 1
ATOM 1382 C CA . HIS A 1 181 ? 15.203 -15.297 -9.531 1 98.56 181 HIS A CA 1
ATOM 1383 C C . HIS A 1 181 ? 14.711 -15.023 -10.945 1 98.56 181 HIS A C 1
ATOM 1385 O O . HIS A 1 181 ? 14.18 -15.914 -11.609 1 98.56 181 HIS A O 1
ATOM 1391 N N . PRO A 1 182 ? 14.891 -13.789 -11.367 1 98.06 182 PRO A N 1
ATOM 1392 C CA . PRO A 1 182 ? 14.438 -13.5 -12.734 1 98.06 182 PRO A CA 1
ATOM 1393 C C . PRO A 1 182 ? 15.18 -14.328 -13.789 1 98.06 182 PRO A C 1
ATOM 1395 O O . PRO A 1 182 ? 16.375 -14.586 -13.648 1 98.06 182 PRO A O 1
ATOM 1398 N N . VAL A 1 183 ? 14.516 -14.703 -14.859 1 96.94 183 VAL A N 1
ATOM 1399 C CA . VAL A 1 183 ? 15.133 -15.453 -15.945 1 96.94 183 VAL A CA 1
ATOM 1400 C C . VAL A 1 183 ? 16.062 -14.539 -16.734 1 96.94 183 VAL A C 1
ATOM 1402 O O . VAL A 1 183 ? 17.109 -14.969 -17.219 1 96.94 183 VAL A O 1
ATOM 1405 N N . ARG A 1 184 ? 15.648 -13.312 -16.906 1 93.06 184 ARG A N 1
ATOM 1406 C CA . ARG A 1 184 ? 16.406 -12.312 -17.656 1 93.06 184 ARG A CA 1
ATOM 1407 C C . ARG A 1 184 ? 16.125 -10.906 -17.141 1 93.06 184 ARG A C 1
ATOM 1409 O O . ARG A 1 184 ? 15.102 -10.68 -16.484 1 93.06 184 ARG A O 1
ATOM 1416 N N . PRO A 1 185 ? 17.016 -10.078 -17.469 1 90.12 185 PRO A N 1
ATOM 1417 C CA . PRO A 1 185 ? 16.719 -8.68 -17.109 1 90.12 185 PRO A CA 1
ATOM 1418 C C . PRO A 1 185 ? 15.57 -8.102 -17.938 1 90.12 185 PRO A C 1
ATOM 1420 O O . PRO A 1 185 ? 15.43 -8.414 -19.109 1 90.12 185 PRO A O 1
ATOM 1423 N N . THR A 1 186 ? 14.766 -7.414 -17.234 1 93.06 186 THR A N 1
ATOM 1424 C CA . THR A 1 186 ? 13.68 -6.707 -17.906 1 93.06 186 THR A CA 1
ATOM 1425 C C . THR A 1 186 ? 13.617 -5.254 -17.438 1 93.06 186 THR A C 1
ATOM 1427 O O . THR A 1 186 ? 14.297 -4.871 -16.484 1 93.06 186 THR A O 1
ATOM 1430 N N . GLN A 1 187 ? 12.914 -4.488 -18.25 1 92.44 187 GLN A N 1
ATOM 1431 C CA . GLN A 1 187 ? 12.641 -3.105 -17.859 1 92.44 187 GLN A CA 1
ATOM 1432 C C . GLN A 1 187 ? 11.164 -2.91 -17.531 1 92.44 187 GLN A C 1
ATOM 1434 O O . GLN A 1 187 ? 10.297 -3.518 -18.156 1 92.44 187 GLN A O 1
ATOM 1439 N N . GLY A 1 188 ? 10.93 -2.152 -16.531 1 92.44 188 GLY A N 1
ATOM 1440 C CA . GLY A 1 188 ? 9.562 -1.846 -16.172 1 92.44 188 GLY A CA 1
ATOM 1441 C C . GLY A 1 188 ? 8.906 -0.835 -17.094 1 92.44 188 GLY A C 1
ATOM 1442 O O . GLY A 1 188 ? 9.594 -0.186 -17.891 1 92.44 188 GLY A O 1
ATOM 1443 N N . PRO A 1 189 ? 7.594 -0.775 -17.062 1 92.94 189 PRO A N 1
ATOM 1444 C CA . PRO A 1 189 ? 6.906 0.234 -17.875 1 92.94 189 PRO A CA 1
ATOM 1445 C C . PRO A 1 189 ? 7.246 1.662 -17.438 1 92.94 189 PRO A C 1
ATOM 1447 O O . PRO A 1 189 ? 7.762 1.877 -16.344 1 92.94 189 PRO A O 1
ATOM 1450 N N . ASN A 1 190 ? 6.949 2.547 -18.328 1 93.94 190 ASN A N 1
ATOM 1451 C CA . ASN A 1 190 ? 7.156 3.953 -18 1 93.94 190 ASN A CA 1
ATOM 1452 C C . ASN A 1 190 ? 6.133 4.441 -16.984 1 93.94 190 ASN A C 1
ATOM 1454 O O . ASN A 1 190 ? 4.992 3.973 -16.969 1 93.94 190 ASN A O 1
ATOM 1458 N N . LYS A 1 191 ? 6.598 5.344 -16.203 1 97.19 191 LYS A N 1
ATOM 1459 C CA . LYS A 1 191 ? 5.703 6.051 -15.289 1 97.19 191 LYS A CA 1
ATOM 1460 C C . LYS A 1 191 ? 5.297 7.406 -15.867 1 97.19 191 LYS A C 1
ATOM 1462 O O . LYS A 1 191 ? 6.055 8.023 -16.625 1 97.19 191 LYS A O 1
ATOM 1467 N N . LYS A 1 192 ? 4.066 7.773 -15.539 1 97.62 192 LYS A N 1
ATOM 1468 C CA . LYS A 1 192 ? 3.68 9.141 -15.891 1 97.62 192 LYS A CA 1
ATOM 1469 C C . LYS A 1 192 ? 4.676 10.156 -15.344 1 97.62 192 LYS A C 1
ATOM 1471 O O . LYS A 1 192 ? 5.156 10.016 -14.219 1 97.62 192 LYS A O 1
ATOM 1476 N N . PRO A 1 193 ? 4.984 11.188 -16.172 1 97.88 193 PRO A N 1
ATOM 1477 C CA . PRO A 1 193 ? 5.809 12.25 -15.594 1 97.88 193 PRO A CA 1
ATOM 1478 C C . PRO A 1 193 ? 5.25 12.773 -14.273 1 97.88 193 PRO A C 1
ATOM 1480 O O . PRO A 1 193 ? 4.039 12.977 -14.148 1 97.88 193 PRO A O 1
ATOM 1483 N N . LEU A 1 194 ? 6.102 12.945 -13.375 1 98 194 LEU A N 1
ATOM 1484 C CA . LEU A 1 194 ? 5.699 13.336 -12.031 1 98 194 LEU A CA 1
ATOM 1485 C C . LEU A 1 194 ? 4.824 14.586 -12.07 1 98 194 LEU A C 1
ATOM 1487 O O . LEU A 1 194 ? 3.836 14.68 -11.344 1 98 194 LEU A O 1
ATOM 1491 N N . GLN A 1 195 ? 5.094 15.523 -12.953 1 97.56 195 GLN A N 1
ATOM 1492 C CA . GLN A 1 195 ? 4.387 16.797 -13.039 1 97.56 195 GLN A CA 1
ATOM 1493 C C . GLN A 1 195 ? 2.92 16.578 -13.406 1 97.56 195 GLN A C 1
ATOM 1495 O O . GLN A 1 195 ? 2.074 17.438 -13.109 1 97.56 195 GLN A O 1
ATOM 1500 N N . ASN A 1 196 ? 2.65 15.406 -14 1 97.75 196 ASN A N 1
ATOM 1501 C CA . ASN A 1 196 ? 1.287 15.133 -14.445 1 97.75 196 ASN A CA 1
ATOM 1502 C C . ASN A 1 196 ? 0.429 14.586 -13.305 1 97.75 196 ASN A C 1
ATOM 1504 O O . ASN A 1 196 ? -0.796 14.523 -13.422 1 97.75 196 ASN A O 1
ATOM 1508 N N . VAL A 1 197 ? 1.125 14.25 -12.18 1 98.19 197 VAL A N 1
ATOM 1509 C CA . VAL A 1 197 ? 0.344 13.602 -11.133 1 98.19 197 VAL A CA 1
ATOM 1510 C C . VAL A 1 197 ? 0.498 14.367 -9.82 1 98.19 197 VAL A C 1
ATOM 1512 O O . VAL A 1 197 ? 0.115 13.875 -8.758 1 98.19 197 VAL A O 1
ATOM 1515 N N . ILE A 1 198 ? 1.069 15.594 -9.852 1 98.44 198 ILE A N 1
ATOM 1516 C CA . ILE A 1 198 ? 1.202 16.391 -8.641 1 98.44 198 ILE A CA 1
ATOM 1517 C C . ILE A 1 198 ? 0.478 17.719 -8.82 1 98.44 198 ILE A C 1
ATOM 1519 O O . ILE A 1 198 ? 0.294 18.188 -9.953 1 98.44 198 ILE A O 1
ATOM 1523 N N . LYS A 1 199 ? 0.022 18.219 -7.719 1 97.44 199 LYS A N 1
ATOM 1524 C CA . LYS A 1 199 ? -0.549 19.562 -7.621 1 97.44 199 LYS A CA 1
ATOM 1525 C C . LYS A 1 199 ? -0.14 20.234 -6.316 1 97.44 199 LYS A C 1
ATOM 1527 O O . LYS A 1 199 ? -0.094 19.594 -5.266 1 97.44 199 LYS A O 1
ATOM 1532 N N . LYS A 1 200 ? 0.233 21.531 -6.41 1 96.62 200 LYS A N 1
ATOM 1533 C CA . LYS A 1 200 ? 0.545 22.297 -5.207 1 96.62 200 LYS A CA 1
ATOM 1534 C C . LYS A 1 200 ? -0.563 23.312 -4.891 1 96.62 200 LYS A C 1
ATOM 1536 O O . LYS A 1 200 ? -1.075 23.969 -5.789 1 96.62 200 LYS A O 1
ATOM 1541 N N . ILE A 1 201 ? -0.879 23.344 -3.68 1 94.31 201 ILE A N 1
ATOM 1542 C CA . ILE A 1 201 ? -1.845 24.375 -3.287 1 94.31 201 ILE A CA 1
ATOM 1543 C C . ILE A 1 201 ? -1.291 25.188 -2.117 1 94.31 201 ILE A C 1
ATOM 1545 O O . ILE A 1 201 ? -0.632 24.625 -1.231 1 94.31 201 ILE A O 1
ATOM 1549 N N . MET B 1 1 ? 26.078 -14.523 -0.952 1 29.27 1 MET B N 1
ATOM 1550 C CA . MET B 1 1 ? 26.062 -13.062 -0.955 1 29.27 1 MET B CA 1
ATOM 1551 C C . MET B 1 1 ? 25.859 -12.516 0.454 1 29.27 1 MET B C 1
ATOM 1553 O O . MET B 1 1 ? 24.906 -12.914 1.141 1 29.27 1 MET B O 1
ATOM 1557 N N . ASN B 1 2 ? 26.75 -12.273 1.206 1 34.81 2 ASN B N 1
ATOM 1558 C CA . ASN B 1 2 ? 26.734 -11.812 2.592 1 34.81 2 ASN B CA 1
ATOM 1559 C C . ASN B 1 2 ? 25.703 -10.719 2.812 1 34.81 2 ASN B C 1
ATOM 1561 O O . ASN B 1 2 ? 25.875 -9.594 2.34 1 34.81 2 ASN B O 1
ATOM 1565 N N . HIS B 1 3 ? 24.422 -10.93 2.662 1 46.19 3 HIS B N 1
ATOM 1566 C CA . HIS B 1 3 ? 23.438 -9.859 2.648 1 46.19 3 HIS B CA 1
ATOM 1567 C C . HIS B 1 3 ? 23.703 -8.844 3.75 1 46.19 3 HIS B C 1
ATOM 1569 O O . HIS B 1 3 ? 22.875 -8.633 4.633 1 46.19 3 HIS B O 1
ATOM 1575 N N . SER B 1 4 ? 24.953 -8.68 4.262 1 52.84 4 SER B N 1
ATOM 1576 C CA . SER B 1 4 ? 25.328 -7.965 5.473 1 52.84 4 SER B CA 1
ATOM 1577 C C . SER B 1 4 ? 24.562 -6.656 5.605 1 52.84 4 SER B C 1
ATOM 1579 O O . SER B 1 4 ? 23.938 -6.402 6.637 1 52.84 4 SER B O 1
ATOM 1581 N N . HIS B 1 5 ? 24.891 -5.434 4.844 1 83.25 5 HIS B N 1
ATOM 1582 C CA . HIS B 1 5 ? 24.188 -4.211 5.223 1 83.25 5 HIS B CA 1
ATOM 1583 C C . HIS B 1 5 ? 23.156 -3.814 4.164 1 83.25 5 HIS B C 1
ATOM 1585 O O . HIS B 1 5 ? 23.516 -3.318 3.098 1 83.25 5 HIS B O 1
ATOM 1591 N N . ASN B 1 6 ? 21.938 -4.535 4.047 1 96.75 6 ASN B N 1
ATOM 1592 C CA . ASN B 1 6 ? 20.875 -4.141 3.141 1 96.75 6 ASN B CA 1
ATOM 1593 C C . ASN B 1 6 ? 20.156 -2.889 3.637 1 96.75 6 ASN B C 1
ATOM 1595 O O . ASN B 1 6 ? 19.328 -2.963 4.551 1 96.75 6 ASN B O 1
ATOM 1599 N N . GLU B 1 7 ? 20.453 -1.833 2.973 1 97.69 7 GLU B N 1
ATOM 1600 C CA . GLU B 1 7 ? 19.953 -0.545 3.443 1 97.69 7 GLU B CA 1
ATOM 1601 C C . GLU B 1 7 ? 18.438 -0.441 3.258 1 97.69 7 GLU B C 1
ATOM 1603 O O . GLU B 1 7 ? 17.75 0.229 4.035 1 97.69 7 GLU B O 1
ATOM 1608 N N . THR B 1 8 ? 17.938 -1.116 2.227 1 98.69 8 THR B N 1
ATOM 1609 C CA . THR B 1 8 ? 16.5 -1.114 2.006 1 98.69 8 THR B CA 1
ATOM 1610 C C . THR B 1 8 ? 15.781 -1.821 3.148 1 98.69 8 THR B C 1
ATOM 1612 O O . THR B 1 8 ? 14.812 -1.29 3.703 1 98.69 8 THR B O 1
ATOM 1615 N N . LEU B 1 9 ? 16.266 -2.992 3.547 1 98.75 9 LEU B N 1
ATOM 1616 C CA . LEU B 1 9 ? 15.664 -3.709 4.672 1 98.75 9 LEU B CA 1
ATOM 1617 C C . LEU B 1 9 ? 15.797 -2.9 5.957 1 98.75 9 LEU B C 1
ATOM 1619 O O . LEU B 1 9 ? 14.859 -2.857 6.762 1 98.75 9 LEU B O 1
ATOM 1623 N N . ALA B 1 10 ? 16.938 -2.283 6.129 1 98.5 10 ALA B N 1
ATOM 1624 C CA . ALA B 1 10 ? 17.141 -1.455 7.312 1 98.5 10 ALA B CA 1
ATOM 1625 C C . ALA B 1 10 ? 16.141 -0.307 7.359 1 98.5 10 ALA B C 1
ATOM 1627 O O . ALA B 1 10 ? 15.594 0.008 8.422 1 98.5 10 ALA B O 1
ATOM 1628 N N . THR B 1 11 ? 15.914 0.356 6.203 1 98.69 11 THR B N 1
ATOM 1629 C CA . THR B 1 11 ? 14.945 1.449 6.113 1 98.69 11 THR B CA 1
ATOM 1630 C C . THR B 1 11 ? 13.547 0.963 6.453 1 98.69 11 THR B C 1
ATOM 1632 O O . THR B 1 11 ? 12.82 1.62 7.203 1 98.69 11 THR B O 1
ATOM 1635 N N . ILE B 1 12 ? 13.156 -0.208 5.934 1 98.81 12 ILE B N 1
ATOM 1636 C CA . ILE B 1 12 ? 11.844 -0.785 6.195 1 98.81 12 ILE B CA 1
ATOM 1637 C C . ILE B 1 12 ? 11.672 -1.019 7.691 1 98.81 12 ILE B C 1
ATOM 1639 O O . ILE B 1 12 ? 10.625 -0.689 8.258 1 98.81 12 ILE B O 1
ATOM 1643 N N . HIS B 1 13 ? 12.648 -1.465 8.352 1 98.19 13 HIS B N 1
ATOM 1644 C CA . HIS B 1 13 ? 12.57 -1.766 9.781 1 98.19 13 HIS B CA 1
ATOM 1645 C C . HIS B 1 13 ? 12.57 -0.489 10.609 1 98.19 13 HIS B C 1
ATOM 1647 O O . HIS B 1 13 ? 12 -0.458 11.711 1 98.19 13 HIS B O 1
ATOM 1653 N N . ALA B 1 14 ? 13.156 0.52 10.078 1 98.06 14 ALA B N 1
ATOM 1654 C CA . ALA B 1 14 ? 13.281 1.769 10.82 1 98.06 14 ALA B CA 1
ATOM 1655 C C . ALA B 1 14 ? 12.023 2.617 10.688 1 98.06 14 ALA B C 1
ATOM 1657 O O . ALA B 1 14 ? 11.773 3.506 11.5 1 98.06 14 ALA B O 1
ATOM 1658 N N . ARG B 1 15 ? 11.289 2.395 9.578 1 98.69 15 ARG B N 1
ATOM 1659 C CA . ARG B 1 15 ? 10.117 3.232 9.32 1 98.69 15 ARG B CA 1
ATOM 1660 C C . ARG B 1 15 ? 9.055 3.043 10.398 1 98.69 15 ARG B C 1
ATOM 1662 O O . ARG B 1 15 ? 8.586 1.929 10.625 1 98.69 15 ARG B O 1
ATOM 1669 N N . HIS B 1 16 ? 8.711 4.078 11.094 1 98.5 16 HIS B N 1
ATOM 1670 C CA . HIS B 1 16 ? 7.559 4.148 11.984 1 98.5 16 HIS B CA 1
ATOM 1671 C C . HIS B 1 16 ? 6.918 5.531 11.953 1 98.5 16 HIS B C 1
ATOM 1673 O O . HIS B 1 16 ? 7.484 6.469 11.383 1 98.5 16 HIS B O 1
ATOM 1679 N N . SER B 1 17 ? 5.734 5.613 12.531 1 98.62 17 SER B N 1
ATOM 1680 C CA . SER B 1 17 ? 4.988 6.867 12.461 1 98.62 17 SER B CA 1
ATOM 1681 C C . SER B 1 17 ? 5.621 7.938 13.344 1 98.62 17 SER B C 1
ATOM 1683 O O . SER B 1 17 ? 5.828 7.723 14.539 1 98.62 17 SER B O 1
ATOM 1685 N N . ILE B 1 18 ? 5.973 9.008 12.719 1 98.56 18 ILE B N 1
ATOM 1686 C CA . ILE B 1 18 ? 6.41 10.227 13.406 1 98.56 18 ILE B CA 1
ATOM 1687 C C . ILE B 1 18 ? 5.32 11.289 13.305 1 98.56 18 ILE B C 1
ATOM 1689 O O . ILE B 1 18 ? 4.895 11.648 12.203 1 98.56 18 ILE B O 1
ATOM 1693 N N . ARG B 1 19 ? 4.922 11.859 14.414 1 98 19 ARG B N 1
ATOM 1694 C CA . ARG B 1 19 ? 3.717 12.68 14.398 1 98 19 ARG B CA 1
ATOM 1695 C C . ARG B 1 19 ? 4.016 14.109 14.859 1 98 19 ARG B C 1
ATOM 1697 O O . ARG B 1 19 ? 3.111 14.938 14.953 1 98 19 ARG B O 1
ATOM 1704 N N . GLN B 1 20 ? 5.234 14.344 15.219 1 97.81 20 GLN B N 1
ATOM 1705 C CA . GLN B 1 20 ? 5.688 15.672 15.594 1 97.81 20 GLN B CA 1
ATOM 1706 C C . GLN B 1 20 ? 6.961 16.047 14.844 1 97.81 20 GLN B C 1
ATOM 1708 O O . GLN B 1 20 ? 7.906 15.266 14.773 1 97.81 20 GLN B O 1
ATOM 1713 N N . PHE B 1 21 ? 7.039 17.281 14.391 1 98.44 21 PHE B N 1
ATOM 1714 C CA . PHE B 1 21 ? 8.109 17.672 13.484 1 98.44 21 PHE B CA 1
ATOM 1715 C C . PHE B 1 21 ? 8.758 18.969 13.938 1 98.44 21 PHE B C 1
ATOM 1717 O O . PHE B 1 21 ? 8.078 19.875 14.438 1 98.44 21 PHE B O 1
ATOM 1724 N N . ALA B 1 22 ? 10.031 19.047 13.734 1 97.56 22 ALA B N 1
ATOM 1725 C CA . ALA B 1 22 ? 10.781 20.266 14.016 1 97.56 22 ALA B CA 1
ATOM 1726 C C . ALA B 1 22 ? 10.445 21.359 13 1 97.56 22 ALA B C 1
ATOM 1728 O O . ALA B 1 22 ? 10.086 21.062 11.859 1 97.56 22 ALA B O 1
ATOM 1729 N N . PRO B 1 23 ? 10.617 22.594 13.461 1 95.12 23 PRO B N 1
ATOM 1730 C CA . PRO B 1 23 ? 10.344 23.703 12.547 1 95.12 23 PRO B CA 1
ATOM 1731 C C . PRO B 1 23 ? 11.461 23.922 11.531 1 95.12 23 PRO B C 1
ATOM 1733 O O . PRO B 1 23 ? 12.109 24.969 11.531 1 95.12 23 PRO B O 1
ATOM 1736 N N . ARG B 1 24 ? 11.773 23 10.758 1 96.25 24 ARG B N 1
ATOM 1737 C CA . ARG B 1 24 ? 12.773 23.016 9.695 1 96.25 24 ARG B CA 1
ATOM 1738 C C . ARG B 1 24 ? 12.148 22.672 8.352 1 96.25 24 ARG B C 1
ATOM 1740 O O . ARG B 1 24 ? 11.5 21.641 8.203 1 96.25 24 ARG B O 1
ATOM 1747 N N . ASP B 1 25 ? 12.398 23.562 7.438 1 96.75 25 ASP B N 1
ATOM 1748 C CA . ASP B 1 25 ? 11.805 23.359 6.121 1 96.75 25 ASP B CA 1
ATOM 1749 C C . ASP B 1 25 ? 12.445 22.188 5.395 1 96.75 25 ASP B C 1
ATOM 1751 O O . ASP B 1 25 ? 13.555 21.75 5.746 1 96.75 25 ASP B O 1
ATOM 1755 N N . LEU B 1 26 ? 11.727 21.672 4.484 1 97.75 26 LEU B N 1
ATOM 1756 C CA . LEU B 1 26 ? 12.273 20.688 3.551 1 97.75 26 LEU B CA 1
ATOM 1757 C C . LEU B 1 26 ? 12.672 21.359 2.236 1 97.75 26 LEU B C 1
ATOM 1759 O O . LEU B 1 26 ? 11.977 22.25 1.754 1 97.75 26 LEU B O 1
ATOM 1763 N N . SER B 1 27 ? 13.727 20.875 1.687 1 97.25 27 SER B N 1
ATOM 1764 C CA . SER B 1 27 ? 14.078 21.375 0.355 1 97.25 27 SER B CA 1
ATOM 1765 C C . SER B 1 27 ? 13.117 20.812 -0.699 1 97.25 27 SER B C 1
ATOM 1767 O O . SER B 1 27 ? 12.523 19.75 -0.514 1 97.25 27 SER B O 1
ATOM 1769 N N . GLU B 1 28 ? 13.016 21.578 -1.736 1 96.94 28 GLU B N 1
ATOM 1770 C CA . GLU B 1 28 ? 12.203 21.109 -2.854 1 96.94 28 GLU B CA 1
ATOM 1771 C C . GLU B 1 28 ? 12.688 19.75 -3.365 1 96.94 28 GLU B C 1
ATOM 1773 O O . GLU B 1 28 ? 11.875 18.906 -3.738 1 96.94 28 GLU B O 1
ATOM 1778 N N . ASP B 1 29 ? 13.961 19.594 -3.389 1 97.56 29 ASP B N 1
ATOM 1779 C CA . ASP B 1 29 ? 14.547 18.344 -3.861 1 97.56 29 ASP B CA 1
ATOM 1780 C C . ASP B 1 29 ? 14.094 17.156 -3.006 1 97.56 29 ASP B C 1
ATOM 1782 O O . ASP B 1 29 ? 13.836 16.078 -3.525 1 97.56 29 ASP B O 1
ATOM 1786 N N . MET B 1 30 ? 14.016 17.312 -1.688 1 97.75 30 MET B N 1
ATOM 1787 C CA . MET B 1 30 ? 13.57 16.266 -0.783 1 97.75 30 MET B CA 1
ATOM 1788 C C . MET B 1 30 ? 12.109 15.898 -1.057 1 97.75 30 MET B C 1
ATOM 1790 O O . MET B 1 30 ? 11.766 14.719 -1.135 1 97.75 30 MET B O 1
ATOM 1794 N N . VAL B 1 31 ? 11.336 16.938 -1.267 1 98.62 31 VAL B N 1
ATOM 1795 C CA . VAL B 1 31 ? 9.914 16.719 -1.518 1 98.62 31 VAL B CA 1
ATOM 1796 C C . VAL B 1 31 ? 9.727 15.984 -2.844 1 98.62 31 VAL B C 1
ATOM 1798 O O . VAL B 1 31 ? 8.992 15 -2.916 1 98.62 31 VAL B O 1
ATOM 1801 N N . MET B 1 32 ? 10.445 16.406 -3.832 1 98.56 32 MET B N 1
ATOM 1802 C CA . MET B 1 32 ? 10.312 15.812 -5.156 1 98.56 32 MET B CA 1
ATOM 1803 C C . MET B 1 32 ? 10.836 14.383 -5.164 1 98.56 32 MET B C 1
ATOM 1805 O O . MET B 1 32 ? 10.297 13.523 -5.859 1 98.56 32 MET B O 1
ATOM 1809 N N . ALA B 1 33 ? 11.883 14.109 -4.422 1 98.5 33 ALA B N 1
ATOM 1810 C CA . ALA B 1 33 ? 12.414 12.75 -4.332 1 98.5 33 ALA B CA 1
ATOM 1811 C C . ALA B 1 33 ? 11.391 11.805 -3.719 1 98.5 33 ALA B C 1
ATOM 1813 O O . ALA B 1 33 ? 11.227 10.672 -4.18 1 98.5 33 ALA B O 1
ATOM 1814 N N . MET B 1 34 ? 10.711 12.242 -2.688 1 98.75 34 MET B N 1
ATOM 1815 C CA . MET B 1 34 ? 9.672 11.438 -2.057 1 98.75 34 MET B CA 1
ATOM 1816 C C . MET B 1 34 ? 8.523 11.164 -3.025 1 98.75 34 MET B C 1
ATOM 1818 O O . MET B 1 34 ? 8.039 10.039 -3.123 1 98.75 34 MET B O 1
ATOM 1822 N N . LEU B 1 35 ? 8.141 12.203 -3.744 1 98.88 35 LEU B N 1
ATOM 1823 C CA . LEU B 1 35 ? 7.02 12.07 -4.668 1 98.88 35 LEU B CA 1
ATOM 1824 C C . LEU B 1 35 ? 7.406 11.227 -5.875 1 98.88 35 LEU B C 1
ATOM 1826 O O . LEU B 1 35 ? 6.574 10.484 -6.41 1 98.88 35 LEU B O 1
ATOM 1830 N N . ASP B 1 36 ? 8.609 11.406 -6.297 1 98.75 36 ASP B N 1
ATOM 1831 C CA . ASP B 1 36 ? 9.102 10.539 -7.363 1 98.75 36 ASP B CA 1
ATOM 1832 C C . ASP B 1 36 ? 9.086 9.07 -6.934 1 98.75 36 ASP B C 1
ATOM 1834 O O . ASP B 1 36 ? 8.68 8.195 -7.699 1 98.75 36 ASP B O 1
ATOM 1838 N N . ALA B 1 37 ? 9.562 8.766 -5.715 1 98.88 37 ALA B N 1
ATOM 1839 C CA . ALA B 1 37 ? 9.508 7.41 -5.176 1 98.88 37 ALA B CA 1
ATOM 1840 C C . ALA B 1 37 ? 8.078 6.883 -5.148 1 98.88 37 ALA B C 1
ATOM 1842 O O . ALA B 1 37 ? 7.824 5.742 -5.539 1 98.88 37 ALA B O 1
ATOM 1843 N N . ALA B 1 38 ? 7.156 7.711 -4.707 1 98.94 38 ALA B N 1
ATOM 1844 C CA . ALA B 1 38 ? 5.746 7.332 -4.703 1 98.94 38 ALA B CA 1
ATOM 1845 C C . ALA B 1 38 ? 5.262 6.988 -6.109 1 98.94 38 ALA B C 1
ATOM 1847 O O . ALA B 1 38 ? 4.578 5.98 -6.309 1 98.94 38 ALA B O 1
ATOM 1848 N N . ASN B 1 39 ? 5.672 7.77 -7.031 1 98.81 39 ASN B N 1
ATOM 1849 C CA . ASN B 1 39 ? 5.223 7.648 -8.414 1 98.81 39 ASN B CA 1
ATOM 1850 C C . ASN B 1 39 ? 5.801 6.41 -9.086 1 98.81 39 ASN B C 1
ATOM 1852 O O . ASN B 1 39 ? 5.379 6.035 -10.18 1 98.81 39 ASN B O 1
ATOM 1856 N N . GLN B 1 40 ? 6.762 5.754 -8.461 1 98.75 40 GLN B N 1
ATOM 1857 C CA . GLN B 1 40 ? 7.371 4.551 -9.016 1 98.75 40 GLN B CA 1
ATOM 1858 C C . GLN B 1 40 ? 6.641 3.297 -8.547 1 98.75 40 GLN B C 1
ATOM 1860 O O . GLN B 1 40 ? 7.012 2.182 -8.914 1 98.75 40 GLN B O 1
ATOM 1865 N N . ALA B 1 41 ? 5.605 3.459 -7.742 1 98.88 41 ALA B N 1
ATOM 1866 C CA . ALA B 1 41 ? 4.906 2.311 -7.18 1 98.88 41 ALA B CA 1
ATOM 1867 C C . ALA B 1 41 ? 4.277 1.458 -8.281 1 98.88 41 ALA B C 1
ATOM 1869 O O . ALA B 1 41 ? 3.99 1.954 -9.367 1 98.88 41 ALA B O 1
ATOM 1870 N N . PRO B 1 42 ? 4.129 0.133 -8.023 1 98.75 42 PRO B N 1
ATOM 1871 C CA . PRO B 1 42 ? 3.275 -0.641 -8.93 1 98.75 42 PRO B CA 1
ATOM 1872 C C . PRO B 1 42 ? 1.833 -0.138 -8.945 1 98.75 42 PRO B C 1
ATOM 1874 O O . PRO B 1 42 ? 1.361 0.438 -7.965 1 98.75 42 PRO B O 1
ATOM 1877 N N . SER B 1 43 ? 1.202 -0.304 -10.078 1 98.38 43 SER B N 1
ATOM 1878 C CA . SER B 1 43 ? -0.215 0.014 -10.211 1 98.38 43 SER B CA 1
ATOM 1879 C C . SER B 1 43 ? -0.92 -0.978 -11.125 1 98.38 43 SER B C 1
ATOM 1881 O O . SER B 1 43 ? -0.345 -1.426 -12.125 1 98.38 43 SER B O 1
ATOM 1883 N N . ALA B 1 44 ? -2.139 -1.341 -10.688 1 97.19 44 ALA B N 1
ATOM 1884 C CA . ALA B 1 44 ? -2.926 -2.27 -11.492 1 97.19 44 ALA B CA 1
ATOM 1885 C C . ALA B 1 44 ? -3.061 -1.772 -12.93 1 97.19 44 ALA B C 1
ATOM 1887 O O . ALA B 1 44 ? -3.451 -0.625 -13.164 1 97.19 44 ALA B O 1
ATOM 1888 N N . HIS B 1 45 ? -2.627 -2.689 -13.852 1 93.81 45 HIS B N 1
ATOM 1889 C CA . HIS B 1 45 ? -2.689 -2.398 -15.281 1 93.81 45 HIS B CA 1
ATOM 1890 C C . HIS B 1 45 ? -1.856 -1.169 -15.625 1 93.81 45 HIS B C 1
ATOM 1892 O O . HIS B 1 45 ? -2.146 -0.475 -16.609 1 93.81 45 HIS B O 1
ATOM 1898 N N . ASN B 1 46 ? -0.937 -0.822 -14.75 1 96 46 ASN B N 1
ATOM 1899 C CA . ASN B 1 46 ? -0.082 0.353 -14.891 1 96 46 ASN B CA 1
ATOM 1900 C C . ASN B 1 46 ? -0.903 1.617 -15.125 1 96 46 ASN B C 1
ATOM 1902 O O . ASN B 1 46 ? -0.498 2.488 -15.898 1 96 46 ASN B O 1
ATOM 1906 N N . ARG B 1 47 ? -1.978 1.701 -14.477 1 96.12 47 ARG B N 1
ATOM 1907 C CA . ARG B 1 47 ? -2.881 2.82 -14.727 1 96.12 47 ARG B CA 1
ATOM 1908 C C . ARG B 1 47 ? -2.422 4.07 -13.984 1 96.12 47 ARG B C 1
ATOM 1910 O O . ARG B 1 47 ? -2.768 5.188 -14.367 1 96.12 47 ARG B O 1
ATOM 1917 N N . GLN B 1 48 ? -1.698 3.799 -12.875 1 97.94 48 GLN B N 1
ATOM 1918 C CA . GLN B 1 48 ? -1.134 4.922 -12.133 1 97.94 48 GLN B CA 1
ATOM 1919 C C . GLN B 1 48 ? -2.209 5.945 -11.781 1 97.94 48 GLN B C 1
ATOM 1921 O O . GLN B 1 48 ? -2.039 7.141 -12.031 1 97.94 48 GLN B O 1
ATOM 1926 N N . SER B 1 49 ? -3.318 5.449 -11.203 1 97 49 SER B N 1
ATOM 1927 C CA . SER B 1 49 ? -4.52 6.238 -10.938 1 97 49 SER B CA 1
ATOM 1928 C C . SER B 1 49 ? -4.41 6.98 -9.609 1 97 49 SER B C 1
ATOM 1930 O O . SER B 1 49 ? -5.254 6.809 -8.727 1 97 49 SER B O 1
ATOM 1932 N N . TRP B 1 50 ? -3.395 7.777 -9.453 1 98.44 50 TRP B N 1
ATOM 1933 C CA . TRP B 1 50 ? -3.193 8.555 -8.234 1 98.44 50 TRP B CA 1
ATOM 1934 C C . TRP B 1 50 ? -2.879 10.008 -8.562 1 98.44 50 TRP B C 1
ATOM 1936 O O . TRP B 1 50 ? -2.469 10.328 -9.688 1 98.44 50 TRP B O 1
ATOM 1946 N N . LYS B 1 51 ? -3.139 10.867 -7.641 1 98.31 51 LYS B N 1
ATOM 1947 C CA . LYS B 1 51 ? -2.715 12.266 -7.602 1 98.31 51 LYS B CA 1
ATOM 1948 C C . LYS B 1 51 ? -2.146 12.633 -6.23 1 98.31 51 LYS B C 1
ATOM 1950 O O . LYS B 1 51 ? -2.682 12.219 -5.199 1 98.31 51 LYS B O 1
ATOM 1955 N N . PHE B 1 52 ? -1.093 13.359 -6.293 1 98.81 52 PHE B N 1
ATOM 1956 C CA . PHE B 1 52 ? -0.466 13.867 -5.078 1 98.81 52 PHE B CA 1
ATOM 1957 C C . PHE B 1 52 ? -0.637 15.375 -4.969 1 98.81 52 PHE B C 1
ATOM 1959 O O . PHE B 1 52 ? -0.252 16.109 -5.875 1 98.81 52 PHE B O 1
ATOM 1966 N N . VAL B 1 53 ? -1.166 15.812 -3.881 1 98.81 53 VAL B N 1
ATOM 1967 C CA . VAL B 1 53 ? -1.344 17.234 -3.656 1 98.81 53 VAL B CA 1
ATOM 1968 C C . VAL B 1 53 ? -0.41 17.703 -2.543 1 98.81 53 VAL B C 1
ATOM 1970 O O . VAL B 1 53 ? -0.471 17.203 -1.42 1 98.81 53 VAL B O 1
ATOM 1973 N N . ILE B 1 54 ? 0.399 18.656 -2.83 1 98.81 54 ILE B N 1
ATOM 1974 C CA . ILE B 1 54 ? 1.371 19.188 -1.883 1 98.81 54 ILE B CA 1
ATOM 1975 C C . ILE B 1 54 ? 0.783 20.406 -1.172 1 98.81 54 ILE B C 1
ATOM 1977 O O . ILE B 1 54 ? 0.345 21.359 -1.819 1 98.81 54 ILE B O 1
ATOM 1981 N N . LEU B 1 55 ? 0.745 20.344 0.111 1 98.62 55 LEU B N 1
ATOM 1982 C CA . LEU B 1 55 ? 0.274 21.453 0.918 1 98.62 55 LEU B CA 1
ATOM 1983 C C . LEU B 1 55 ? 1.393 22 1.803 1 98.62 55 LEU B C 1
ATOM 1985 O O . LEU B 1 55 ? 1.983 21.25 2.588 1 98.62 55 LEU B O 1
ATOM 1989 N N . GLU B 1 56 ? 1.669 23.297 1.714 1 97.31 56 GLU B N 1
ATOM 1990 C CA . GLU B 1 56 ? 2.648 24.016 2.523 1 97.31 56 GLU B CA 1
ATOM 1991 C C . GLU B 1 56 ? 2.098 25.359 2.996 1 97.31 56 GLU B C 1
ATOM 1993 O O . GLU B 1 56 ? 1.064 25.828 2.504 1 97.31 56 GLU B O 1
ATOM 1998 N N . GLY B 1 57 ? 2.715 25.906 4.035 1 96.44 57 GLY B N 1
ATOM 1999 C CA . GLY B 1 57 ? 2.344 27.234 4.496 1 96.44 57 GLY B CA 1
ATOM 2000 C C . GLY B 1 57 ? 0.88 27.344 4.879 1 96.44 57 GLY B C 1
ATOM 2001 O O . GLY B 1 57 ? 0.374 26.547 5.664 1 96.44 57 GLY B O 1
ATOM 2002 N N . GLU B 1 58 ? 0.252 28.25 4.246 1 97.75 58 GLU B N 1
ATOM 2003 C CA . GLU B 1 58 ? -1.131 28.562 4.598 1 97.75 58 GLU B CA 1
ATOM 2004 C C . GLU B 1 58 ? -2.059 27.391 4.258 1 97.75 58 GLU B C 1
ATOM 2006 O O . GLU B 1 58 ? -2.99 27.094 5.008 1 97.75 58 GLU B O 1
ATOM 2011 N N . ALA B 1 59 ? -1.823 26.797 3.109 1 98 59 ALA B N 1
ATOM 2012 C CA . ALA B 1 59 ? -2.67 25.672 2.707 1 98 59 ALA B CA 1
ATOM 2013 C C . ALA B 1 59 ? -2.635 24.562 3.746 1 98 59 ALA B C 1
ATOM 2015 O O . ALA B 1 59 ? -3.674 23.984 4.086 1 98 59 ALA B O 1
ATOM 2016 N N . ARG B 1 60 ? -1.466 24.266 4.184 1 97.94 60 ARG B N 1
ATOM 2017 C CA . ARG B 1 60 ? -1.302 2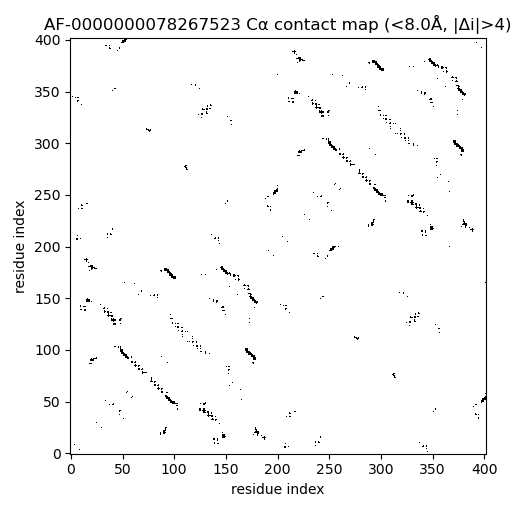3.234 5.211 1 97.94 60 ARG B CA 1
ATOM 2018 C C . ARG B 1 60 ? -1.998 23.656 6.504 1 97.94 60 ARG B C 1
ATOM 2020 O O . ARG B 1 60 ? -2.689 22.844 7.129 1 97.94 60 ARG B O 1
ATOM 2027 N N . SER B 1 61 ? -1.817 24.906 6.922 1 98.19 61 SER B N 1
ATOM 2028 C CA . SER B 1 61 ? -2.447 25.406 8.141 1 98.19 61 SER B CA 1
ATOM 2029 C C . SER B 1 61 ? -3.967 25.359 8.031 1 98.19 61 SER B C 1
ATOM 2031 O O . SER B 1 61 ? -4.652 25.016 8.992 1 98.19 61 SER B O 1
ATOM 2033 N N . ASN B 1 62 ? -4.465 25.75 6.883 1 98.62 62 ASN B N 1
ATOM 2034 C CA . ASN B 1 62 ? -5.906 25.734 6.652 1 98.62 62 ASN B CA 1
ATOM 2035 C C . ASN B 1 62 ? -6.457 24.312 6.703 1 98.62 62 ASN B C 1
ATOM 2037 O O . ASN B 1 62 ? -7.57 24.078 7.184 1 98.62 62 ASN B O 1
ATOM 2041 N N . LEU B 1 63 ? -5.727 23.328 6.191 1 98.75 63 LEU B N 1
ATOM 2042 C CA . LEU B 1 63 ? -6.148 21.938 6.285 1 98.75 63 LEU B CA 1
ATOM 2043 C C . LEU B 1 63 ? -6.219 21.484 7.742 1 98.75 63 LEU B C 1
ATOM 2045 O O . LEU B 1 63 ? -7.184 20.828 8.148 1 98.75 63 LEU B O 1
ATOM 2049 N N . ALA B 1 64 ? -5.184 21.797 8.477 1 98.81 64 ALA B N 1
ATOM 2050 C CA . ALA B 1 64 ? -5.168 21.453 9.891 1 98.81 64 ALA B CA 1
ATOM 2051 C C . ALA B 1 64 ? -6.387 22.016 10.609 1 98.81 64 ALA B C 1
ATOM 2053 O O . ALA B 1 64 ? -7.008 21.328 11.43 1 98.81 64 ALA B O 1
ATOM 2054 N N . GLU B 1 65 ? -6.711 23.219 10.297 1 98.75 65 GLU B N 1
ATOM 2055 C CA . GLU B 1 65 ? -7.863 23.875 10.906 1 98.75 65 GLU B CA 1
ATOM 2056 C C . GLU B 1 65 ? -9.164 23.172 10.508 1 98.75 65 GLU B C 1
ATOM 2058 O O . GLU B 1 65 ? -10.055 22.984 11.336 1 98.75 65 GLU B O 1
ATOM 2063 N N . LEU B 1 66 ? -9.281 22.875 9.242 1 98.69 66 LEU B N 1
ATOM 2064 C CA . LEU B 1 66 ? -10.453 22.156 8.766 1 98.69 66 LEU B CA 1
ATOM 2065 C C . LEU B 1 66 ? -10.633 20.844 9.523 1 98.69 66 LEU B C 1
ATOM 2067 O O . LEU B 1 66 ? -11.734 20.516 9.969 1 98.69 66 LEU B O 1
ATOM 2071 N N . VAL B 1 67 ? -9.555 20.109 9.656 1 98.75 67 VAL B N 1
ATOM 2072 C CA . VAL B 1 67 ? -9.594 18.797 10.32 1 98.75 67 VAL B CA 1
ATOM 2073 C C . VAL B 1 67 ? -9.945 18.984 11.797 1 98.75 67 VAL B C 1
ATOM 2075 O O . VAL B 1 67 ? -10.758 18.234 12.344 1 98.75 67 VAL B O 1
ATOM 2078 N N . SER B 1 68 ? -9.367 19.969 12.391 1 98.69 68 SER B N 1
ATOM 2079 C CA . SER B 1 68 ? -9.664 20.266 13.789 1 98.69 68 SER B CA 1
ATOM 2080 C C . SER B 1 68 ? -11.141 20.625 13.969 1 98.69 68 SER B C 1
ATOM 2082 O O . SER B 1 68 ? -11.781 20.141 14.898 1 98.69 68 SER B O 1
ATOM 2084 N N . SER B 1 69 ? -11.633 21.438 13.133 1 98.62 69 SER B N 1
ATOM 2085 C CA . SER B 1 69 ? -13.039 21.828 13.211 1 98.62 69 SER B CA 1
ATOM 2086 C C . SER B 1 69 ? -13.961 20.641 13 1 98.62 69 SER B C 1
ATOM 2088 O O . SER B 1 69 ? -14.961 20.484 13.711 1 98.62 69 SER B O 1
ATOM 2090 N N . ALA B 1 70 ? -13.617 19.812 12.039 1 97.81 70 ALA B N 1
ATOM 2091 C CA . ALA B 1 70 ? -14.43 18.641 11.734 1 97.81 70 ALA B CA 1
ATOM 2092 C C . ALA B 1 70 ? -14.445 17.672 12.914 1 97.81 70 ALA B C 1
ATOM 2094 O O . ALA B 1 70 ? -15.438 16.969 13.125 1 97.81 70 ALA B O 1
ATOM 2095 N N . SER B 1 71 ? -13.359 17.625 13.664 1 97.75 71 SER B N 1
ATOM 2096 C CA . SER B 1 71 ? -13.258 16.719 14.797 1 97.75 71 SER B CA 1
ATOM 2097 C C . SER B 1 71 ? -14.398 16.938 15.789 1 97.75 71 SER B C 1
ATOM 2099 O O . SER B 1 71 ? -14.828 16 16.469 1 97.75 71 SER B O 1
ATOM 2101 N N . LYS B 1 72 ? -14.938 18.094 15.82 1 97.5 72 LYS B N 1
ATOM 2102 C CA . LYS B 1 72 ? -15.977 18.469 16.781 1 97.5 72 LYS B CA 1
ATOM 2103 C C . LYS B 1 72 ? -17.312 17.797 16.438 1 97.5 72 LYS B C 1
ATOM 2105 O O . LYS B 1 72 ? -18.219 17.75 17.266 1 97.5 72 LYS B O 1
ATOM 2110 N N . THR B 1 73 ? -17.453 17.344 15.258 1 95.31 73 THR B N 1
ATOM 2111 C CA . THR B 1 73 ? -18.719 16.75 14.82 1 95.31 73 THR B CA 1
ATOM 2112 C C . THR B 1 73 ? -18.734 15.25 15.062 1 95.31 73 THR B C 1
ATOM 2114 O O . THR B 1 73 ? -19.719 14.57 14.758 1 95.31 73 THR B O 1
ATOM 2117 N N . PHE B 1 74 ? -17.656 14.719 15.562 1 95.19 74 PHE B N 1
ATOM 2118 C CA . PHE B 1 74 ? -17.547 13.297 15.852 1 95.19 74 PHE B CA 1
ATOM 2119 C C . PHE B 1 74 ? -17.438 13.055 17.344 1 95.19 74 PHE B C 1
ATOM 2121 O O . PHE B 1 74 ? -17.094 13.961 18.109 1 95.19 74 PHE B O 1
ATOM 2128 N N . GLN B 1 75 ? -17.75 11.859 17.734 1 94.06 75 GLN B N 1
ATOM 2129 C CA . GLN B 1 75 ? -17.5 11.414 19.109 1 94.06 75 GLN B CA 1
ATOM 2130 C C . GLN B 1 75 ? -16.203 10.633 19.203 1 94.06 75 GLN B C 1
ATOM 2132 O O . GLN B 1 75 ? -15.617 10.25 18.188 1 94.06 75 GLN B O 1
ATOM 2137 N N . LYS B 1 76 ? -15.781 10.406 20.422 1 93.06 76 LYS B N 1
ATOM 2138 C CA . LYS B 1 76 ? -14.617 9.555 20.609 1 93.06 76 LYS B CA 1
ATOM 2139 C C . LYS B 1 76 ? -14.891 8.125 20.156 1 93.06 76 LYS B C 1
ATOM 2141 O O . LYS B 1 76 ? -16 7.617 20.344 1 93.06 76 LYS B O 1
ATOM 2146 N N . PRO B 1 77 ? -13.891 7.566 19.625 1 93.44 77 PRO B N 1
ATOM 2147 C CA . PRO B 1 77 ? -12.484 7.969 19.562 1 93.44 77 PRO B CA 1
ATOM 2148 C C . PRO B 1 77 ? -12.164 8.781 18.312 1 93.44 77 PRO B C 1
ATOM 2150 O O . PRO B 1 77 ? -11.055 9.32 18.172 1 93.44 77 PRO B O 1
ATOM 2153 N N . ALA B 1 78 ? -13.125 8.867 17.375 1 94.62 78 ALA B N 1
ATOM 2154 C CA . ALA B 1 78 ? -12.891 9.547 16.094 1 94.62 78 ALA B CA 1
ATOM 2155 C C . ALA B 1 78 ? -12.484 11.008 16.328 1 94.62 78 ALA B C 1
ATOM 2157 O O . ALA B 1 78 ? -11.562 11.508 15.68 1 94.62 78 ALA B O 1
ATOM 2158 N N . SER B 1 79 ? -13.141 11.656 17.203 1 96.75 79 SER B N 1
ATOM 2159 C CA . SER B 1 79 ? -12.844 13.055 17.484 1 96.75 79 SER B CA 1
ATOM 2160 C C . SER B 1 79 ? -11.406 13.234 17.938 1 96.75 79 SER B C 1
ATOM 2162 O O . SER B 1 79 ? -10.703 14.133 17.469 1 96.75 79 SER B O 1
ATOM 2164 N N . SER B 1 80 ? -10.914 12.375 18.781 1 97.31 80 SER B N 1
ATOM 2165 C CA . SER B 1 80 ? -9.562 12.453 19.312 1 97.31 80 SER B CA 1
ATOM 2166 C C . SER B 1 80 ? -8.523 12.195 18.234 1 97.31 80 SER B C 1
ATOM 2168 O O . SER B 1 80 ? -7.5 12.875 18.156 1 97.31 80 SER B O 1
ATOM 2170 N N . LEU B 1 81 ? -8.766 11.234 17.438 1 97 81 LEU B N 1
ATOM 2171 C CA . LEU B 1 81 ? -7.84 10.883 16.359 1 97 81 LEU B CA 1
ATOM 2172 C C . LEU B 1 81 ? -7.75 12 15.328 1 97 81 LEU B C 1
ATOM 2174 O O . LEU B 1 81 ? -6.672 12.289 14.812 1 97 81 LEU B O 1
ATOM 2178 N N . LEU B 1 82 ? -8.867 12.609 15.023 1 98.06 82 LEU B N 1
ATOM 2179 C CA . LEU B 1 82 ? -8.875 13.734 14.102 1 98.06 82 LEU B CA 1
ATOM 2180 C C . LEU B 1 82 ? -8.094 14.914 14.68 1 98.06 82 LEU B C 1
ATOM 2182 O O . LEU B 1 82 ? -7.352 15.578 13.953 1 98.06 82 LEU B O 1
ATOM 2186 N N . ARG B 1 83 ? -8.227 15.164 15.906 1 98.5 83 ARG B N 1
ATOM 2187 C CA . ARG B 1 83 ? -7.48 16.25 16.547 1 98.5 83 ARG B CA 1
ATOM 2188 C C . ARG B 1 83 ? -5.98 15.969 16.516 1 98.5 83 ARG B C 1
ATOM 2190 O O . ARG B 1 83 ? -5.184 16.875 16.281 1 98.5 83 ARG B O 1
ATOM 2197 N N . MET B 1 84 ? -5.668 14.75 16.781 1 98.25 84 MET B N 1
ATOM 2198 C CA . MET B 1 84 ? -4.266 14.359 16.719 1 98.25 84 MET B CA 1
ATOM 2199 C C . MET B 1 84 ? -3.715 14.547 15.312 1 98.25 84 MET B C 1
ATOM 2201 O O . MET B 1 84 ? -2.594 15.023 15.133 1 98.25 84 MET B O 1
ATOM 2205 N N . ALA B 1 85 ? -4.527 14.164 14.367 1 98.75 85 ALA B N 1
ATOM 2206 C CA . ALA B 1 85 ? -4.129 14.344 12.977 1 98.75 85 ALA B CA 1
ATOM 2207 C C . ALA B 1 85 ? -3.908 15.82 12.648 1 98.75 85 ALA B C 1
ATOM 2209 O O . ALA B 1 85 ? -2.93 16.172 11.992 1 98.75 85 ALA B O 1
ATOM 2210 N N . ALA B 1 86 ? -4.793 16.656 13.125 1 98.88 86 ALA B N 1
ATOM 2211 C CA . ALA B 1 86 ? -4.676 18.094 12.891 1 98.88 86 ALA B CA 1
ATOM 2212 C C . ALA B 1 86 ? -3.363 18.625 13.453 1 98.88 86 ALA B C 1
ATOM 2214 O O . ALA B 1 86 ? -2.701 19.453 12.812 1 98.88 86 ALA B O 1
ATOM 2215 N N . ARG B 1 87 ? -2.982 18.172 14.562 1 98.62 87 ARG B N 1
ATOM 2216 C CA . ARG B 1 87 ? -1.745 18.609 15.195 1 98.62 87 ARG B CA 1
ATOM 2217 C C . ARG B 1 87 ? -0.528 18.172 14.391 1 98.62 87 ARG B C 1
ATOM 2219 O O . ARG B 1 87 ? 0.43 18.938 14.234 1 98.62 87 ARG B O 1
ATOM 2226 N N . SER B 1 88 ? -0.555 16.938 13.922 1 98.75 88 SER B N 1
ATOM 2227 C CA . SER B 1 88 ? 0.541 16.453 13.094 1 98.75 88 SER B CA 1
ATOM 2228 C C . SER B 1 88 ? 0.67 17.266 11.812 1 98.75 88 SER B C 1
ATOM 2230 O O . SER B 1 88 ? 1.775 17.641 11.422 1 98.75 88 SER B O 1
ATOM 2232 N N . ILE B 1 89 ? -0.478 17.531 11.188 1 98.81 89 ILE B N 1
ATOM 2233 C CA . ILE B 1 89 ? -0.488 18.328 9.961 1 98.81 89 ILE B CA 1
ATOM 2234 C C . ILE B 1 89 ? 0.07 19.719 10.25 1 98.81 89 ILE B C 1
ATOM 2236 O O . ILE B 1 89 ? 0.908 20.219 9.5 1 98.81 89 ILE B O 1
ATOM 2240 N N . ALA B 1 90 ? -0.301 20.297 11.32 1 98.31 90 ALA B N 1
ATOM 2241 C CA . ALA B 1 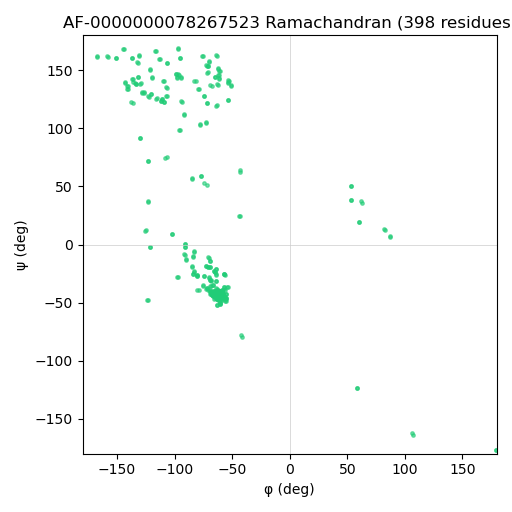90 ? 0.092 21.656 11.664 1 98.31 90 ALA B CA 1
ATOM 2242 C C . ALA B 1 90 ? 1.593 21.75 11.93 1 98.31 90 ALA B C 1
ATOM 2244 O O . ALA B 1 90 ? 2.225 22.766 11.625 1 98.31 90 ALA B O 1
ATOM 2245 N N . SER B 1 91 ? 2.162 20.75 12.477 1 97.94 91 SER B N 1
ATOM 2246 C CA . SER B 1 91 ? 3.559 20.797 12.891 1 97.94 91 SER B CA 1
ATOM 2247 C C . SER B 1 91 ? 4.496 20.469 11.734 1 97.94 91 SER B C 1
ATO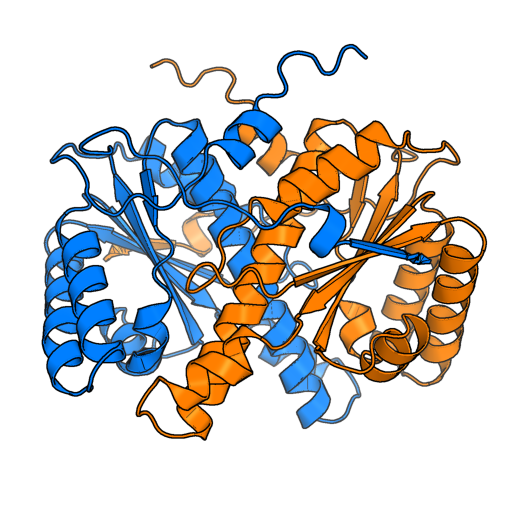M 2249 O O . SER B 1 91 ? 5.699 20.734 11.812 1 97.94 91 SER B O 1
ATOM 2251 N N . ALA B 1 92 ? 4.008 19.828 10.656 1 98.56 92 ALA B N 1
ATOM 2252 C CA . ALA B 1 92 ? 4.848 19.406 9.539 1 98.56 92 ALA B CA 1
ATOM 2253 C C . ALA B 1 92 ? 5.078 20.562 8.57 1 98.56 92 ALA B C 1
ATOM 2255 O O . ALA B 1 92 ? 4.164 21.344 8.297 1 98.56 92 ALA B O 1
ATOM 2256 N N . PRO B 1 93 ? 6.254 20.719 8.031 1 98.44 93 PRO B N 1
ATOM 2257 C CA . PRO B 1 93 ? 6.484 21.766 7.031 1 98.44 93 PRO B CA 1
ATOM 2258 C C . PRO B 1 93 ? 5.785 21.484 5.703 1 98.44 93 PRO B C 1
ATOM 2260 O O . PRO B 1 93 ? 5.48 22.406 4.949 1 98.44 93 PRO B O 1
ATOM 2263 N N . VAL B 1 94 ? 5.594 20.203 5.379 1 98.56 94 VAL B N 1
ATOM 2264 C CA . VAL B 1 94 ? 4.918 19.766 4.16 1 98.56 94 VAL B CA 1
ATOM 2265 C C . VAL B 1 94 ? 3.926 18.656 4.48 1 98.56 94 VAL B C 1
ATOM 2267 O O . VAL B 1 94 ? 4.207 17.781 5.309 1 98.56 94 VAL B O 1
ATOM 2270 N N . THR B 1 95 ? 2.803 18.703 3.875 1 98.81 95 THR B N 1
ATOM 2271 C CA . THR B 1 95 ? 1.812 17.625 3.918 1 98.81 95 THR B CA 1
ATOM 2272 C C . THR B 1 95 ? 1.407 17.203 2.506 1 98.81 95 THR B C 1
ATOM 2274 O O . THR B 1 95 ? 1.143 18.062 1.653 1 98.81 95 THR B O 1
ATOM 2277 N N . ILE B 1 96 ? 1.425 15.945 2.264 1 98.94 96 ILE B N 1
ATOM 2278 C CA . ILE B 1 96 ? 1.049 15.414 0.958 1 98.94 96 ILE B CA 1
ATOM 2279 C C . ILE B 1 96 ? -0.291 14.688 1.061 1 98.94 96 ILE B C 1
ATOM 2281 O O . ILE B 1 96 ? -0.446 13.766 1.868 1 98.94 96 ILE B O 1
ATOM 2285 N N . ALA B 1 97 ? -1.265 15.086 0.303 1 98.88 97 ALA B N 1
ATOM 2286 C CA . ALA B 1 97 ? -2.527 14.367 0.183 1 98.88 97 ALA B CA 1
ATOM 2287 C C . ALA B 1 97 ? -2.508 13.422 -1.017 1 98.88 97 ALA B C 1
ATOM 2289 O O . ALA B 1 97 ? -1.946 13.75 -2.064 1 98.88 97 ALA B O 1
ATOM 2290 N N . VAL B 1 98 ? -3.109 12.312 -0.88 1 98.88 98 VAL B N 1
ATOM 2291 C CA . VAL B 1 98 ? -3.148 11.297 -1.929 1 98.88 98 VAL B CA 1
ATOM 2292 C C . VAL B 1 98 ? -4.598 11.016 -2.322 1 98.88 98 VAL B C 1
ATOM 2294 O O . VAL B 1 98 ? -5.441 10.766 -1.46 1 98.88 98 VAL B O 1
ATOM 2297 N N . ILE B 1 99 ? -4.875 11.055 -3.58 1 98.62 99 ILE B N 1
ATOM 2298 C CA . ILE B 1 99 ? -6.207 10.867 -4.141 1 98.62 99 ILE B CA 1
ATOM 2299 C C . ILE B 1 99 ? -6.156 9.805 -5.242 1 98.62 99 ILE B C 1
ATOM 2301 O O . ILE B 1 99 ? -5.242 9.805 -6.066 1 98.62 99 ILE B O 1
ATOM 2305 N N . ASN B 1 100 ? -7.051 8.859 -5.164 1 98.5 100 ASN B N 1
ATOM 2306 C CA . ASN B 1 100 ? -7.293 8.008 -6.324 1 98.5 100 ASN B CA 1
ATOM 2307 C C . ASN B 1 100 ? -8.172 8.703 -7.355 1 98.5 100 ASN B C 1
ATOM 2309 O O . ASN B 1 100 ? -9.234 9.234 -7.02 1 98.5 100 ASN B O 1
ATOM 2313 N N . THR B 1 101 ? -7.844 8.664 -8.602 1 97.06 101 THR B N 1
ATOM 2314 C CA . THR B 1 101 ? -8.539 9.43 -9.633 1 97.06 101 THR B CA 1
ATOM 2315 C C . THR B 1 101 ? -9.789 8.703 -10.102 1 97.06 101 THR B C 1
ATOM 2317 O O . THR B 1 101 ? -10.688 9.312 -10.688 1 97.06 101 THR B O 1
ATOM 2320 N N . GLY B 1 102 ? -9.812 7.383 -9.922 1 95.81 102 GLY B N 1
ATOM 2321 C CA . GLY B 1 102 ? -10.922 6.59 -10.438 1 95.81 102 GLY B CA 1
ATOM 2322 C C . GLY B 1 102 ? -10.727 6.156 -11.875 1 95.81 102 GLY B C 1
ATOM 2323 O O . GLY B 1 102 ? -11.609 5.52 -12.461 1 95.81 102 GLY B O 1
ATOM 2324 N N . ASP B 1 103 ? -9.586 6.414 -12.375 1 94.5 103 ASP B N 1
ATOM 2325 C CA . ASP B 1 103 ? -9.32 6.125 -13.781 1 94.5 103 ASP B CA 1
ATOM 2326 C C . ASP B 1 103 ? -9.391 4.625 -14.055 1 94.5 103 ASP B C 1
ATOM 2328 O O . ASP B 1 103 ? -9.938 4.199 -15.078 1 94.5 103 ASP B O 1
ATOM 2332 N N . LEU B 1 104 ? -8.867 3.848 -13.195 1 94.31 104 LEU B N 1
ATOM 2333 C CA . LEU B 1 104 ? -8.898 2.398 -13.359 1 94.31 104 LEU B CA 1
ATOM 2334 C C . LEU B 1 104 ? -10.32 1.87 -13.273 1 94.31 104 LEU B C 1
ATOM 2336 O O . LEU B 1 104 ? -10.711 0.99 -14.047 1 94.31 104 LEU B O 1
ATOM 2340 N N . ILE B 1 105 ? -11.039 2.383 -12.375 1 93.5 105 ILE B N 1
ATOM 2341 C CA . ILE B 1 105 ? -12.422 1.956 -12.195 1 93.5 105 ILE B CA 1
ATOM 2342 C C . ILE B 1 105 ? -13.219 2.24 -13.477 1 93.5 105 ILE B C 1
ATOM 2344 O O . ILE B 1 105 ? -13.922 1.367 -13.984 1 93.5 105 ILE B O 1
ATOM 2348 N N . SER B 1 106 ? -13.109 3.449 -13.961 1 90.94 106 SER B N 1
ATOM 2349 C CA . SER B 1 106 ? -13.852 3.867 -15.148 1 90.94 106 SER B CA 1
ATOM 2350 C C . SER B 1 106 ? -13.469 3.025 -16.359 1 90.94 106 SER B C 1
ATOM 2352 O O . SER B 1 106 ? -14.336 2.525 -17.078 1 90.94 106 SER B O 1
ATOM 2354 N N . HIS B 1 107 ? -12.227 2.764 -16.578 1 89.06 107 HIS B N 1
ATOM 2355 C CA . HIS B 1 107 ? -11.742 2.037 -17.75 1 89.06 107 HIS B CA 1
ATOM 2356 C C . HIS B 1 107 ? -11.945 0.534 -17.578 1 89.06 107 HIS B C 1
ATOM 2358 O O . HIS B 1 107 ? -12.273 -0.162 -18.547 1 89.06 107 HIS B O 1
ATOM 2364 N N . GLY B 1 108 ? -11.719 0.056 -16.391 1 87.38 108 GLY B N 1
ATOM 2365 C CA . GLY B 1 108 ? -11.789 -1.374 -16.141 1 87.38 108 GLY B CA 1
ATOM 2366 C C . GLY B 1 108 ? -13.195 -1.928 -16.234 1 87.38 108 GLY B C 1
ATOM 2367 O O . GLY B 1 108 ? -13.414 -2.975 -16.859 1 87.38 108 GLY B O 1
ATOM 2368 N N . THR B 1 109 ? -14.125 -1.223 -15.695 1 83.44 109 THR B N 1
ATOM 2369 C CA . THR B 1 109 ? -15.508 -1.682 -15.688 1 83.44 109 THR B CA 1
ATOM 2370 C C . THR B 1 109 ? -16.047 -1.788 -17.109 1 83.44 109 THR B C 1
ATOM 2372 O O . THR B 1 109 ? -16.891 -2.645 -17.391 1 83.44 109 THR B O 1
ATOM 2375 N N . GLU B 1 110 ? -15.531 -1.066 -17.938 1 81.19 110 GLU B N 1
ATOM 2376 C CA . GLU B 1 110 ? -15.961 -1.093 -19.328 1 81.19 110 GLU B CA 1
ATOM 2377 C C . GLU B 1 110 ? -15.32 -2.26 -20.078 1 81.19 110 GLU B C 1
ATOM 2379 O O . GLU B 1 110 ? -15.93 -2.828 -21 1 81.19 110 GLU B O 1
ATOM 2384 N N . LEU B 1 111 ? -14.227 -2.625 -19.625 1 82.19 111 LEU B N 1
ATOM 2385 C CA . LEU B 1 111 ? -13.438 -3.574 -20.406 1 82.19 111 LEU B CA 1
ATOM 2386 C C . LEU B 1 111 ? -13.648 -5 -19.906 1 82.19 111 LEU B C 1
ATOM 2388 O O . LEU B 1 111 ? -13.562 -5.953 -20.672 1 82.19 111 LEU B O 1
ATOM 2392 N N . PHE B 1 112 ? -13.945 -5.02 -18.656 1 83.56 112 PHE B N 1
ATOM 2393 C CA . PHE B 1 112 ? -14.023 -6.348 -18.047 1 83.56 112 PHE B CA 1
ATOM 2394 C C . PHE B 1 112 ? -15.453 -6.883 -18.109 1 83.56 112 PHE B C 1
ATOM 2396 O O . PHE B 1 112 ? -16.406 -6.168 -17.797 1 83.56 112 PHE B O 1
ATOM 2403 N N . HIS B 1 113 ? -15.836 -7.785 -18.734 1 83.38 113 HIS B N 1
ATOM 2404 C CA . HIS B 1 113 ? -17.141 -8.414 -18.922 1 83.38 113 HIS B CA 1
ATOM 2405 C C . HIS B 1 113 ? -17.531 -9.234 -17.703 1 83.38 113 HIS B C 1
ATOM 2407 O O . HIS B 1 113 ? -17.875 -10.406 -17.812 1 83.38 113 HIS B O 1
ATOM 2413 N N . VAL B 1 114 ? -17.484 -8.578 -16.547 1 85.69 114 VAL B N 1
ATOM 2414 C CA . VAL B 1 114 ? -17.953 -9.172 -15.305 1 85.69 114 VAL B CA 1
ATOM 2415 C C . VAL B 1 114 ? -19.125 -8.375 -14.75 1 85.69 114 VAL B C 1
ATOM 2417 O O . VAL B 1 114 ? -19.406 -7.27 -15.227 1 85.69 114 VAL B O 1
ATOM 2420 N N . ASP B 1 115 ? -19.781 -8.953 -13.812 1 88.25 115 ASP B N 1
ATOM 2421 C CA . ASP B 1 115 ? -20.875 -8.258 -13.141 1 88.25 115 ASP B CA 1
ATOM 2422 C C . ASP B 1 115 ? -20.422 -6.895 -12.625 1 88.25 115 ASP B C 1
ATOM 2424 O O . ASP B 1 115 ? -19.281 -6.742 -12.172 1 88.25 115 ASP B O 1
ATOM 2428 N N . ARG B 1 116 ? -21.312 -5.926 -12.758 1 88.31 116 ARG B N 1
ATOM 2429 C CA . ARG B 1 116 ? -20.984 -4.535 -12.461 1 88.31 116 ARG B CA 1
ATOM 2430 C C . ARG B 1 116 ? -20.5 -4.379 -11.023 1 88.31 116 ARG B C 1
ATOM 2432 O O . ARG B 1 116 ? -19.531 -3.664 -10.766 1 88.31 116 ARG B O 1
ATOM 2439 N N . GLU B 1 117 ? -21.172 -4.98 -10.141 1 91.62 117 GLU B N 1
ATOM 2440 C CA . GLU B 1 117 ? -20.812 -4.867 -8.734 1 91.62 117 GLU B CA 1
ATOM 2441 C C . GLU B 1 117 ? -19.469 -5.535 -8.453 1 91.62 117 GLU B C 1
ATOM 2443 O O . GLU B 1 117 ? -18.641 -4.992 -7.715 1 91.62 117 GLU B O 1
ATOM 2448 N N . MET B 1 118 ? -19.266 -6.672 -9.07 1 90.75 118 MET B N 1
ATOM 2449 C CA . MET B 1 118 ? -18 -7.383 -8.953 1 90.75 118 MET B CA 1
ATOM 2450 C C . MET B 1 118 ? -16.859 -6.57 -9.562 1 90.75 118 MET B C 1
ATOM 2452 O O . MET B 1 118 ? -15.781 -6.465 -8.977 1 90.75 118 MET B O 1
ATOM 2456 N N . GLY B 1 119 ? -17.172 -6.023 -10.648 1 92.62 119 GLY B N 1
ATOM 2457 C CA . GLY B 1 119 ? -16.188 -5.191 -11.32 1 92.62 119 GLY B CA 1
ATOM 2458 C C . GLY B 1 119 ? -15.781 -3.971 -10.516 1 92.62 119 GLY B C 1
ATOM 2459 O O . GLY B 1 119 ? -14.594 -3.674 -10.367 1 92.62 119 GLY B O 1
ATOM 2460 N N . PHE B 1 120 ? -16.75 -3.287 -9.984 1 93.94 120 PHE B N 1
ATOM 2461 C CA . PHE B 1 120 ? -16.469 -2.104 -9.172 1 93.94 120 PHE B CA 1
ATOM 2462 C C . PHE B 1 120 ? -15.648 -2.461 -7.949 1 93.94 120 PHE B C 1
ATOM 2464 O O . PHE B 1 120 ? -14.664 -1.786 -7.637 1 93.94 120 PHE B O 1
ATOM 2471 N N . ASP B 1 121 ? -16.031 -3.49 -7.23 1 95.75 121 ASP B N 1
ATOM 2472 C CA . ASP B 1 121 ? -15.305 -3.928 -6.043 1 95.75 121 ASP B CA 1
ATOM 2473 C C . ASP B 1 121 ? -13.859 -4.297 -6.391 1 95.75 121 ASP B C 1
ATOM 2475 O O . ASP B 1 121 ? -12.93 -3.912 -5.68 1 95.75 121 ASP B O 1
ATOM 2479 N N . PHE B 1 122 ? -13.75 -4.969 -7.488 1 96.31 122 PHE B N 1
ATOM 2480 C CA . PHE B 1 122 ? -12.453 -5.414 -7.977 1 96.31 122 PHE B CA 1
ATOM 2481 C C . PHE B 1 122 ? -11.562 -4.223 -8.305 1 96.31 122 PHE B C 1
ATOM 2483 O O . PHE B 1 122 ? -10.469 -4.082 -7.746 1 96.31 122 PHE B O 1
ATOM 2490 N N . PHE B 1 123 ? -11.977 -3.289 -9.07 1 96.88 123 PHE B N 1
ATOM 2491 C CA . PHE B 1 123 ? -11.156 -2.191 -9.555 1 96.88 123 PHE B CA 1
ATOM 2492 C C . PHE B 1 123 ? -10.922 -1.159 -8.461 1 96.88 123 PHE B C 1
ATOM 2494 O O . PHE B 1 123 ? -9.852 -0.55 -8.391 1 96.88 123 PHE B O 1
ATOM 2501 N N . ARG B 1 124 ? -11.898 -0.954 -7.629 1 97.62 124 ARG B N 1
ATOM 2502 C CA . ARG B 1 124 ? -11.68 -0.045 -6.508 1 97.62 124 ARG B CA 1
ATOM 2503 C C . ARG B 1 124 ? -10.625 -0.591 -5.555 1 97.62 124 ARG B C 1
ATOM 2505 O O . ARG B 1 124 ? -9.758 0.152 -5.086 1 97.62 124 ARG B O 1
ATOM 2512 N N . THR B 1 125 ? -10.719 -1.912 -5.262 1 98.38 125 THR B N 1
ATOM 2513 C CA . THR B 1 125 ? -9.719 -2.539 -4.406 1 98.38 125 THR B CA 1
ATOM 2514 C C . THR B 1 125 ? -8.32 -2.383 -5.004 1 98.38 125 THR B C 1
ATOM 2516 O O . THR B 1 125 ? -7.379 -2.02 -4.301 1 98.38 125 THR B O 1
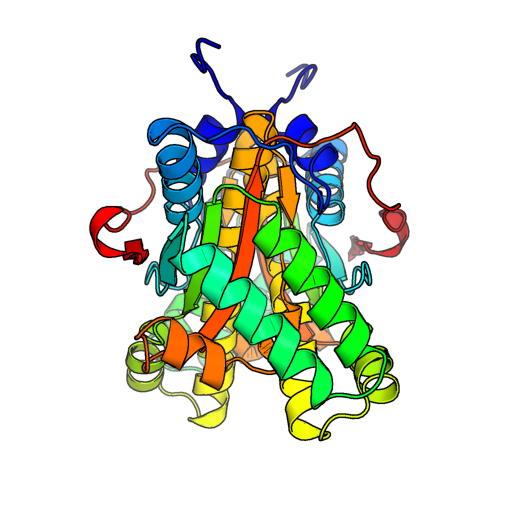ATOM 2519 N N . MET B 1 126 ? -8.227 -2.551 -6.266 1 98.12 126 MET B N 1
ATOM 2520 C CA . MET B 1 126 ? -6.941 -2.436 -6.949 1 98.12 126 MET B CA 1
ATOM 2521 C C . MET B 1 126 ? -6.43 -1 -6.902 1 98.12 126 MET B C 1
ATOM 2523 O O . MET B 1 126 ? -5.23 -0.771 -6.738 1 98.12 126 MET B O 1
ATOM 2527 N N . GLU B 1 127 ? -7.301 -0.069 -7.082 1 98.06 127 GLU B N 1
ATOM 2528 C CA . GLU B 1 127 ? -6.891 1.33 -7.031 1 98.06 127 GLU B CA 1
ATOM 2529 C C . GLU B 1 127 ? -6.418 1.716 -5.629 1 98.06 127 GLU B C 1
ATOM 2531 O O . GLU B 1 127 ? -5.434 2.439 -5.477 1 98.06 127 GLU B O 1
ATOM 2536 N N . ILE B 1 128 ? -7.129 1.242 -4.629 1 98.81 128 ILE B N 1
ATOM 2537 C CA . ILE B 1 128 ? -6.73 1.485 -3.246 1 98.81 128 ILE B CA 1
ATOM 2538 C C . ILE B 1 128 ? -5.355 0.871 -2.99 1 98.81 128 ILE B C 1
ATOM 2540 O O . ILE B 1 128 ? -4.484 1.512 -2.398 1 98.81 128 ILE B O 1
ATOM 2544 N N . GLN B 1 129 ? -5.156 -0.301 -3.463 1 98.94 129 GLN B N 1
ATOM 2545 C CA . GLN B 1 129 ? -3.875 -0.978 -3.291 1 98.94 129 GLN B CA 1
ATOM 2546 C C . GLN B 1 129 ? -2.75 -0.212 -3.982 1 98.94 129 GLN B C 1
ATOM 2548 O O . GLN B 1 129 ? -1.659 -0.064 -3.426 1 98.94 129 GLN B O 1
ATOM 2553 N N . SER B 1 130 ? -3.031 0.257 -5.18 1 98.81 130 SER B N 1
ATOM 2554 C CA . SER B 1 130 ? -2.023 0.978 -5.949 1 98.81 130 SER B CA 1
ATOM 2555 C C . SER B 1 130 ? -1.562 2.232 -5.215 1 98.81 130 SER B C 1
ATOM 2557 O O . SER B 1 130 ? -0.36 2.453 -5.051 1 98.81 130 SER B O 1
ATOM 2559 N N . SER B 1 131 ? -2.482 3.029 -4.801 1 98.81 131 SER B N 1
ATOM 2560 C CA . SER B 1 131 ? -2.104 4.266 -4.129 1 98.81 131 SER B CA 1
ATOM 2561 C C . SER B 1 131 ? -1.468 3.984 -2.771 1 98.81 131 SER B C 1
ATOM 2563 O O . SER B 1 131 ? -0.6 4.734 -2.318 1 98.81 131 SER B O 1
ATOM 2565 N N . ALA B 1 132 ? -1.888 2.881 -2.109 1 98.94 132 ALA B N 1
ATOM 2566 C CA . ALA B 1 132 ? -1.27 2.502 -0.842 1 98.94 132 ALA B CA 1
ATOM 2567 C C . ALA B 1 132 ? 0.194 2.117 -1.037 1 98.94 132 ALA B C 1
ATOM 2569 O O . ALA B 1 132 ? 1.044 2.441 -0.205 1 98.94 132 ALA B O 1
ATOM 2570 N N . ALA B 1 133 ? 0.475 1.425 -2.096 1 98.94 133 ALA B N 1
ATOM 2571 C CA . ALA B 1 133 ? 1.863 1.12 -2.434 1 98.94 133 ALA B CA 1
ATOM 25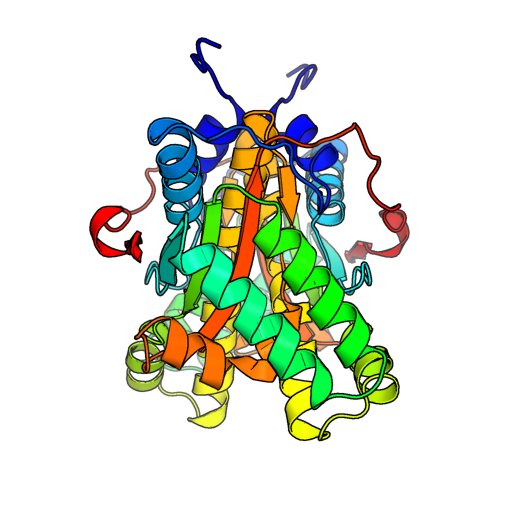72 C C . ALA B 1 133 ? 2.666 2.398 -2.66 1 98.94 133 ALA B C 1
ATOM 2574 O O . ALA B 1 133 ? 3.82 2.498 -2.236 1 98.94 133 ALA B O 1
ATOM 2575 N N . ALA B 1 134 ? 2.049 3.344 -3.32 1 98.94 134 ALA B N 1
ATOM 2576 C CA . ALA B 1 134 ? 2.697 4.633 -3.557 1 98.94 134 ALA B CA 1
ATOM 2577 C C . ALA B 1 134 ? 2.99 5.344 -2.24 1 98.94 134 ALA B C 1
ATOM 2579 O O . ALA B 1 134 ? 4.074 5.91 -2.061 1 98.94 134 ALA B O 1
ATOM 2580 N N . VAL B 1 135 ? 2.049 5.32 -1.34 1 98.94 135 VAL B N 1
ATOM 2581 C CA . VAL B 1 135 ? 2.23 5.949 -0.036 1 98.94 135 VAL B CA 1
ATOM 2582 C C . VAL B 1 135 ? 3.367 5.262 0.716 1 98.94 135 VAL B C 1
ATOM 2584 O O . VAL B 1 135 ? 4.195 5.926 1.348 1 98.94 135 VAL B O 1
ATOM 2587 N N . GLU B 1 136 ? 3.416 3.938 0.664 1 98.94 136 GLU B N 1
ATOM 2588 C CA . GLU B 1 136 ? 4.488 3.232 1.36 1 98.94 136 GLU B CA 1
ATOM 2589 C C . GLU B 1 136 ? 5.852 3.586 0.777 1 98.94 136 GLU B C 1
ATOM 2591 O O . GLU B 1 136 ? 6.82 3.771 1.517 1 98.94 136 GLU B O 1
ATOM 2596 N N . ASN B 1 137 ? 5.949 3.689 -0.556 1 98.94 137 ASN B N 1
ATOM 2597 C CA . ASN B 1 137 ? 7.172 4.188 -1.174 1 98.94 137 ASN B CA 1
ATOM 2598 C C . ASN B 1 137 ? 7.562 5.559 -0.621 1 98.94 137 ASN B C 1
ATOM 2600 O O . ASN B 1 137 ? 8.734 5.797 -0.317 1 98.94 137 ASN B O 1
ATOM 2604 N N . LEU B 1 138 ? 6.598 6.43 -0.53 1 98.94 138 LEU B N 1
ATOM 2605 C CA . LEU B 1 138 ? 6.832 7.77 -0.009 1 98.94 138 LEU B CA 1
ATOM 2606 C C . LEU B 1 138 ? 7.375 7.715 1.413 1 98.94 138 LEU B C 1
ATOM 2608 O O . LEU B 1 138 ? 8.352 8.398 1.736 1 98.94 138 LEU B O 1
ATOM 2612 N N . LEU B 1 139 ? 6.777 6.906 2.24 1 98.94 139 LEU B N 1
ATOM 2613 C CA . LEU B 1 139 ? 7.191 6.773 3.633 1 98.94 139 LEU B CA 1
ATOM 2614 C C . LEU B 1 139 ? 8.609 6.227 3.73 1 98.94 139 LEU B C 1
ATOM 2616 O O . LEU B 1 139 ? 9.414 6.711 4.531 1 98.94 139 LEU B O 1
ATOM 2620 N N . LEU B 1 140 ? 8.93 5.266 2.934 1 98.94 140 LEU B N 1
ATOM 2621 C CA . LEU B 1 140 ? 10.266 4.676 2.949 1 98.94 140 LEU B CA 1
ATOM 2622 C C . LEU B 1 140 ? 11.305 5.66 2.412 1 98.94 140 LEU B C 1
ATOM 2624 O O . LEU B 1 140 ? 12.422 5.73 2.924 1 98.94 140 LEU B O 1
ATOM 2628 N N . ALA B 1 141 ? 10.891 6.367 1.38 1 98.94 141 ALA B N 1
ATOM 2629 C CA . ALA B 1 141 ? 11.781 7.414 0.87 1 98.94 141 ALA B CA 1
ATOM 2630 C C . ALA B 1 141 ? 12.086 8.445 1.949 1 98.94 141 ALA B C 1
ATOM 2632 O O . ALA B 1 141 ? 13.242 8.805 2.168 1 98.94 141 ALA B O 1
ATOM 2633 N N . ALA B 1 142 ? 11.078 8.922 2.643 1 98.88 142 ALA B N 1
ATOM 2634 C CA . ALA B 1 142 ? 11.266 9.875 3.732 1 98.88 142 ALA B CA 1
ATOM 2635 C C . ALA B 1 142 ? 12.219 9.328 4.785 1 98.88 142 ALA B C 1
ATOM 2637 O O . ALA B 1 142 ? 13.195 9.992 5.156 1 98.88 142 ALA B O 1
ATOM 2638 N N . THR B 1 143 ? 11.961 8.117 5.188 1 98.69 143 THR B N 1
ATOM 2639 C CA . THR B 1 143 ? 12.781 7.473 6.215 1 98.69 143 THR B CA 1
ATOM 2640 C C . THR B 1 143 ? 14.227 7.355 5.762 1 98.69 143 THR B C 1
ATOM 2642 O O . THR B 1 143 ? 15.148 7.629 6.531 1 98.69 143 THR B O 1
ATOM 2645 N N . SER B 1 144 ? 14.422 7.031 4.516 1 98.69 144 SER B N 1
ATOM 2646 C CA . SER B 1 144 ? 15.766 6.824 3.979 1 98.69 144 SER B CA 1
ATOM 2647 C C . SER B 1 144 ? 16.531 8.133 3.9 1 98.69 144 SER B C 1
ATOM 2649 O O . SER B 1 144 ? 17.766 8.133 3.812 1 98.69 144 SER B O 1
ATOM 2651 N N . MET B 1 145 ? 15.789 9.219 3.93 1 98.31 145 MET B N 1
ATOM 2652 C CA . MET B 1 145 ? 16.422 10.531 3.832 1 98.31 145 MET B CA 1
ATOM 2653 C C . MET B 1 145 ? 16.516 11.195 5.203 1 98.31 145 MET B C 1
ATOM 2655 O O . MET B 1 145 ? 16.797 12.391 5.305 1 98.31 145 MET B O 1
ATOM 2659 N N . GLY B 1 146 ? 16.188 10.414 6.234 1 97.44 146 GLY B N 1
ATOM 2660 C CA . GLY B 1 146 ? 16.297 10.906 7.602 1 97.44 146 GLY B CA 1
ATOM 2661 C C . GLY B 1 146 ? 15.102 11.734 8.031 1 97.44 146 GLY B C 1
ATOM 2662 O O . GLY B 1 146 ? 15.164 12.445 9.039 1 97.44 146 GLY B O 1
ATOM 2663 N N . LEU B 1 147 ? 14.047 11.703 7.273 1 98.56 147 LEU B N 1
ATOM 2664 C CA . LEU B 1 147 ? 12.82 12.422 7.598 1 98.56 147 LEU B CA 1
ATOM 2665 C C . LEU B 1 147 ? 11.836 11.508 8.32 1 98.56 147 LEU B C 1
ATOM 2667 O O . LEU B 1 147 ? 12.023 10.289 8.359 1 98.56 147 LEU B O 1
ATOM 2671 N N . GLY B 1 148 ? 10.883 12.133 9 1 98.5 148 GLY B N 1
ATOM 2672 C CA . GLY B 1 148 ? 9.734 11.453 9.57 1 98.5 148 GLY B CA 1
ATOM 2673 C C . GLY B 1 148 ? 8.445 11.719 8.82 1 98.5 148 GLY B C 1
ATOM 2674 O O . GLY B 1 148 ? 8.328 12.727 8.125 1 98.5 148 GLY B O 1
ATOM 2675 N N . ALA B 1 149 ? 7.516 10.852 8.93 1 98.81 149 ALA B N 1
ATOM 2676 C CA . ALA B 1 149 ? 6.195 10.977 8.312 1 98.81 149 ALA B CA 1
ATOM 2677 C C . ALA B 1 149 ? 5.172 10.102 9.031 1 98.81 149 ALA B C 1
ATOM 2679 O O . ALA B 1 149 ? 5.539 9.18 9.766 1 98.81 149 ALA B O 1
ATOM 2680 N N . VAL B 1 150 ? 3.959 10.398 8.82 1 98.81 150 VAL B N 1
ATOM 2681 C CA . VAL B 1 150 ? 2.887 9.555 9.344 1 98.81 150 VAL B CA 1
ATOM 2682 C C . VAL B 1 150 ? 1.762 9.461 8.312 1 98.81 150 VAL B C 1
ATOM 2684 O O . VAL B 1 150 ? 1.433 10.453 7.652 1 98.81 150 VAL B O 1
ATOM 2687 N N . TRP B 1 151 ? 1.284 8.242 8.078 1 98.88 151 TRP B N 1
ATOM 2688 C CA . TRP B 1 151 ? 0.115 7.969 7.25 1 98.88 151 TRP B CA 1
ATOM 2689 C C . TRP B 1 151 ? -1.173 8.258 8.016 1 98.88 151 TRP B C 1
ATOM 2691 O O . TRP B 1 151 ? -1.599 7.453 8.852 1 98.88 151 TRP B O 1
ATOM 2701 N N . LEU B 1 152 ? -1.838 9.383 7.738 1 98.75 152 LEU B N 1
ATOM 2702 C CA . LEU B 1 152 ? -3.086 9.75 8.398 1 98.75 152 LEU B CA 1
ATOM 2703 C C . LEU B 1 152 ? -4.289 9.336 7.559 1 98.75 152 LEU B C 1
ATOM 2705 O O . LEU B 1 152 ? -4.684 10.055 6.633 1 98.75 152 LEU B O 1
ATOM 2709 N N . GLY B 1 153 ? -4.844 8.203 7.938 1 97.56 153 GLY B N 1
ATOM 2710 C CA . GLY B 1 153 ? -6.02 7.688 7.254 1 97.56 153 GLY B CA 1
ATOM 2711 C C . GLY B 1 153 ? -7.32 8.172 7.863 1 97.56 153 GLY B C 1
ATOM 2712 O O . GLY B 1 153 ? -8.375 8.094 7.23 1 97.56 153 GLY B O 1
ATOM 2713 N N . ILE B 1 154 ? -7.297 8.781 9.062 1 97.19 154 ILE B N 1
ATOM 2714 C CA . ILE B 1 154 ? -8.492 9.117 9.82 1 97.19 154 ILE B CA 1
ATOM 2715 C C . ILE B 1 154 ? -9.305 10.164 9.062 1 97.19 154 ILE B C 1
ATOM 2717 O O . ILE B 1 154 ? -10.531 10.227 9.195 1 97.19 154 ILE B O 1
ATOM 2721 N N . LEU B 1 155 ? -8.664 10.906 8.219 1 98.19 155 LEU B N 1
ATOM 2722 C CA . LEU B 1 155 ? -9.344 11.953 7.465 1 98.19 155 LEU B CA 1
ATOM 2723 C C . LEU B 1 155 ? -10.305 11.352 6.445 1 98.19 155 LEU B C 1
ATOM 2725 O O . LEU B 1 155 ? -11.141 12.055 5.875 1 98.19 155 LEU B O 1
ATOM 2729 N N . TYR B 1 156 ? -10.156 10.078 6.199 1 97.94 156 TYR B N 1
ATOM 2730 C CA . TYR B 1 156 ? -11.086 9.406 5.293 1 97.94 156 TYR B CA 1
ATOM 2731 C C . TYR B 1 156 ? -12.523 9.562 5.777 1 97.94 156 TYR B C 1
ATOM 2733 O O . TYR B 1 156 ? -13.461 9.539 4.973 1 97.94 156 TYR B O 1
ATOM 2741 N N . LEU B 1 157 ? -12.773 9.773 7.055 1 96.12 157 LEU B N 1
ATOM 2742 C CA . LEU B 1 157 ? -14.102 9.961 7.621 1 96.12 157 LEU B CA 1
ATOM 2743 C C . LEU B 1 157 ? -14.742 11.25 7.105 1 96.12 157 LEU B C 1
ATOM 2745 O O . LEU B 1 157 ? -15.961 11.406 7.156 1 96.12 157 LEU B O 1
ATOM 2749 N N . ILE B 1 158 ? -13.945 12.188 6.668 1 97.12 158 ILE B N 1
ATOM 2750 C CA . ILE B 1 158 ? -14.43 13.445 6.129 1 97.12 158 ILE B CA 1
ATOM 2751 C C . ILE B 1 158 ? -13.898 13.641 4.711 1 97.12 158 ILE B C 1
ATOM 2753 O O . ILE B 1 158 ? -13.492 14.742 4.336 1 97.12 158 ILE B O 1
ATOM 2757 N N . LYS B 1 159 ? -13.836 12.523 3.99 1 97.44 159 LYS B N 1
ATOM 2758 C CA . LYS B 1 159 ? -13.188 12.469 2.684 1 97.44 159 LYS B CA 1
ATOM 2759 C C . LYS B 1 159 ? -13.805 13.469 1.715 1 97.44 159 LYS B C 1
ATOM 2761 O O . LYS B 1 159 ? -13.102 14.078 0.906 1 97.44 159 LYS B O 1
ATOM 2766 N N . ASP B 1 160 ? -15.07 13.703 1.73 1 96.38 160 ASP B N 1
ATOM 2767 C CA . ASP B 1 160 ? -15.719 14.617 0.797 1 96.38 160 ASP B CA 1
ATOM 2768 C C . ASP B 1 160 ? -15.32 16.062 1.082 1 96.38 160 ASP B C 1
ATOM 2770 O O . ASP B 1 160 ? -15.078 16.844 0.156 1 96.38 160 ASP B O 1
ATOM 2774 N N . GLU B 1 161 ? -15.234 16.438 2.338 1 96.94 161 GLU B N 1
ATOM 2775 C CA . GLU B 1 161 ? -14.766 17.766 2.721 1 96.94 161 GLU B CA 1
ATOM 2776 C C . GLU B 1 161 ? -13.32 17.969 2.285 1 96.94 161 GLU B C 1
ATOM 2778 O O . GLU B 1 161 ? -12.961 19.062 1.822 1 96.94 161 GLU B O 1
ATOM 2783 N N . ILE B 1 162 ? -12.508 16.938 2.41 1 98.12 162 ILE B N 1
ATOM 2784 C CA . ILE B 1 162 ? -11.102 17.031 2.039 1 98.12 162 ILE B CA 1
ATOM 2785 C C . ILE B 1 162 ? -10.977 17.219 0.53 1 98.12 162 ILE B C 1
ATOM 2787 O O . ILE B 1 162 ? -10.203 18.062 0.069 1 98.12 162 ILE B O 1
ATOM 2791 N N . LEU B 1 163 ? -11.758 16.438 -0.211 1 97.94 163 LEU B N 1
ATOM 2792 C CA . LEU B 1 163 ? -11.711 16.578 -1.663 1 97.94 163 LEU B CA 1
ATOM 2793 C C . LEU B 1 163 ? -12.109 17.984 -2.09 1 97.94 163 LEU B C 1
ATOM 2795 O O . LEU B 1 163 ? -11.492 18.562 -2.99 1 97.94 163 LEU B O 1
ATOM 2799 N N . THR B 1 164 ? -13.117 18.531 -1.466 1 97 164 THR B N 1
ATOM 2800 C CA . THR B 1 164 ? -13.547 19.906 -1.742 1 97 164 THR B CA 1
ATOM 2801 C C . THR B 1 164 ? -12.438 20.891 -1.406 1 97 164 THR B C 1
ATOM 2803 O O . THR B 1 164 ? -12.125 21.781 -2.203 1 97 164 THR B O 1
ATOM 2806 N N . PHE B 1 165 ? -11.82 20.719 -0.285 1 97.75 165 PHE B N 1
ATOM 2807 C CA . PHE B 1 165 ? -10.727 21.578 0.161 1 97.75 165 PHE B CA 1
ATOM 2808 C C . PHE B 1 165 ? -9.586 21.562 -0.842 1 97.75 165 PHE B C 1
ATOM 2810 O O . PHE B 1 165 ? -8.984 22.609 -1.126 1 97.75 165 PHE B O 1
ATOM 2817 N N . LEU B 1 166 ? -9.344 20.344 -1.396 1 97.62 166 LEU B N 1
ATOM 2818 C CA . LEU B 1 166 ? -8.227 20.141 -2.311 1 97.62 166 LEU B CA 1
ATOM 2819 C C . LEU B 1 166 ? -8.602 20.562 -3.727 1 97.62 166 LEU B C 1
ATOM 2821 O O . LEU B 1 166 ? -7.762 20.531 -4.633 1 97.62 166 LEU B O 1
ATOM 2825 N N . GLN B 1 167 ? -9.812 20.906 -3.959 1 95.38 167 GLN B N 1
ATOM 2826 C CA . GLN B 1 167 ? -10.32 21.281 -5.277 1 95.38 167 GLN B CA 1
ATOM 2827 C C . GLN B 1 167 ? -10.195 20.125 -6.262 1 95.38 167 GLN B C 1
ATOM 2829 O O . GLN B 1 167 ? -9.75 20.312 -7.395 1 95.38 167 GLN B O 1
ATOM 2834 N N . GLU B 1 168 ? -10.422 18.953 -5.742 1 93 168 GLU B N 1
ATOM 2835 C CA . GLU B 1 168 ? -10.438 17.703 -6.504 1 93 168 GLU B CA 1
ATOM 2836 C C . GLU B 1 168 ? -11.766 16.969 -6.336 1 93 168 GLU B C 1
ATOM 2838 O O . GLU B 1 168 ? -11.812 15.891 -5.746 1 93 168 GLU B O 1
ATOM 2843 N N . PRO B 1 169 ? -12.742 17.469 -6.906 1 83.56 169 PRO B N 1
ATOM 2844 C CA . PRO B 1 169 ? -14.07 16.938 -6.613 1 83.56 169 PRO B CA 1
ATOM 2845 C C . PRO B 1 169 ? -14.281 15.539 -7.199 1 83.56 169 PRO B C 1
ATOM 2847 O O . PRO B 1 169 ? -15.211 14.828 -6.801 1 83.56 169 PRO B O 1
ATOM 2850 N N . LYS B 1 170 ? -13.453 15.25 -8.141 1 89.38 170 LYS B N 1
ATOM 2851 C CA . LYS B 1 170 ? -13.539 13.898 -8.68 1 89.38 170 LYS B CA 1
ATOM 2852 C C . LYS B 1 170 ? -12.508 12.977 -8.039 1 89.38 170 LYS B C 1
ATOM 2854 O O . LYS B 1 170 ? -11.531 13.445 -7.453 1 89.38 170 LYS B O 1
ATOM 2859 N N . GLY B 1 171 ? -12.789 11.68 -7.84 1 94.5 171 GLY B N 1
ATOM 2860 C CA . GLY B 1 171 ? -11.883 10.703 -7.258 1 94.5 171 GLY B CA 1
ATOM 2861 C C . GLY B 1 171 ? -12.258 10.305 -5.84 1 94.5 171 GLY B C 1
ATOM 2862 O O . GLY B 1 171 ? -13.406 10.461 -5.434 1 94.5 171 GLY B O 1
ATOM 2863 N N . GLU B 1 172 ? -11.32 9.727 -5.246 1 97.69 172 GLU B N 1
ATOM 2864 C CA . GLU B 1 172 ? -11.516 9.281 -3.871 1 97.69 172 GLU B CA 1
ATOM 2865 C C . GLU B 1 172 ? -10.297 9.609 -3.008 1 97.69 172 GLU B C 1
ATOM 2867 O O . GLU B 1 172 ? -9.172 9.242 -3.346 1 97.69 172 GLU B O 1
ATOM 2872 N N . PHE B 1 173 ? -10.531 10.375 -1.942 1 98.12 173 PHE B N 1
ATOM 2873 C CA . PHE B 1 173 ? -9.469 10.68 -0.993 1 98.12 173 PHE B CA 1
ATOM 2874 C C . PHE B 1 173 ? -8.945 9.406 -0.344 1 98.12 173 PHE B C 1
ATOM 2876 O O . PHE B 1 173 ? -9.719 8.508 -0.01 1 98.12 173 PHE B O 1
ATOM 2883 N N . MET B 1 174 ? -7.602 9.383 -0.114 1 98.5 174 MET B N 1
ATOM 2884 C CA . MET B 1 174 ? -7.012 8.164 0.442 1 98.5 174 MET B CA 1
ATOM 2885 C C . MET B 1 174 ? -6.273 8.469 1.742 1 98.5 174 MET B C 1
ATOM 2887 O O . MET B 1 174 ? -6.438 7.75 2.732 1 98.5 174 MET B O 1
ATOM 2891 N N . ALA B 1 175 ? -5.43 9.523 1.717 1 97.81 175 ALA B N 1
ATOM 2892 C CA . ALA B 1 175 ? -4.609 9.773 2.902 1 97.81 175 ALA B CA 1
ATOM 2893 C C . ALA B 1 175 ? -3.959 11.148 2.838 1 97.81 175 ALA B C 1
ATOM 2895 O O . ALA B 1 175 ? -3.883 11.758 1.77 1 97.81 175 ALA B O 1
ATOM 2896 N N . VAL B 1 176 ? -3.537 11.578 3.99 1 98.69 176 VAL B N 1
ATOM 2897 C CA . VAL B 1 176 ? -2.592 12.688 4.109 1 98.69 176 VAL B CA 1
ATOM 2898 C C . VAL B 1 176 ? -1.326 12.211 4.816 1 98.69 176 VAL B C 1
ATOM 2900 O O . VAL B 1 176 ? -1.395 11.414 5.758 1 98.69 176 VAL B O 1
ATOM 2903 N N . ILE B 1 177 ? -0.219 12.781 4.359 1 98.94 177 ILE B N 1
ATOM 2904 C CA . ILE B 1 177 ? 1.071 12.398 4.922 1 98.94 177 ILE B CA 1
ATOM 2905 C C . ILE B 1 177 ? 1.861 13.648 5.301 1 98.94 177 ILE B C 1
ATOM 2907 O O . ILE B 1 177 ? 2.607 14.188 4.48 1 98.94 177 ILE B O 1
ATOM 2911 N N . PRO B 1 178 ? 1.725 14.109 6.535 1 98.88 178 PRO B N 1
ATOM 2912 C CA . PRO B 1 178 ? 2.684 15.102 7.02 1 98.88 178 PRO B CA 1
ATOM 2913 C C . PRO B 1 178 ? 4.113 14.57 7.07 1 98.88 178 PRO B C 1
ATOM 2915 O O . PRO B 1 178 ? 4.332 13.414 7.445 1 98.88 178 PRO B O 1
ATOM 2918 N N . VAL B 1 179 ? 5.023 15.398 6.645 1 98.81 179 VAL B N 1
ATOM 2919 C CA . VAL B 1 179 ? 6.426 15 6.582 1 98.81 179 VAL B CA 1
ATOM 2920 C C . VAL B 1 179 ? 7.309 16.125 7.109 1 98.81 179 VAL B C 1
ATOM 2922 O O . VAL B 1 179 ? 7.039 17.297 6.859 1 98.81 179 VAL B O 1
ATOM 2925 N N . GLY B 1 180 ? 8.359 15.773 7.805 1 98.75 180 GLY B N 1
ATOM 2926 C CA . GLY B 1 180 ? 9.328 16.734 8.312 1 98.75 180 GLY B CA 1
ATOM 2927 C C . GLY B 1 180 ? 10.453 16.078 9.102 1 98.75 180 GLY B C 1
ATOM 2928 O O . GLY B 1 180 ? 10.578 14.852 9.117 1 98.75 180 GLY B O 1
ATOM 2929 N N . HIS B 1 181 ? 11.281 16.922 9.609 1 98.56 181 HIS B N 1
ATOM 2930 C CA . HIS B 1 181 ? 12.312 16.422 10.523 1 98.56 181 HIS B CA 1
ATOM 2931 C C . HIS B 1 181 ? 11.719 16.078 11.891 1 98.56 181 HIS B C 1
ATOM 2933 O O . HIS B 1 181 ? 11.023 16.906 12.492 1 98.56 181 HIS B O 1
ATOM 2939 N N . PRO B 1 182 ? 12 14.875 12.336 1 98.06 182 PRO B N 1
ATOM 2940 C CA . PRO B 1 182 ? 11.461 14.523 13.648 1 98.06 182 PRO B CA 1
ATOM 2941 C C . PRO B 1 182 ? 11.992 15.422 14.766 1 98.06 182 PRO B C 1
ATOM 2943 O O . PRO B 1 182 ? 13.156 15.82 14.742 1 98.06 182 PRO B O 1
ATOM 2946 N N . VAL B 1 183 ? 11.188 15.711 15.758 1 97 183 VAL B N 1
ATOM 2947 C CA . VAL B 1 183 ? 11.602 16.516 16.906 1 97 183 VAL B CA 1
ATOM 2948 C C . VAL B 1 183 ? 12.562 15.719 17.781 1 97 183 VAL B C 1
ATOM 2950 O O . VAL B 1 183 ? 13.5 16.281 18.359 1 97 183 VAL B O 1
ATOM 2953 N N . ARG B 1 184 ? 12.273 14.453 17.922 1 92.94 184 ARG B N 1
ATOM 2954 C CA . ARG B 1 184 ? 13.078 13.547 18.734 1 92.94 184 ARG B CA 1
ATOM 2955 C C . ARG B 1 184 ? 13.008 12.117 18.203 1 92.94 184 ARG B C 1
ATOM 2957 O O . ARG B 1 184 ? 12.086 11.773 17.453 1 92.94 184 ARG B O 1
ATOM 2964 N N . PRO B 1 185 ? 13.969 11.398 18.609 1 90.12 185 PRO B N 1
ATOM 2965 C CA . PRO B 1 185 ? 13.875 9.984 18.25 1 90.12 185 PRO B CA 1
ATOM 2966 C C . PRO B 1 185 ? 12.727 9.266 18.953 1 90.12 185 PRO B C 1
ATOM 2968 O O . PRO B 1 185 ? 12.438 9.555 20.109 1 90.12 185 PRO B O 1
ATOM 2971 N N . THR B 1 186 ? 12.078 8.5 18.172 1 93 186 THR B N 1
ATOM 2972 C CA . THR B 1 186 ? 11.023 7.664 18.75 1 93 186 THR B CA 1
ATOM 2973 C C . THR B 1 186 ? 11.18 6.219 18.281 1 93 186 THR B C 1
ATOM 2975 O O . THR B 1 186 ? 11.977 5.926 17.391 1 93 186 THR B O 1
ATOM 2978 N N . GLN B 1 187 ? 10.5 5.371 19.047 1 92.5 187 GLN B N 1
ATOM 2979 C CA . GLN B 1 187 ? 10.43 3.971 18.641 1 92.5 187 GLN B CA 1
ATOM 2980 C C . GLN B 1 187 ? 9.031 3.604 18.172 1 92.5 187 GLN B C 1
ATOM 2982 O O . GLN B 1 187 ? 8.039 4.102 18.703 1 92.5 187 GLN B O 1
ATOM 2987 N N . GLY B 1 188 ? 8.992 2.822 17.156 1 92.5 188 GLY B N 1
ATOM 2988 C CA . GLY B 1 188 ? 7.703 2.361 16.656 1 92.5 188 GLY B CA 1
ATOM 2989 C C . GLY B 1 188 ? 7.086 1.274 17.516 1 92.5 188 GLY B C 1
ATOM 2990 O O . GLY B 1 188 ? 7.758 0.7 18.375 1 92.5 188 GLY B O 1
ATOM 2991 N N . PRO B 1 189 ? 5.801 1.067 17.359 1 93 189 PRO B N 1
ATOM 2992 C CA . PRO B 1 189 ? 5.156 -0.02 18.094 1 93 189 PRO B CA 1
ATOM 2993 C C . PRO B 1 189 ? 5.695 -1.396 17.703 1 93 189 PRO B C 1
ATOM 2995 O O . PRO B 1 189 ? 6.336 -1.543 16.656 1 93 189 PRO B O 1
ATOM 2998 N N . ASN B 1 190 ? 5.418 -2.314 18.578 1 94 190 ASN B N 1
ATOM 2999 C CA . ASN B 1 190 ? 5.816 -3.684 18.266 1 94 190 ASN B CA 1
ATOM 3000 C C . ASN B 1 190 ? 4.961 -4.281 17.156 1 94 190 ASN B C 1
ATOM 3002 O O . ASN B 1 190 ? 3.781 -3.945 17.016 1 94 190 ASN B O 1
ATOM 3006 N N . LYS B 1 191 ? 5.594 -5.121 16.422 1 97.12 191 LYS B N 1
ATOM 3007 C CA . LYS B 1 191 ? 4.879 -5.922 15.438 1 97.12 191 LYS B CA 1
ATOM 3008 C C . LYS B 1 191 ? 4.578 -7.32 15.977 1 97.12 191 LYS B C 1
ATOM 3010 O O . LYS B 1 191 ? 5.32 -7.844 16.812 1 97.12 191 LYS B O 1
ATOM 3015 N N . LYS B 1 192 ? 3.447 -7.816 15.539 1 97.62 192 LYS B N 1
ATOM 3016 C CA . LYS B 1 192 ? 3.189 -9.219 15.859 1 97.62 192 LYS B CA 1
ATOM 3017 C C . LYS B 1 192 ? 4.348 -10.109 15.422 1 97.62 192 LYS B C 1
ATOM 3019 O O . LYS B 1 192 ? 4.918 -9.906 14.344 1 97.62 192 LYS B O 1
ATOM 3024 N N . PRO B 1 193 ? 4.695 -11.102 16.281 1 97.88 193 PRO B N 1
ATOM 3025 C CA . PRO B 1 193 ? 5.695 -12.055 15.789 1 97.88 193 PRO B CA 1
ATOM 3026 C C . PRO B 1 193 ? 5.34 -12.633 14.422 1 97.88 193 PRO B C 1
ATOM 3028 O O . PRO B 1 193 ? 4.18 -12.984 14.18 1 97.88 193 PRO B O 1
ATOM 3031 N N . LEU B 1 194 ? 6.293 -12.703 13.625 1 98 194 LEU B N 1
ATOM 3032 C CA . LEU B 1 194 ? 6.07 -13.133 12.25 1 98 194 LEU B CA 1
ATOM 3033 C C . LEU B 1 194 ? 5.359 -14.484 12.211 1 98 194 LEU B C 1
ATOM 3035 O O . LEU B 1 194 ? 4.465 -14.695 11.391 1 98 194 LEU B O 1
ATOM 3039 N N . GLN B 1 195 ? 5.645 -15.383 13.117 1 97.56 195 GLN B N 1
ATOM 3040 C CA . GLN B 1 195 ? 5.09 -16.734 13.148 1 97.56 195 GLN B CA 1
ATOM 3041 C C . GLN B 1 195 ? 3.582 -16.703 13.367 1 97.56 195 GLN B C 1
ATOM 3043 O O . GLN B 1 195 ? 2.877 -17.641 13 1 97.56 195 GLN B O 1
ATOM 3048 N N . ASN B 1 196 ? 3.111 -15.57 13.914 1 97.75 196 ASN B N 1
ATOM 3049 C CA . ASN B 1 196 ? 1.688 -15.461 14.211 1 97.75 196 ASN B CA 1
ATOM 3050 C C . ASN B 1 196 ? 0.889 -15.023 12.992 1 97.75 196 ASN B C 1
ATOM 3052 O O . ASN B 1 196 ? -0.34 -15.102 12.977 1 97.75 196 ASN B O 1
ATOM 3056 N N . VAL B 1 197 ? 1.651 -14.609 11.945 1 98.19 197 VAL B N 1
ATOM 3057 C CA . VAL B 1 197 ? 0.905 -14.047 10.82 1 98.19 197 VAL B CA 1
ATOM 3058 C C . VAL B 1 197 ? 1.278 -14.789 9.531 1 98.19 197 VAL B C 1
ATOM 3060 O O . VAL B 1 197 ? 0.942 -14.336 8.438 1 98.19 197 VAL B O 1
ATOM 3063 N N . ILE B 1 198 ? 1.985 -15.93 9.633 1 98.44 198 ILE B N 1
ATOM 3064 C CA . ILE B 1 198 ? 2.332 -16.703 8.445 1 98.44 198 ILE B CA 1
ATOM 3065 C C . ILE B 1 198 ? 1.756 -18.109 8.562 1 98.44 198 ILE B C 1
ATOM 3067 O O . ILE B 1 198 ? 1.519 -18.594 9.672 1 98.44 198 ILE B O 1
ATOM 3071 N N . LYS B 1 199 ? 1.471 -18.641 7.418 1 97.44 199 LYS B N 1
ATOM 3072 C CA . LYS B 1 199 ? 1.076 -20.031 7.27 1 97.44 199 LYS B CA 1
ATOM 3073 C C . LYS B 1 199 ? 1.693 -20.656 6.016 1 97.44 199 LYS B C 1
ATOM 3075 O O . LYS B 1 199 ? 1.77 -20 4.973 1 97.44 199 LYS B O 1
ATOM 3080 N N . LYS B 1 200 ? 2.213 -21.906 6.137 1 96.75 200 LYS B N 1
ATOM 3081 C CA . LYS B 1 200 ? 2.74 -22.625 4.98 1 96.75 200 LYS B CA 1
ATOM 3082 C C . LYS B 1 200 ? 1.802 -23.75 4.551 1 96.75 200 LYS B C 1
ATOM 3084 O O . LYS B 1 200 ? 1.282 -24.484 5.391 1 96.75 200 LYS B O 1
ATOM 3089 N N . ILE B 1 201 ? 1.618 -23.797 3.318 1 94.44 201 ILE B N 1
ATOM 3090 C CA . ILE B 1 201 ? 0.843 -24.922 2.816 1 94.44 201 ILE B CA 1
ATOM 3091 C C . ILE B 1 201 ? 1.622 -25.641 1.711 1 94.44 201 ILE B C 1
ATOM 3093 O O . ILE B 1 201 ? 2.285 -24.984 0.896 1 94.44 201 ILE B O 1
#

pLDDT: mean 95.51, std 8.7, range [28.72, 98.94]

Sequence (402 aa):
MNHSHNETLATIHARHSIRQFAPRDLSEDMVMAMLDAANQAPSAHNRQSWKFVILEGEARSNLAELVSSASKTFQKPASSLLRMAARSIASAPVTIAVINTGDLISHGTELFHVDREMGFDFFRTMEIQSSAAAVENLLLAATSMGLGAVWLGILYLIKDEILTFLQEPKGEFMAVIPVGHPVRPTQGPNKKPLQNVIKKIMNHSHNETLATIHARHSIRQFAPRDLSEDMVMAMLDAANQAPSAHNRQSWKFVILEGEARSNLAELVSSASKTFQKPASSLLRMAARSIASAPVTIAVINTGDLISHGTELFHVDREMGFDFFRTMEIQSSAAAVENLLLAATSMGLGAVWLGILYLIKDEILTFLQEPKGEFMAVIPVGHPVRPTQGPNKKPLQNVIKKI

Organism: Desulfomicrobium norvegicum (strain DSM 1741 / NCIMB 8310) (NCBI:txid52561)

Nearest PDB structures (foldseek):
  2ifa-assembly3_E  TM=8.297E-01  e=1.996E-12  Streptococcus mutans UA159
  1zch-assembly1_A-2  TM=8.410E-01  e=3.121E-11  Bacillus subtilis
  4xom-assembly2_C  TM=7.916E-01  e=3.305E-11  Mycobacterium tuberculosis H37Rv
  3eof-assembly1_B  TM=8.019E-01  e=1.466E-10  Bacteroides fragilis NCTC 9343
  3gr3-assembly1_B  TM=7.303E-01  e=7.805E-11  Bartonella henselae str. Houston-1

Secondary structure (DSSP, 8-state):
------HHHHHHHH--B---B-S-PPPHHHHHHHHHHHHTS--GGG---EEEEEEEHHHHHHHHHHHHHHHTTS-TTHHHHHHHHHHHHHH-SEEEEEEE--HHHHHHHHHS-S-HHHHHHHHHHHHHHHHHHHHHHHHHHHHHTT-EE--B-GGGGGHHHHHHHTT--SSEEEEEEEEE-BSS---PPPPPPGGGSEEE-/------HHHHHHHH--B---B-S-PPPHHHHHHHHHHHHTS--GGG---EEEEEEEHHHHHHHHHHHHHHHTTS-TTHHHHHHHHHHHHHH-SEEEEEEE-SHHHHHHHHHS-S-HHHHHHHHHHHHHHHHHHHHHHHHHHHHHTT-EE--B-GGGGGHHHHHHHTT--SSEEEEEEEEE-BSS---PPPPPPGGGSEEE-